Protein AF-0000000068174369 (afdb_homodimer)

Nearest PDB structures (foldseek):
  1xqr-assembly1_A  TM=7.244E-01  e=2.868E-06  Homo sapiens
  1g3j-assembly1_A  TM=4.444E-01  e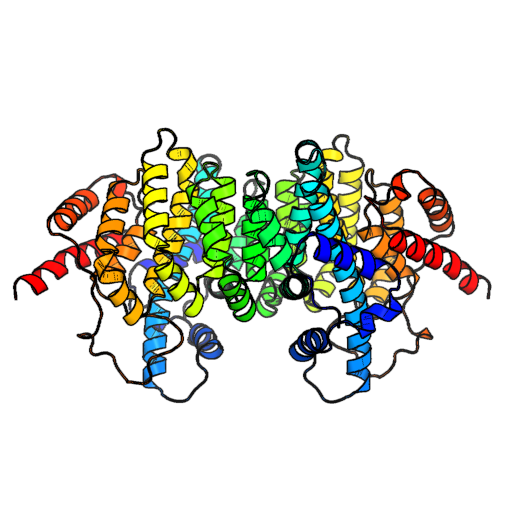=9.345E-03  Homo sapiens
  3tt9-assembly1_A  TM=6.469E-01  e=5.446E-01  Homo sapiens
  1g3j-assembly2_C  TM=2.711E-01  e=1.972E-02  Homo sapiens
  4r11-assembly3_E  TM=3.551E-01  e=1.080E-01  Caenorhabditis elegans

Radius of gyration: 26.67 Å; Cα contacts (8 Å, |Δi|>4): 825; chains: 2; bounding box: 59×89×64 Å

InterPro domains:
  IPR011989 Armadillo-like helical [G3DSA:1.25.10.10] (54-287)
  IPR016024 Armadillo-type fold [SSF48371] (67-274)
  IPR050693 SIL1/FES1/HPBP1 [PTHR19316] (6-258)

Secondary structure (DSSP, 8-state):
-----SSHHHHHHHHHHTTT-TTTSSTTS-HHHHHHHHHHH--SS-HHHHHHHHHHHHHHHHHHHHHHHHHHHHHHHHHTSS-GGGGHHHHHHHHHHHHHHHTSHHHHHHHHHTTHHHHHHHHHTSSSSTTHHHHHHHHHHHHTT-HHHHHHHHHTTHHHHHHHHHHH---HHHHHHHHHHHHHHHTT-HHHHHHHHHTTHHHHHHHHHHHHHHSTTGGGGHHHHHHHHHHHHHHHHH--HHHHHHTGGGTHHHHHHHHHHH-SS--HHHHHHHHHHHH-B----SS--SS----GGG-B-----HHHHHHHHHHTTSHHHH-TTTS-HHHHHHHHHHHHHHHHHHH-/-----SSHHHHHHHHHHTTT-TTTTTTTS-HHHHHHHHHHH--SS-HHHHHHHHHHHHHHHHHHHHHHHHHHHHHHHHHTSS-GGGGHHHHHHHHHHHHHHHTSHHHHHHHHHTTHHHHHHHHHTSSSSTTHHHHHHHHHHHHTT-HHHHHHHHHTTHHHHHHHHHHH---HHHHHHHHHHHHHHHTT-HHHHHHHHHTTHHHHHHHHHHHHHHSTTGGGGHHHHHHHHHHHHHHHHH--HHHHHHTGGGTHHHHHHHHHHH-SS--HHHHHHHHHHHH-B----SS--SS----GGG-B-----HHHHHHHHHHTTSHHHH-TTTS-HHHHHHHHHHHHHHHHHHH-

pLDDT: mean 80.28, std 20.66, range [31.34, 97.94]

Organism: Echinococcus granulosus (NCBI:txid6210)

Foldseek 3Di:
DPPQDLALVSLLCLLVVCVPDVVPCLVVPPVVLLCVVCVVVPDDDDPPVSVVCSVVCSVVVSVVLNLLSVLLNVLSPLLPDPCNVVCLVVNQVSLVVLLVQLLDQSSLQSCVVSCVLSSLVVVLPRPDLSCLLSSLSSLLSNQAVPQVSLVVNVVVVVLLSLLVCLLVDDQLSSNQSSVSNNLRSQALYPVSVVSCVVSVVVVSLLVSLLVCLPDPPVVNCVVVNQVSLQSLLRCLQADAPVRVVVCLVVLNLASLLVSQVRHPQHALSSLQSNLDQLQFYHNPHPPDPPDDDQPSVNGHHRDYDPVSLVVVVVVCPDPNVVPCVHHNPVSSVSSVVSSVVSVVVVVD/DPPQDLALVSLLCLLVVCVPDVVPCLVVPPVVLLCVVCVVVPDDDDPPVSVVCSVVCSVVVSVVLNLLSVLLNQLSPLLPDPCNVVCLVVNQVSLVVLLVQLLDVSSLQSCVVSCVLSSLVVVLPRPDLSCLLSSLSSLLSNQAVPQVSLVVNVVVVVLLSLLVVLLVDDQLSSNQSSVSNNLRSQALYPVSVVSCVVSVVVVSLLVSLLVCLPDPPVVNCVVVNQVSLQSLLRCLQADAPVRVVVCLVVLNLASLLVSQLRHPQHALSSLQSNLDQLQFYHRPHPPDPPDDDCPSVNGHHRDYDPVSLVVVVVVCPDPRVVPCVHHNPVSSVSSVVSSVVSVVVVVD

Sequence (696 aa):
MSRVPHDLKGLLQFCLDAGSDPTSDIESMDPEVWSMFSSSYTSQSDSQRTLWLQQALESMTVDLVAEMRKRIATVIQNISSADPKSLVEETTSALDDLIDFTEDVNLADIFLKIGGITLLKGLLGFPSADYRAQSGMLLSNIVQNHEEAQRVAINENLLNLVLQLLIEDTDPGNMSGLLSGISSLIRGSELSQKRFIQCKGFDRLFELLQKTSRSNEQEKYERFNEKASFFIYCLCQELSEEQLVNLKDFQLSERIAQLILLFHLPSEFLVKALALLLKGRVSTLINPPPDPVPDPSSLVKVPISEDSRKRLLDWLKSPKAQDETLISLEARKDLTNALLQTVDSLCNMSRVPHDLKGLLQFCLDAGSDPTSDIESMDPEVWSMFSSSYTSQSDSQRTLWLQQALESMTVDLVAEMRKRIATVIQNISSADPKSLVEETTSALDDLIDFTEDVNLADIFLKIGGITLLKGLLGFPSADYRAQSGMLLSNIVQNHEEAQRVAINENLLNLVLQLLIEDTDPGNMSGLLSGISSLIRGSELSQKRFIQCKGFDRLFELLQKTSRSNEQEKYERFNEKASFFIYCLCQELSEEQLVNLKDFQLSERIAQLILLFHLPSEFLVKALALLLKGRVSTLINPPPDPVPDPSSLVKVPISEDSRKRLLDWLKSPKAQDETLISLEARKDLTNALLQTVDSLCN

Solvent-accessible surface area (backbone atoms only — not comparable to full-atom values): 37174 Å² total; per-residue (Å²): 106,82,69,68,38,84,41,67,70,48,36,36,50,52,34,59,52,61,70,70,57,69,76,63,52,63,75,46,46,51,64,62,62,49,42,52,56,36,51,78,69,44,77,83,86,61,68,65,60,52,46,49,53,45,45,40,47,40,47,55,46,40,52,54,48,49,52,51,28,48,33,51,32,50,38,52,52,39,69,69,40,95,58,37,79,84,38,47,66,62,37,50,49,36,48,51,48,51,41,62,51,19,70,37,62,69,48,15,53,50,41,51,68,74,30,42,62,43,52,45,52,53,55,75,64,38,97,58,74,87,50,40,27,58,50,13,44,42,44,18,43,45,16,46,96,26,68,69,48,28,50,51,40,51,75,68,44,45,57,60,52,47,52,52,50,44,62,71,51,84,50,49,63,36,38,44,19,28,46,44,16,50,48,30,40,30,57,96,30,68,68,38,41,53,48,37,56,74,68,42,42,64,60,51,50,50,52,42,51,50,51,47,47,67,37,94,58,30,76,72,32,47,67,44,51,50,52,51,30,44,49,51,28,52,45,67,45,40,44,37,65,68,55,48,61,69,38,55,87,69,36,58,39,41,54,44,52,50,47,56,73,55,36,84,67,63,52,43,38,43,46,47,34,39,25,40,34,44,65,29,48,70,46,54,44,84,73,63,70,88,67,78,77,71,50,79,87,60,41,60,55,41,70,64,53,70,66,58,48,53,52,48,58,54,44,57,69,32,70,70,50,57,33,59,89,50,26,44,68,63,52,51,48,48,32,52,50,30,60,57,52,58,50,58,64,69,72,100,105,83,69,68,38,85,41,67,70,48,36,36,49,52,35,58,53,59,70,70,56,68,76,65,54,62,74,43,47,52,64,60,61,49,41,53,55,36,52,77,68,43,78,84,86,61,66,64,60,52,47,47,53,46,45,41,48,41,49,56,47,41,51,54,47,49,52,52,29,48,35,51,31,50,38,51,51,38,69,68,42,96,59,36,77,83,38,45,67,61,39,50,52,36,49,51,49,51,42,60,50,19,70,37,63,68,48,15,53,50,39,52,68,72,30,41,62,42,52,44,53,52,56,72,65,39,95,58,75,86,51,40,26,58,48,12,44,41,45,19,44,45,16,47,95,27,68,67,47,28,50,51,40,52,75,68,46,45,57,61,54,48,53,52,52,43,63,70,50,86,48,51,64,35,39,42,19,29,47,44,16,50,48,30,39,29,57,96,30,70,68,38,42,53,50,36,56,72,68,41,41,64,60,51,51,51,52,41,52,51,52,45,47,68,38,94,58,29,77,71,31,47,66,43,52,50,54,50,29,43,48,52,27,53,45,66,45,39,44,38,63,69,54,50,59,71,37,53,87,68,36,59,40,43,55,43,52,52,47,56,73,55,36,85,67,63,52,44,39,43,47,47,34,39,24,40,34,43,64,30,48,70,44,54,43,84,73,65,68,89,68,77,78,70,52,79,86,60,41,61,57,42,70,63,53,70,66,56,49,53,52,49,59,54,44,57,69,34,68,70,49,60,32,58,89,51,25,45,69,63,53,50,48,48,30,51,52,29,61,58,53,59,50,57,65,71,73,99

Structure (mmCIF, N/CA/C/O backbone):
data_AF-0000000068174369-model_v1
#
loop_
_entity.id
_entity.type
_entity.pdbx_description
1 polymer 'Hsp70-interacting protein'
#
loop_
_atom_site.group_PDB
_atom_site.id
_atom_site.type_symbol
_atom_site.label_atom_id
_atom_site.label_alt_id
_atom_site.label_comp_id
_atom_site.label_asym_id
_atom_site.label_entity_id
_atom_site.label_seq_id
_atom_site.pdbx_PDB_ins_code
_atom_site.Cartn_x
_atom_site.Cartn_y
_atom_site.Cartn_z
_atom_site.occupancy
_atom_site.B_iso_or_equiv
_atom_site.auth_seq_id
_atom_site.auth_comp_id
_atom_site.auth_asym_id
_atom_site.auth_atom_id
_atom_site.pdbx_PDB_model_num
ATOM 1 N N . MET A 1 1 ? 30.078 -14.641 4.824 1 31.34 1 MET A N 1
ATOM 2 C CA . MET 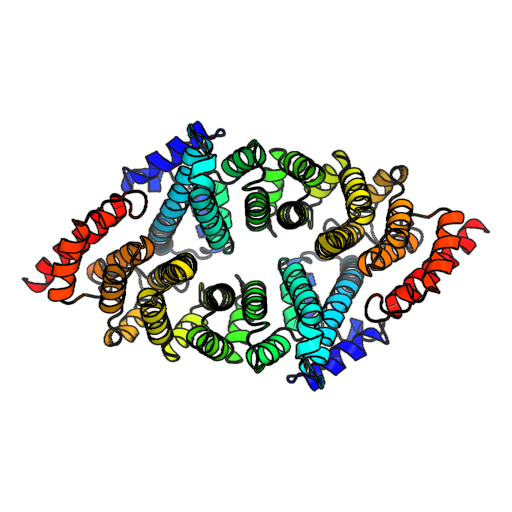A 1 1 ? 28.75 -14.047 4.809 1 31.34 1 MET A CA 1
ATOM 3 C C . MET A 1 1 ? 28.672 -12.898 3.809 1 31.34 1 MET A C 1
ATOM 5 O O . MET A 1 1 ? 29.391 -11.906 3.943 1 31.34 1 MET A O 1
ATOM 9 N N . SER A 1 2 ? 28.516 -13.195 2.727 1 42.59 2 SER A N 1
ATOM 10 C CA . SER A 1 2 ? 28.953 -12.117 1.832 1 42.59 2 SER A CA 1
ATOM 11 C C . SER A 1 2 ? 28.125 -10.852 2.057 1 42.59 2 SER A C 1
ATOM 13 O O . SER A 1 2 ? 26.906 -10.914 2.191 1 42.59 2 SER A O 1
ATOM 15 N N . ARG A 1 3 ? 28.578 -9.922 2.627 1 58.53 3 ARG A N 1
ATOM 16 C CA . ARG A 1 3 ? 28.141 -8.578 2.967 1 58.53 3 ARG A CA 1
ATOM 17 C C . ARG A 1 3 ? 27.406 -7.93 1.796 1 58.53 3 ARG A C 1
ATOM 19 O O . ARG A 1 3 ? 27.859 -7.988 0.656 1 58.53 3 ARG A O 1
ATOM 26 N N . VAL A 1 4 ? 25.969 -7.785 1.98 1 68.75 4 VAL A N 1
ATOM 27 C CA . VAL A 1 4 ? 25.234 -7.051 0.951 1 68.75 4 VAL A CA 1
ATOM 28 C C . VAL A 1 4 ? 26.047 -5.828 0.522 1 68.75 4 VAL A C 1
ATOM 30 O O . VAL A 1 4 ? 26.469 -5.031 1.362 1 68.75 4 VAL A O 1
ATOM 33 N N . PRO A 1 5 ? 26.359 -5.883 -0.781 1 72.06 5 PRO A N 1
ATOM 34 C CA . PRO A 1 5 ? 27.172 -4.77 -1.283 1 72.06 5 PRO A CA 1
ATOM 35 C C . PRO A 1 5 ? 26.469 -3.42 -1.139 1 72.06 5 PRO A C 1
ATOM 37 O O . PRO A 1 5 ? 25.25 -3.361 -1.085 1 72.06 5 PRO A O 1
ATOM 40 N N . HIS A 1 6 ? 27.375 -2.389 -1.16 1 79.44 6 HIS A N 1
ATOM 41 C CA . HIS A 1 6 ? 26.859 -1.049 -0.909 1 79.44 6 HIS A CA 1
ATOM 42 C C . HIS A 1 6 ? 26.766 -0.243 -2.201 1 79.44 6 HIS A C 1
ATOM 44 O O . HIS A 1 6 ? 26.391 0.93 -2.18 1 79.44 6 HIS A O 1
ATOM 50 N N . ASP A 1 7 ? 27.047 -0.947 -3.273 1 82.44 7 ASP A N 1
ATOM 51 C CA . ASP A 1 7 ? 26.906 -0.273 -4.559 1 82.44 7 ASP A CA 1
ATOM 52 C C . ASP A 1 7 ? 26.125 -1.141 -5.543 1 82.44 7 ASP A C 1
ATOM 54 O O . ASP A 1 7 ? 26 -2.354 -5.352 1 82.44 7 ASP A O 1
ATOM 58 N N . LEU A 1 8 ? 25.656 -0.493 -6.609 1 85.38 8 LEU A N 1
ATOM 59 C CA . LEU A 1 8 ? 24.75 -1.169 -7.535 1 85.38 8 LEU A CA 1
ATOM 60 C C . LEU A 1 8 ? 25.469 -2.307 -8.258 1 85.38 8 LEU A C 1
ATOM 62 O O . LEU A 1 8 ? 24.891 -3.365 -8.492 1 85.38 8 LEU A O 1
ATOM 66 N N . LYS A 1 9 ? 26.656 -2.037 -8.648 1 83.56 9 LYS A N 1
ATOM 67 C CA . LYS A 1 9 ? 27.406 -3.068 -9.344 1 83.56 9 LYS A CA 1
ATOM 68 C C . LYS A 1 9 ? 27.594 -4.305 -8.469 1 83.56 9 LYS A C 1
ATOM 70 O O . LYS A 1 9 ? 27.391 -5.43 -8.93 1 83.56 9 LYS A O 1
ATOM 75 N N . GLY A 1 10 ? 28 -4.027 -7.227 1 82 10 GLY A N 1
ATOM 76 C CA . GLY A 1 10 ? 28.125 -5.121 -6.277 1 82 10 GLY A CA 1
ATOM 77 C C . GLY A 1 10 ? 26.812 -5.824 -5.992 1 82 10 GLY A C 1
ATOM 78 O O . GLY A 1 10 ? 26.766 -7.051 -5.887 1 82 10 GLY A O 1
ATOM 79 N N . LEU A 1 11 ? 25.797 -5.062 -5.883 1 84.12 11 LEU A N 1
ATOM 80 C CA . LEU A 1 11 ? 24.484 -5.629 -5.629 1 84.12 11 LEU A CA 1
ATOM 81 C C . LEU A 1 11 ? 24.016 -6.484 -6.805 1 84.12 11 LEU A C 1
ATOM 83 O O . LEU A 1 11 ? 23.406 -7.535 -6.609 1 84.12 11 LEU A O 1
ATOM 87 N N . LEU A 1 12 ? 24.281 -6.004 -8.031 1 83.12 12 LEU A N 1
ATOM 88 C CA . LEU A 1 12 ? 23.938 -6.777 -9.219 1 83.12 12 LEU A CA 1
ATOM 89 C C . LEU A 1 12 ? 24.625 -8.141 -9.195 1 83.12 12 LEU A C 1
ATOM 91 O O . LEU A 1 12 ? 23.969 -9.172 -9.414 1 83.12 12 LEU A O 1
ATOM 95 N N . GLN A 1 13 ? 25.859 -8.125 -8.867 1 79.81 13 GLN A N 1
ATOM 96 C CA . GLN A 1 13 ? 26.625 -9.367 -8.805 1 79.81 13 GLN A CA 1
ATOM 97 C C . GLN A 1 13 ? 26.078 -10.281 -7.711 1 79.81 13 GLN A C 1
ATOM 99 O O . GLN A 1 13 ? 25.953 -11.492 -7.914 1 79.81 13 GLN A O 1
ATOM 104 N N . PHE A 1 14 ? 25.766 -9.625 -6.664 1 79.44 14 PHE A N 1
ATOM 105 C CA . PHE A 1 14 ? 25.188 -10.359 -5.539 1 79.44 14 PHE A CA 1
ATOM 106 C C . PHE A 1 14 ? 23.891 -11.055 -5.949 1 79.44 14 PHE A C 1
ATOM 108 O O . PHE A 1 14 ? 23.672 -12.219 -5.602 1 79.44 14 PHE A O 1
ATOM 115 N N . CYS A 1 15 ? 23.109 -10.414 -6.652 1 75.44 15 CYS A N 1
ATOM 116 C CA . CYS A 1 15 ? 21.797 -10.93 -7.051 1 75.44 15 CYS A CA 1
ATOM 117 C C . CYS A 1 15 ? 21.953 -12 -8.125 1 75.44 15 CYS A C 1
ATOM 119 O O . CYS A 1 15 ? 21.188 -12.961 -8.164 1 75.44 15 CYS A O 1
ATOM 121 N N . LEU A 1 16 ? 22.938 -11.836 -9.008 1 74.31 16 LEU A N 1
ATOM 122 C CA . LEU A 1 16 ? 23.156 -12.789 -10.094 1 74.31 16 LEU A CA 1
ATOM 123 C C . LEU A 1 16 ? 23.812 -14.062 -9.578 1 74.31 16 LEU A C 1
ATOM 125 O O . LEU A 1 16 ? 23.562 -15.156 -10.094 1 74.31 16 LEU A O 1
ATOM 129 N N . ASP A 1 17 ? 24.75 -13.914 -8.602 1 62.88 17 ASP A N 1
ATOM 130 C CA . ASP A 1 17 ? 25.469 -15.055 -8.039 1 62.88 17 ASP A CA 1
ATOM 131 C C . ASP A 1 17 ? 24.516 -15.961 -7.25 1 62.88 17 ASP A C 1
ATOM 133 O O . ASP A 1 17 ? 24.688 -17.172 -7.238 1 62.88 17 ASP A O 1
ATOM 137 N N . ALA A 1 18 ? 23.719 -15.5 -6.512 1 53.28 18 ALA A N 1
ATOM 138 C CA . ALA A 1 18 ? 22.812 -16.281 -5.664 1 53.28 18 ALA A CA 1
ATOM 139 C C . ALA A 1 18 ? 21.953 -17.219 -6.496 1 53.28 18 ALA A C 1
ATOM 141 O O . ALA A 1 18 ? 21.453 -18.234 -5.996 1 53.28 18 ALA A O 1
ATOM 142 N N . GLY A 1 19 ? 21.625 -16.953 -7.703 1 47.75 19 GLY A N 1
ATOM 143 C CA . GLY A 1 19 ? 20.875 -17.812 -8.609 1 47.75 19 GLY A CA 1
ATOM 144 C C . GLY A 1 19 ? 21.656 -19.062 -9.016 1 47.75 19 GLY A C 1
ATOM 145 O O . GLY A 1 19 ? 21.078 -20 -9.562 1 47.75 19 GLY A O 1
ATOM 146 N N . SER A 1 20 ? 23.016 -19.125 -9.062 1 42.22 20 SER A N 1
ATOM 147 C CA . SER A 1 20 ? 23.781 -20.219 -9.648 1 42.22 20 SER A CA 1
ATOM 148 C C . SER A 1 20 ? 23.734 -21.469 -8.758 1 42.22 20 SER A C 1
ATOM 150 O O . SER A 1 20 ? 23.641 -22.594 -9.25 1 42.22 20 SER A O 1
ATOM 152 N N . ASP A 1 21 ? 24.516 -21.609 -7.496 1 36.41 21 ASP A N 1
ATOM 153 C CA . ASP A 1 21 ? 24.531 -22.859 -6.73 1 36.41 21 ASP A CA 1
ATOM 154 C C . ASP A 1 21 ? 23.531 -22.797 -5.582 1 36.41 21 ASP A C 1
ATOM 156 O O . ASP A 1 21 ? 23.734 -22.078 -4.605 1 36.41 21 ASP A O 1
ATOM 160 N N . PRO A 1 22 ? 22.281 -23.156 -5.738 1 37.5 22 PRO A N 1
ATOM 161 C CA . PRO A 1 22 ? 21.219 -23.094 -4.738 1 37.5 22 PRO A CA 1
ATOM 162 C C . PRO A 1 22 ? 21.656 -23.625 -3.375 1 37.5 22 PRO A C 1
ATOM 164 O O . PRO A 1 22 ? 21.078 -23.25 -2.348 1 37.5 22 PRO A O 1
ATOM 167 N N . THR A 1 23 ? 22.391 -24.719 -3.258 1 35.44 23 THR A N 1
ATOM 168 C CA . THR A 1 23 ? 22.844 -25.453 -2.084 1 35.44 23 THR A CA 1
ATOM 169 C C . THR A 1 23 ? 23.812 -24.609 -1.258 1 35.44 23 THR A C 1
ATOM 171 O O . THR A 1 23 ? 23.922 -24.797 -0.045 1 35.44 23 THR A O 1
ATOM 174 N N . SER A 1 24 ? 24.766 -24.031 -1.804 1 34.62 24 SER A N 1
ATOM 175 C CA . SER A 1 24 ? 25.812 -23.312 -1.082 1 34.62 24 SER A CA 1
ATOM 176 C C . SER A 1 24 ? 25.25 -22.047 -0.421 1 34.62 24 SER A C 1
ATOM 178 O O . SER A 1 24 ? 25.766 -21.594 0.6 1 34.62 24 SER A O 1
ATOM 180 N N . ASP A 1 25 ? 24.375 -21.297 -0.964 1 34.66 25 ASP A N 1
ATOM 181 C CA . ASP A 1 25 ? 23.969 -19.953 -0.529 1 34.66 25 ASP A CA 1
ATOM 182 C C . ASP A 1 25 ? 22.891 -20.047 0.551 1 34.66 25 ASP A C 1
ATOM 184 O O . ASP A 1 25 ? 22.438 -19.016 1.065 1 34.66 25 ASP A O 1
ATOM 188 N N . ILE A 1 26 ? 22.141 -21.016 0.735 1 37.34 26 ILE A N 1
ATOM 189 C CA . ILE A 1 26 ? 21.359 -21.25 1.944 1 37.34 26 ILE A CA 1
ATOM 190 C C . ILE A 1 26 ? 22.266 -21.203 3.166 1 37.34 26 ILE A C 1
ATOM 192 O O . ILE A 1 26 ? 21.859 -20.734 4.238 1 37.34 26 ILE A O 1
ATOM 196 N N . GLU A 1 27 ? 23.406 -21.859 3.16 1 35.62 27 GLU A N 1
ATOM 197 C CA . GLU A 1 27 ? 24.406 -21.812 4.227 1 35.62 27 GLU A CA 1
ATOM 198 C C . GLU A 1 27 ? 24.812 -20.375 4.531 1 35.62 27 GLU A C 1
ATOM 200 O O . GLU A 1 27 ? 25.297 -20.078 5.625 1 35.62 27 GLU A O 1
ATOM 205 N N . SER A 1 28 ? 24.891 -19.578 3.551 1 34.56 28 SER A N 1
ATOM 206 C CA . SER A 1 28 ? 25.406 -18.234 3.793 1 34.56 28 SER A CA 1
ATOM 207 C C . SER A 1 28 ? 24.281 -17.266 4.148 1 34.56 28 SER A C 1
ATOM 209 O O . SER A 1 28 ? 24.469 -16.062 4.168 1 34.56 28 SER A O 1
ATOM 211 N N . MET A 1 29 ? 23.047 -17.656 3.945 1 38.34 29 MET A N 1
ATOM 212 C CA . MET A 1 29 ? 22.094 -16.719 4.527 1 38.34 29 MET A CA 1
ATOM 213 C C . MET A 1 29 ? 22.406 -16.453 5.992 1 38.34 29 MET A C 1
ATOM 215 O O . MET A 1 29 ? 22.75 -17.375 6.734 1 38.34 29 MET A O 1
ATOM 219 N N . ASP A 1 30 ? 22.734 -15.352 6.355 1 38.47 30 ASP A N 1
ATOM 220 C CA . ASP A 1 30 ? 23.062 -14.922 7.715 1 38.47 30 ASP A CA 1
ATOM 221 C C . ASP A 1 30 ? 22.109 -15.562 8.734 1 38.47 30 ASP A C 1
ATOM 223 O O . ASP A 1 30 ? 20.891 -15.477 8.586 1 38.47 30 ASP A O 1
ATOM 227 N N . PRO A 1 31 ? 22.625 -16.516 9.461 1 40.38 31 PRO A N 1
ATOM 228 C CA . PRO A 1 31 ? 21.859 -17.047 10.594 1 40.38 31 PRO A CA 1
ATOM 229 C C . PRO A 1 31 ? 20.891 -16.016 11.172 1 40.38 31 PRO A C 1
ATOM 231 O O . PRO A 1 31 ? 19.828 -16.375 11.695 1 40.38 31 PRO A O 1
ATOM 234 N N . GLU A 1 32 ? 21.312 -14.844 11.094 1 39.22 32 GLU A N 1
ATOM 235 C CA . GLU A 1 32 ? 20.469 -13.812 11.703 1 39.22 32 GLU A CA 1
ATOM 236 C C . GLU A 1 32 ? 19.172 -13.617 10.93 1 39.22 32 GLU A C 1
ATOM 238 O O . GLU A 1 32 ? 18.125 -13.352 11.516 1 39.22 32 GLU A O 1
ATOM 243 N N . VAL A 1 33 ? 19.328 -13.68 9.703 1 40.97 33 VAL A N 1
ATOM 244 C CA . VAL A 1 33 ? 18.109 -13.539 8.898 1 40.97 33 VAL A CA 1
ATOM 245 C C . VAL A 1 33 ? 17.172 -14.711 9.18 1 40.97 33 VAL A C 1
ATOM 247 O O . VAL A 1 33 ? 15.969 -14.523 9.312 1 40.97 33 VAL A O 1
ATOM 250 N N . TRP A 1 34 ? 17.844 -15.859 9.359 1 42.03 34 TRP A N 1
ATOM 251 C CA . TRP A 1 34 ? 17.078 -17.047 9.719 1 42.03 34 TRP A CA 1
ATOM 252 C C . TRP A 1 34 ? 16.438 -16.875 11.094 1 42.03 34 TRP A C 1
ATOM 254 O O . TRP A 1 34 ? 15.273 -17.25 11.281 1 42.03 34 TRP A O 1
ATOM 264 N N . SER A 1 35 ? 17.25 -16.469 11.977 1 41.28 35 SER A N 1
ATOM 265 C CA . SER A 1 35 ? 16.797 -16.297 13.344 1 41.28 35 SER A CA 1
ATOM 266 C C . SER A 1 35 ? 15.594 -15.359 13.406 1 41.28 35 SER A C 1
ATOM 268 O O . SER A 1 35 ? 14.664 -15.578 14.188 1 41.28 35 SER A O 1
ATOM 270 N N . MET A 1 36 ? 15.75 -14.469 12.742 1 39.62 36 MET A N 1
ATOM 271 C CA . MET A 1 36 ? 14.695 -13.469 12.781 1 39.62 36 MET A CA 1
ATOM 272 C C . MET A 1 36 ? 13.391 -14.023 12.211 1 39.62 36 MET A C 1
ATOM 274 O O . MET A 1 36 ? 12.312 -13.75 12.742 1 39.62 36 MET A O 1
ATOM 278 N N . PHE A 1 37 ? 13.562 -14.734 11.156 1 40.84 37 PHE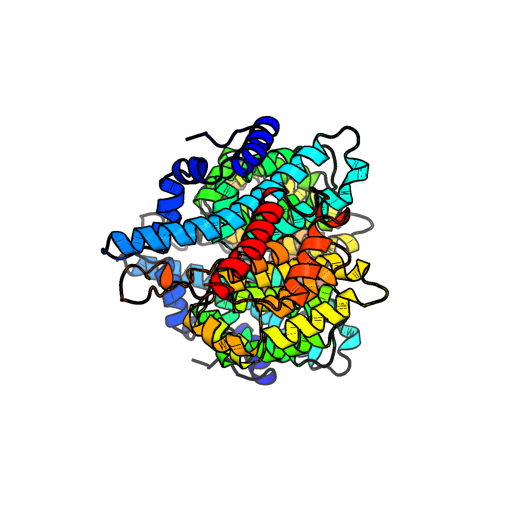 A N 1
ATOM 279 C CA . PHE A 1 37 ? 12.383 -15.398 10.617 1 40.84 37 PHE A CA 1
ATOM 280 C C . PHE A 1 37 ? 11.875 -16.469 11.586 1 40.84 37 PHE A C 1
ATOM 282 O O . PHE A 1 37 ? 10.664 -16.641 11.742 1 40.84 37 PHE A O 1
ATOM 289 N N . SER A 1 38 ? 12.938 -17.203 12.102 1 39.81 38 SER A N 1
ATOM 290 C CA . SER A 1 38 ? 12.617 -18.266 13.047 1 39.81 38 SER A CA 1
ATOM 291 C C . SER A 1 38 ? 12.008 -17.688 14.328 1 39.81 38 SER A C 1
ATOM 293 O O . SER A 1 38 ? 11.141 -18.312 14.938 1 39.81 38 SER A O 1
ATOM 295 N N . SER A 1 39 ? 12.719 -16.641 14.781 1 39.41 39 SER A N 1
ATOM 296 C CA . SER A 1 39 ? 12.281 -16.125 16.078 1 39.41 39 SER A CA 1
ATOM 297 C C . SER A 1 39 ? 10.828 -15.664 16.016 1 39.41 39 SER A C 1
ATOM 299 O O . SER A 1 39 ? 10.109 -15.75 17.016 1 39.41 39 SER A O 1
ATOM 301 N N . SER A 1 40 ? 10.531 -14.891 14.984 1 36.97 40 SER A N 1
ATOM 302 C CA . SER A 1 40 ? 9.156 -14.406 14.984 1 36.97 40 SER A CA 1
ATOM 303 C C . SER A 1 40 ? 8.164 -15.555 14.836 1 36.97 40 SER A C 1
ATOM 305 O O . SER A 1 40 ? 6.988 -15.414 15.188 1 36.97 40 SER A O 1
ATOM 307 N N . TYR A 1 41 ? 8.617 -16.562 14.109 1 35.62 41 TYR A N 1
ATOM 308 C CA . TYR A 1 41 ? 7.738 -17.719 13.922 1 35.62 41 TYR A CA 1
ATOM 309 C C . TYR A 1 41 ? 8.062 -18.812 14.922 1 35.62 41 TYR A C 1
ATOM 311 O O . TYR A 1 41 ? 7.293 -19.766 15.078 1 35.62 41 TYR A O 1
ATOM 319 N N . THR A 1 42 ? 9.375 -18.906 15.367 1 37.78 42 THR A N 1
ATOM 320 C CA . THR A 1 42 ? 9.773 -20.062 16.156 1 37.78 42 THR A CA 1
ATOM 321 C C . THR A 1 42 ? 9.672 -19.781 17.641 1 37.78 42 THR A C 1
ATOM 323 O O . THR A 1 42 ? 10.547 -19.109 18.203 1 37.78 42 THR A O 1
ATOM 326 N N . SER A 1 43 ? 8.656 -19.578 18.219 1 33.22 43 SER A N 1
ATOM 327 C CA . SER A 1 43 ? 8.812 -19.703 19.672 1 33.22 43 SER A CA 1
ATOM 328 C C . SER A 1 43 ? 9.547 -20.984 20.031 1 33.22 43 SER A C 1
ATOM 330 O O . SER A 1 43 ? 10.359 -21 20.969 1 33.22 43 SER A O 1
ATOM 332 N N . GLN A 1 44 ? 8.781 -22.234 20.219 1 33.5 44 GLN A N 1
ATOM 333 C CA . GLN A 1 44 ? 9.047 -23.312 21.156 1 33.5 44 GLN A CA 1
ATOM 334 C C . GLN A 1 44 ? 10.219 -24.172 20.703 1 33.5 44 GLN A C 1
ATOM 336 O O . GLN A 1 44 ? 10.555 -24.188 19.516 1 33.5 44 GLN A O 1
ATOM 341 N N . SER A 1 45 ? 10.781 -25.188 21.703 1 37.19 45 SER A N 1
ATOM 342 C CA . SER A 1 45 ? 11.875 -26.047 22.172 1 37.19 45 SER A CA 1
ATOM 343 C C . SER A 1 45 ? 12.25 -27.078 21.109 1 37.19 45 SER A C 1
ATOM 345 O O . SER A 1 45 ? 13.219 -27.828 21.281 1 37.19 45 SER A O 1
ATOM 347 N N . ASP A 1 46 ? 11.32 -27.719 20.312 1 37.72 46 ASP A N 1
ATOM 348 C CA . ASP A 1 46 ? 11.852 -28.969 19.797 1 37.72 46 ASP A CA 1
ATOM 349 C C . ASP A 1 46 ? 12.695 -28.75 18.547 1 37.72 46 ASP A C 1
ATOM 351 O O . ASP A 1 46 ? 12.219 -28.156 17.562 1 37.72 46 ASP A O 1
ATOM 355 N N . SER A 1 47 ? 13.969 -28.953 18.453 1 43.88 47 SER A N 1
ATOM 356 C CA . SER A 1 47 ? 15.164 -28.75 17.641 1 43.88 47 SER A CA 1
ATOM 357 C C . SER A 1 47 ? 14.93 -29.172 16.188 1 43.88 47 SER A C 1
ATOM 359 O O . SER A 1 47 ? 15.297 -28.438 15.258 1 43.88 47 SER A O 1
ATOM 361 N N . GLN A 1 48 ? 14.422 -30.281 16.078 1 39.38 48 GLN A N 1
ATOM 362 C CA . GLN A 1 48 ? 14.383 -30.844 14.734 1 39.38 48 GLN A CA 1
ATOM 363 C C . GLN A 1 48 ? 13.328 -30.156 13.875 1 39.38 48 GLN A C 1
ATOM 365 O O . GLN A 1 48 ? 13.547 -29.906 12.688 1 39.38 48 GLN A O 1
ATOM 370 N N . ARG A 1 49 ? 12.156 -29.922 14.438 1 41.69 49 ARG A N 1
ATOM 371 C CA . ARG A 1 49 ? 11.039 -29.219 13.812 1 41.69 49 ARG A CA 1
ATOM 372 C C . ARG A 1 49 ? 11.445 -27.812 13.367 1 41.69 49 ARG A C 1
ATOM 374 O O . ARG A 1 49 ? 11.062 -27.359 12.289 1 41.69 49 ARG A O 1
ATOM 381 N N . THR A 1 50 ? 12.109 -27.281 14.156 1 46.78 50 THR A N 1
ATOM 382 C CA . THR A 1 50 ? 12.633 -25.953 13.883 1 46.78 50 THR A CA 1
ATOM 383 C C . THR A 1 50 ? 13.523 -25.969 12.648 1 46.78 50 THR A C 1
ATOM 385 O O . THR A 1 50 ? 13.477 -25.047 11.828 1 46.78 50 THR A O 1
ATOM 388 N N . LEU A 1 51 ? 14.172 -27.156 12.609 1 44.12 51 LEU A N 1
ATOM 389 C CA . LEU A 1 51 ? 15.102 -27.203 11.492 1 44.12 51 LEU A CA 1
ATOM 390 C C . LEU A 1 51 ? 14.359 -27.359 10.172 1 44.12 51 LEU A C 1
ATOM 392 O O . LEU A 1 51 ? 14.727 -26.734 9.172 1 44.12 51 LEU A O 1
ATOM 396 N N . TRP A 1 52 ? 13.359 -28.234 10.195 1 41.56 52 TRP A N 1
ATOM 397 C CA . TRP A 1 52 ? 12.602 -28.453 8.969 1 41.56 52 TRP A CA 1
ATOM 398 C C . TRP A 1 52 ? 11.828 -27.203 8.578 1 41.56 52 TRP A C 1
ATOM 400 O O . TRP A 1 52 ? 11.781 -26.844 7.402 1 41.56 52 TRP A O 1
ATOM 410 N N . LEU A 1 53 ? 11.062 -26.75 9.461 1 45.5 53 LEU A N 1
ATOM 411 C CA . LEU A 1 53 ? 10.406 -25.469 9.211 1 45.5 53 LEU A CA 1
ATOM 412 C C . LEU A 1 53 ? 11.406 -24.438 8.695 1 45.5 53 LEU A C 1
ATOM 414 O O . LEU A 1 53 ? 11.102 -23.688 7.777 1 45.5 53 LEU A O 1
ATOM 418 N N . GLN A 1 54 ? 12.469 -24.609 9.273 1 47.44 54 GLN A N 1
ATOM 419 C CA . GLN A 1 54 ? 13.531 -23.719 8.836 1 47.44 54 GLN A CA 1
ATOM 420 C C . GLN A 1 54 ? 13.906 -23.969 7.383 1 47.44 54 GLN A C 1
ATOM 422 O O . GLN A 1 54 ? 14.086 -23.031 6.602 1 47.44 54 GLN A O 1
ATOM 427 N N . GLN A 1 55 ? 13.844 -25.25 7.121 1 45.38 55 GLN A N 1
ATOM 428 C CA . GLN A 1 55 ? 14.266 -25.594 5.766 1 45.38 55 GLN A CA 1
ATOM 429 C C . GLN A 1 55 ? 13.211 -25.188 4.742 1 45.38 55 GLN A C 1
ATOM 431 O O . GLN A 1 55 ? 13.539 -24.688 3.666 1 45.38 55 GLN A O 1
ATOM 436 N N . ALA A 1 56 ? 12.023 -25.562 5.094 1 44.78 56 ALA A N 1
ATOM 437 C CA . ALA A 1 56 ? 10.922 -25.219 4.195 1 44.78 56 ALA A CA 1
ATOM 438 C C . ALA A 1 56 ? 10.781 -23.719 4.035 1 44.78 56 ALA A C 1
ATOM 440 O O . ALA A 1 56 ? 10.633 -23.219 2.916 1 44.78 56 ALA A O 1
ATOM 441 N N . LEU A 1 57 ? 10.609 -23.172 5.141 1 48.88 57 LEU A N 1
ATOM 442 C CA . LEU A 1 57 ? 10.609 -21.703 5.109 1 48.88 57 LEU A CA 1
ATOM 443 C C . LEU A 1 57 ? 11.828 -21.188 4.352 1 48.88 57 LEU A C 1
ATOM 445 O O . LEU A 1 57 ? 11.727 -20.188 3.625 1 48.88 57 LEU A O 1
ATOM 449 N N . GLU A 1 58 ? 12.766 -22 4.48 1 49.25 58 GLU A N 1
ATOM 450 C CA . GLU A 1 58 ? 14.008 -21.641 3.812 1 49.25 58 GLU A CA 1
ATOM 451 C C . GLU A 1 58 ? 13.875 -21.75 2.297 1 49.25 58 GLU A C 1
ATOM 453 O O . GLU A 1 58 ? 14.336 -20.859 1.566 1 49.25 58 GLU A O 1
ATOM 458 N N . SER A 1 59 ? 13.203 -22.859 1.964 1 49.38 59 SER A N 1
ATOM 459 C CA . SER A 1 59 ? 13.117 -23.047 0.518 1 49.38 59 SER A CA 1
ATOM 460 C C . SER A 1 59 ? 12.18 -22.016 -0.11 1 49.38 59 SER A C 1
ATOM 462 O O . SER A 1 59 ? 12.484 -21.453 -1.163 1 49.38 59 SER A O 1
ATOM 464 N N . MET A 1 60 ? 10.914 -21.922 0.528 1 50.94 60 MET A N 1
ATOM 465 C CA . MET A 1 60 ? 9.961 -20.906 0.069 1 50.94 60 MET A CA 1
ATOM 466 C C . MET A 1 60 ? 10.602 -19.531 0.028 1 50.94 60 MET A C 1
ATOM 468 O O . MET A 1 60 ? 10.438 -18.781 -0.945 1 50.94 60 MET A O 1
ATOM 472 N N . THR A 1 61 ? 11.109 -19.344 1.073 1 55.66 61 THR A N 1
ATOM 473 C CA . THR A 1 61 ? 11.781 -18.047 1.213 1 55.66 61 THR A CA 1
ATOM 474 C C . THR A 1 61 ? 12.891 -17.906 0.177 1 55.66 61 THR A C 1
ATOM 476 O O . THR A 1 61 ? 13.07 -16.844 -0.408 1 55.66 61 THR A O 1
ATOM 479 N N . VAL A 1 62 ? 13.297 -19.141 -0.084 1 54.44 62 VAL A N 1
ATOM 480 C CA . VAL A 1 62 ? 14.422 -19.094 -1.014 1 54.44 62 VAL A CA 1
ATOM 481 C C . VAL A 1 62 ? 13.922 -18.703 -2.406 1 54.44 62 VAL A C 1
ATOM 483 O O . VAL A 1 62 ? 14.523 -17.859 -3.074 1 54.44 62 VAL A O 1
ATOM 486 N N . ASP A 1 63 ? 12.758 -19.234 -2.689 1 70.56 63 ASP A N 1
ATOM 487 C CA . ASP A 1 63 ? 12.273 -18.969 -4.039 1 70.56 63 ASP A CA 1
ATOM 488 C C . ASP A 1 63 ? 11.797 -17.531 -4.176 1 70.56 63 ASP A C 1
ATOM 490 O O . ASP A 1 63 ? 12.109 -16.859 -5.16 1 70.56 63 ASP A O 1
ATOM 494 N N . LEU A 1 64 ? 11.156 -17.125 -3.152 1 76.88 64 LEU A N 1
ATOM 495 C CA . LEU A 1 64 ? 10.68 -15.75 -3.225 1 76.88 64 LEU A CA 1
ATOM 496 C C . LEU A 1 64 ? 11.844 -14.766 -3.166 1 76.88 64 LEU A C 1
ATOM 498 O O . LEU A 1 64 ? 11.82 -13.727 -3.826 1 76.88 64 LEU A O 1
ATOM 502 N N . VAL A 1 65 ? 12.828 -15.172 -2.443 1 80.19 65 VAL A N 1
ATOM 503 C CA . VAL A 1 65 ? 14.047 -14.367 -2.369 1 80.19 65 VAL A CA 1
ATOM 504 C C . VAL A 1 65 ? 14.711 -14.312 -3.742 1 80.19 65 VAL A C 1
ATOM 506 O O . VAL A 1 65 ? 15.141 -13.25 -4.188 1 80.19 65 VAL A O 1
ATOM 509 N N . ALA A 1 66 ? 14.711 -15.453 -4.355 1 81.12 66 ALA A N 1
ATOM 510 C CA . ALA A 1 66 ? 15.305 -15.516 -5.688 1 81.12 66 ALA A CA 1
ATOM 511 C C . ALA A 1 66 ? 14.539 -14.633 -6.672 1 81.12 66 ALA A C 1
ATOM 513 O O . ALA A 1 66 ? 15.141 -13.977 -7.52 1 81.12 66 ALA A O 1
ATOM 514 N N . GLU A 1 67 ? 13.289 -14.641 -6.551 1 84.75 67 GLU A N 1
ATOM 515 C CA . GLU A 1 67 ? 12.461 -13.82 -7.426 1 84.75 67 GLU A CA 1
ATOM 516 C C . GLU A 1 67 ? 12.711 -12.336 -7.18 1 84.75 67 GLU A C 1
ATOM 518 O O . GLU A 1 67 ? 12.758 -11.547 -8.125 1 84.75 67 GLU A O 1
ATOM 523 N N . MET A 1 68 ? 12.805 -11.969 -5.988 1 89.69 68 MET A N 1
ATOM 524 C CA . MET A 1 68 ? 13.086 -10.57 -5.664 1 89.69 68 MET A CA 1
ATOM 525 C C . MET A 1 68 ? 14.461 -10.164 -6.184 1 89.69 68 MET A C 1
ATOM 527 O O . MET A 1 68 ? 14.617 -9.078 -6.758 1 89.69 68 MET A O 1
ATOM 531 N N . ARG A 1 69 ? 15.422 -11.023 -6.027 1 87.25 69 ARG A N 1
ATOM 532 C CA . ARG A 1 69 ? 16.766 -10.758 -6.52 1 87.25 69 ARG A CA 1
ATOM 533 C C . ARG A 1 69 ? 16.766 -10.57 -8.031 1 87.25 69 ARG A C 1
ATOM 535 O O . ARG A 1 69 ? 17.484 -9.711 -8.555 1 87.25 69 ARG A O 1
ATOM 542 N N . LYS A 1 70 ? 16.016 -11.359 -8.656 1 87.5 70 LYS A N 1
ATOM 543 C CA . LYS A 1 70 ? 15.906 -11.25 -10.109 1 87.5 70 LYS A CA 1
ATOM 544 C C . LYS A 1 70 ? 15.367 -9.883 -10.516 1 87.5 70 LYS A C 1
ATOM 546 O O . LYS A 1 70 ? 15.875 -9.273 -11.461 1 87.5 70 LYS A O 1
ATOM 551 N N . ARG A 1 71 ? 14.273 -9.453 -9.875 1 92.75 71 ARG A N 1
ATOM 552 C CA . ARG A 1 71 ? 13.727 -8.141 -10.188 1 92.75 71 ARG A CA 1
ATOM 553 C C . ARG A 1 71 ? 14.727 -7.039 -9.883 1 92.75 71 ARG A C 1
ATOM 555 O O . ARG A 1 71 ? 14.852 -6.074 -10.641 1 92.75 71 ARG A O 1
ATOM 562 N N . ILE A 1 72 ? 15.453 -7.168 -8.781 1 93.5 72 ILE A N 1
ATOM 563 C CA . ILE A 1 72 ? 16.469 -6.191 -8.43 1 93.5 72 ILE A CA 1
ATOM 564 C C . ILE A 1 72 ? 17.531 -6.137 -9.523 1 93.5 72 ILE A C 1
ATOM 566 O O . ILE A 1 72 ? 17.906 -5.055 -9.984 1 93.5 72 ILE A O 1
ATOM 570 N N . ALA A 1 73 ? 17.984 -7.285 -9.945 1 89.94 73 ALA A N 1
ATOM 571 C CA . ALA A 1 73 ? 19 -7.367 -11 1 89.94 73 ALA A CA 1
ATOM 572 C C . ALA A 1 73 ? 18.5 -6.719 -12.289 1 89.94 73 ALA A C 1
ATOM 574 O O . ALA A 1 73 ? 19.25 -5.992 -12.945 1 89.94 73 ALA A O 1
ATOM 575 N N . THR A 1 74 ? 17.281 -7.027 -12.648 1 91.75 74 THR A N 1
ATOM 576 C CA . THR A 1 74 ? 16.688 -6.457 -13.852 1 91.75 74 THR A CA 1
ATOM 577 C C . THR A 1 74 ? 16.688 -4.93 -13.781 1 91.75 74 THR A C 1
ATOM 579 O O . THR A 1 74 ? 17.062 -4.262 -14.75 1 91.75 74 THR A O 1
ATOM 582 N N . VAL A 1 75 ? 16.281 -4.391 -12.664 1 95.19 75 VAL A N 1
ATOM 583 C CA . VAL A 1 75 ? 16.219 -2.943 -12.492 1 95.19 75 VAL A CA 1
ATOM 584 C C . VAL A 1 75 ? 17.609 -2.344 -12.641 1 95.19 75 VAL A C 1
ATOM 586 O O . VAL A 1 75 ? 17.797 -1.378 -13.383 1 95.19 75 VAL A O 1
ATOM 589 N N . ILE A 1 76 ? 18.609 -2.957 -12 1 93.62 76 ILE A N 1
ATOM 590 C CA . ILE A 1 76 ? 19.969 -2.424 -12.016 1 93.62 76 ILE A CA 1
ATOM 591 C C . ILE A 1 76 ? 20.531 -2.49 -13.43 1 93.62 76 ILE A C 1
ATOM 593 O O . ILE A 1 76 ? 21.125 -1.523 -13.914 1 93.62 76 ILE A O 1
ATOM 597 N N . GLN A 1 77 ? 20.328 -3.584 -14.039 1 90.81 77 GLN A N 1
ATOM 598 C CA . GLN A 1 77 ? 20.828 -3.748 -15.406 1 90.81 77 GLN A CA 1
ATOM 599 C C . GLN A 1 77 ? 20.203 -2.715 -16.344 1 90.81 77 GLN A C 1
ATOM 601 O O . GLN A 1 77 ? 20.906 -2.135 -17.172 1 90.81 77 GLN A O 1
ATOM 606 N N . ASN A 1 78 ? 18.953 -2.504 -16.219 1 93.19 78 ASN A N 1
ATOM 607 C CA . ASN A 1 78 ? 18.25 -1.584 -17.094 1 93.19 78 ASN A CA 1
ATOM 608 C C . ASN A 1 78 ? 18.703 -0.141 -16.891 1 93.19 78 ASN A C 1
ATOM 610 O O . ASN A 1 78 ? 18.938 0.59 -17.844 1 93.19 78 ASN A O 1
ATOM 614 N N . ILE A 1 79 ? 18.797 0.272 -15.648 1 92.94 79 ILE A N 1
ATOM 615 C CA . ILE A 1 79 ? 19.109 1.672 -15.383 1 92.94 79 ILE A CA 1
ATOM 616 C C . ILE A 1 79 ? 20.594 1.931 -15.688 1 92.94 79 ILE A C 1
ATOM 618 O O . ILE A 1 79 ? 21 3.078 -15.883 1 92.94 79 ILE A O 1
ATOM 622 N N . SER A 1 80 ? 21.422 0.845 -15.719 1 91.06 80 SER A N 1
ATOM 623 C CA . SER A 1 80 ? 22.844 0.967 -16.016 1 91.06 80 SER A CA 1
ATOM 624 C C . SER A 1 80 ? 23.125 0.753 -17.5 1 91.06 80 SER A C 1
ATOM 626 O O . SER A 1 80 ? 24.281 0.821 -17.938 1 91.06 80 SER A O 1
ATOM 628 N N . SER A 1 81 ? 22.125 0.529 -18.266 1 90.69 81 SER A N 1
ATOM 629 C CA . SER A 1 81 ? 22.297 0.25 -19.688 1 90.69 81 SER A CA 1
ATOM 630 C C . SER A 1 81 ? 22.625 1.519 -20.453 1 90.69 81 SER A C 1
ATOM 632 O O . SER A 1 81 ? 22.531 2.625 -19.922 1 90.69 81 SER A O 1
ATOM 634 N N . ALA A 1 82 ? 22.859 1.323 -21.734 1 91.38 82 ALA A N 1
ATOM 635 C CA . ALA A 1 82 ? 23.234 2.434 -22.609 1 91.38 82 ALA A CA 1
ATOM 636 C C . ALA A 1 82 ? 22.016 3.281 -22.953 1 91.38 82 ALA A C 1
ATOM 638 O O . ALA A 1 82 ? 22.141 4.484 -23.203 1 91.38 82 ALA A O 1
ATOM 639 N N . ASP A 1 83 ? 20.875 2.676 -22.953 1 92.94 83 ASP A N 1
ATOM 640 C CA . ASP A 1 83 ? 19.641 3.398 -23.266 1 92.94 83 ASP A CA 1
ATOM 641 C C . ASP A 1 83 ? 18.531 3.064 -22.281 1 92.94 83 ASP A C 1
ATOM 643 O O . ASP A 1 83 ? 17.531 2.451 -22.656 1 92.94 83 ASP A O 1
ATOM 647 N N . PRO A 1 84 ? 18.641 3.555 -21.094 1 92.06 84 PRO A N 1
ATOM 648 C CA . PRO A 1 84 ? 17.656 3.232 -20.062 1 92.06 84 PRO A CA 1
ATOM 649 C C . PRO A 1 84 ? 16.25 3.697 -20.422 1 92.06 84 PRO A C 1
ATOM 651 O O . PRO A 1 84 ? 15.258 3.102 -19.984 1 92.06 84 PRO A O 1
ATOM 654 N N . LYS A 1 85 ? 16.109 4.68 -21.328 1 93.06 85 LYS A N 1
ATOM 655 C CA . LYS A 1 85 ? 14.805 5.227 -21.672 1 93.06 85 LYS A CA 1
ATOM 656 C C . LYS A 1 85 ? 13.969 4.199 -22.438 1 93.06 85 LYS A C 1
ATOM 658 O O . LYS A 1 85 ? 12.742 4.176 -22.312 1 93.06 85 LYS A O 1
ATOM 663 N N . SER A 1 86 ? 14.617 3.391 -23.172 1 93.5 86 SER A N 1
ATOM 664 C CA . SER A 1 86 ? 13.914 2.385 -23.969 1 93.5 86 SER A CA 1
ATOM 665 C C . SER A 1 86 ? 13.43 1.233 -23.094 1 93.5 86 SER A C 1
ATOM 667 O O . SER A 1 86 ? 12.578 0.448 -23.5 1 93.5 86 SER A O 1
ATOM 669 N N . LEU A 1 87 ? 13.891 1.188 -21.797 1 93.5 87 LEU A N 1
ATOM 670 C CA . LEU A 1 87 ? 13.594 0.055 -20.938 1 93.5 87 LEU A CA 1
ATOM 671 C C . LEU A 1 87 ? 12.703 0.482 -19.766 1 93.5 87 LEU A C 1
ATOM 673 O O . LEU A 1 87 ? 12.555 -0.256 -18.797 1 93.5 87 LEU A O 1
ATOM 677 N N . VAL A 1 88 ? 12.07 1.647 -19.891 1 94.75 88 VAL A N 1
ATOM 678 C CA . VAL A 1 88 ? 11.312 2.236 -18.797 1 94.75 88 VAL A CA 1
ATOM 679 C C . VAL A 1 88 ? 10.148 1.319 -18.422 1 94.75 88 VAL A C 1
ATOM 681 O O . VAL A 1 88 ? 9.883 1.1 -17.234 1 94.75 88 VAL A O 1
ATOM 684 N N . GLU A 1 89 ? 9.523 0.763 -19.375 1 90.5 89 GLU A N 1
ATOM 685 C CA . GLU A 1 89 ? 8.367 -0.085 -19.125 1 90.5 89 GLU A CA 1
ATOM 686 C C . GLU A 1 89 ? 8.766 -1.352 -18.375 1 90.5 89 GLU A C 1
ATOM 688 O O . GLU A 1 89 ? 8.109 -1.736 -17.406 1 90.5 89 GLU A O 1
ATOM 693 N N . GLU A 1 90 ? 9.82 -1.97 -18.812 1 89.12 90 GLU A N 1
ATOM 694 C CA . GLU A 1 90 ? 10.305 -3.186 -18.172 1 89.12 90 GLU A CA 1
ATOM 695 C C . GLU A 1 90 ? 10.781 -2.902 -16.75 1 89.12 90 GLU A C 1
ATOM 697 O O . GLU A 1 90 ? 10.508 -3.682 -15.836 1 89.12 90 GLU A O 1
ATOM 702 N N . THR A 1 91 ? 11.461 -1.791 -16.609 1 94.69 91 THR A N 1
ATOM 703 C CA . THR A 1 91 ? 11.961 -1.403 -15.305 1 94.69 91 THR A CA 1
ATOM 704 C C . THR A 1 91 ? 10.805 -1.114 -14.344 1 94.69 91 THR A C 1
ATOM 706 O O . THR A 1 91 ? 10.82 -1.555 -13.195 1 94.69 91 THR A O 1
ATOM 709 N N . THR A 1 92 ? 9.773 -0.431 -14.859 1 94.31 92 THR A N 1
ATOM 710 C CA . THR A 1 92 ? 8.602 -0.102 -14.047 1 94.31 92 THR A CA 1
ATOM 711 C C . THR A 1 92 ? 7.855 -1.367 -13.633 1 94.31 92 THR A C 1
ATOM 713 O O . THR A 1 92 ? 7.398 -1.481 -12.5 1 94.31 92 THR A O 1
ATOM 716 N N . SER A 1 93 ? 7.832 -2.287 -14.516 1 89.69 93 SER A N 1
ATOM 717 C CA . SER A 1 93 ? 7.164 -3.549 -14.211 1 89.69 93 SER A CA 1
ATOM 718 C C . SER A 1 93 ? 7.883 -4.305 -13.102 1 89.69 93 SER A C 1
ATOM 720 O O . SER A 1 93 ? 7.246 -4.852 -12.195 1 89.69 93 SER A O 1
ATOM 722 N N . ALA A 1 94 ? 9.164 -4.363 -13.18 1 92.5 94 ALA A N 1
ATOM 723 C CA . ALA A 1 94 ? 9.961 -5.027 -12.156 1 92.5 94 ALA A CA 1
ATOM 724 C C . ALA A 1 94 ? 9.797 -4.344 -10.797 1 92.5 94 ALA A C 1
ATOM 726 O O . ALA A 1 94 ? 9.695 -5.012 -9.766 1 92.5 94 ALA A O 1
ATOM 727 N N . LEU A 1 95 ? 9.719 -3.061 -10.836 1 96.25 95 LEU A N 1
ATOM 728 C CA . LEU A 1 95 ? 9.531 -2.297 -9.609 1 96.25 95 LEU A CA 1
ATOM 729 C C . LEU A 1 95 ? 8.141 -2.533 -9.031 1 96.25 95 LEU A C 1
ATOM 731 O O . LEU A 1 95 ? 7.984 -2.68 -7.812 1 96.25 95 LEU A O 1
ATOM 735 N N . ASP A 1 96 ? 7.211 -2.561 -9.883 1 92.44 96 ASP A N 1
ATOM 736 C CA . ASP A 1 96 ? 5.844 -2.824 -9.438 1 92.44 96 ASP A CA 1
ATOM 737 C C . ASP A 1 96 ? 5.738 -4.199 -8.781 1 92.44 96 ASP A C 1
ATOM 739 O O . ASP A 1 96 ? 5.016 -4.371 -7.797 1 92.44 96 ASP A O 1
ATOM 743 N N . ASP A 1 97 ? 6.457 -5.152 -9.289 1 90.19 97 ASP A N 1
ATOM 744 C CA . ASP A 1 97 ? 6.496 -6.473 -8.664 1 90.19 97 ASP A CA 1
ATOM 745 C C . ASP A 1 97 ? 7.07 -6.398 -7.254 1 90.19 97 ASP A C 1
ATOM 747 O O . ASP A 1 97 ? 6.52 -6.992 -6.324 1 90.19 97 ASP A O 1
ATOM 751 N N . LEU A 1 98 ? 8.109 -5.715 -7.145 1 94.44 98 LEU A N 1
ATOM 752 C CA . LEU A 1 98 ? 8.758 -5.586 -5.844 1 94.44 98 LEU A CA 1
ATOM 753 C C . LEU A 1 98 ? 7.828 -4.902 -4.844 1 94.44 98 LEU A C 1
ATOM 755 O O . LEU A 1 98 ? 7.797 -5.273 -3.666 1 94.44 98 LEU A O 1
ATOM 759 N N . ILE A 1 99 ? 7.086 -3.936 -5.316 1 93.44 99 ILE A N 1
ATOM 760 C CA . ILE A 1 99 ? 6.113 -3.25 -4.469 1 93.44 99 ILE A CA 1
ATOM 761 C C . ILE A 1 99 ? 5.031 -4.23 -4.031 1 93.44 99 ILE A C 1
ATOM 763 O O . ILE A 1 99 ? 4.703 -4.312 -2.844 1 93.44 99 ILE A O 1
ATOM 767 N N . ASP A 1 100 ? 4.629 -4.98 -4.949 1 86.25 100 ASP A N 1
ATOM 768 C CA . ASP A 1 100 ? 3.6 -5.965 -4.633 1 86.25 100 ASP A CA 1
ATOM 769 C C . ASP A 1 100 ? 4.109 -6.988 -3.623 1 86.25 100 ASP A C 1
ATOM 771 O O . ASP A 1 100 ? 3.391 -7.363 -2.693 1 86.25 100 ASP A O 1
ATOM 775 N N . PHE A 1 101 ? 5.363 -7.422 -3.791 1 88 101 PHE A N 1
ATOM 776 C CA . PHE A 1 101 ? 5.961 -8.398 -2.885 1 88 101 PHE A CA 1
ATOM 777 C C . PHE A 1 101 ? 6.07 -7.828 -1.475 1 88 101 PHE A C 1
ATOM 779 O O . PHE A 1 101 ? 5.691 -8.484 -0.503 1 88 101 PHE A O 1
ATOM 786 N N . THR A 1 102 ? 6.441 -6.652 -1.358 1 90.88 102 THR A N 1
ATOM 787 C CA . THR A 1 102 ? 6.84 -6.074 -0.078 1 90.88 102 THR A CA 1
ATOM 788 C C . THR A 1 102 ? 5.621 -5.555 0.681 1 90.88 102 THR A C 1
ATOM 790 O O . THR A 1 102 ? 5.75 -5.027 1.786 1 90.88 102 THR A O 1
ATOM 793 N N . GLU A 1 103 ? 4.484 -5.66 0.087 1 83.06 103 GLU A N 1
ATOM 794 C CA . GLU A 1 103 ? 3.279 -5.426 0.876 1 83.06 103 GLU A CA 1
ATOM 795 C C . GLU A 1 103 ? 3.217 -6.363 2.078 1 83.06 103 GLU A C 1
ATOM 797 O O . GLU A 1 103 ? 2.621 -6.027 3.104 1 83.06 103 GLU A O 1
ATOM 802 N N . ASP A 1 104 ? 3.844 -7.504 1.826 1 79.94 104 ASP A N 1
ATOM 803 C CA . ASP A 1 104 ? 4 -8.453 2.924 1 79.94 104 ASP A CA 1
ATOM 804 C C . ASP A 1 104 ? 5.191 -8.086 3.803 1 79.94 104 ASP A C 1
ATOM 806 O O . ASP A 1 104 ? 6.324 -7.988 3.32 1 79.94 104 ASP A O 1
ATOM 810 N N . VAL A 1 105 ? 4.934 -7.945 5.043 1 77.5 105 VAL A N 1
ATOM 811 C CA . VAL A 1 105 ? 5.941 -7.445 5.973 1 77.5 105 VAL A CA 1
ATOM 812 C C . VAL A 1 105 ? 7.137 -8.391 5.996 1 77.5 105 VAL A C 1
ATOM 814 O O . VAL A 1 105 ? 8.281 -7.953 6.133 1 77.5 105 VAL A O 1
ATOM 817 N N . ASN A 1 106 ? 6.883 -9.664 5.93 1 77.12 106 ASN A N 1
ATOM 818 C CA . ASN A 1 106 ? 7.98 -10.625 5.926 1 77.12 106 ASN A CA 1
ATOM 819 C C . ASN A 1 106 ? 8.859 -10.469 4.688 1 77.12 106 ASN A C 1
ATOM 821 O O . ASN A 1 106 ? 10.086 -10.5 4.781 1 77.12 106 ASN A O 1
ATOM 825 N N . LEU A 1 107 ? 8.195 -10.312 3.555 1 85.06 107 LEU A N 1
ATOM 826 C CA . LEU A 1 107 ? 8.938 -10.125 2.316 1 85.06 107 LEU A CA 1
ATOM 827 C C . LEU A 1 107 ? 9.641 -8.766 2.301 1 85.06 107 LEU A C 1
ATOM 829 O O . LEU A 1 107 ? 10.727 -8.633 1.737 1 85.06 107 LEU A O 1
ATOM 833 N N . ALA A 1 108 ? 8.984 -7.766 2.943 1 88.62 108 ALA A N 1
ATOM 834 C CA . ALA A 1 108 ? 9.641 -6.469 3.1 1 88.62 108 ALA A CA 1
ATOM 835 C C . ALA A 1 108 ? 10.938 -6.602 3.896 1 88.62 108 ALA A C 1
ATOM 837 O O . ALA A 1 108 ? 11.953 -6 3.547 1 88.62 108 ALA A O 1
ATOM 838 N N . ASP A 1 109 ? 10.906 -7.418 4.895 1 84.38 109 ASP A N 1
ATOM 839 C CA . ASP A 1 109 ? 12.094 -7.656 5.711 1 84.38 109 ASP A CA 1
ATOM 840 C C . ASP A 1 109 ? 13.195 -8.336 4.898 1 84.38 109 ASP A C 1
ATOM 842 O O . ASP A 1 109 ? 14.367 -7.98 5.016 1 84.38 109 ASP A O 1
ATOM 846 N N . ILE A 1 110 ? 12.805 -9.258 4.156 1 84.31 110 ILE A N 1
ATOM 847 C CA . ILE A 1 110 ? 13.75 -9.969 3.307 1 84.31 110 ILE A CA 1
ATOM 848 C C . ILE A 1 110 ? 14.359 -9.008 2.285 1 84.31 110 ILE A C 1
ATOM 850 O O . ILE A 1 110 ? 15.57 -9.023 2.053 1 84.31 110 ILE A O 1
ATOM 854 N N . PHE A 1 111 ? 13.531 -8.258 1.69 1 91.5 111 PHE A N 1
ATOM 855 C CA . PHE A 1 111 ? 13.977 -7.285 0.702 1 91.5 111 PHE A CA 1
ATOM 856 C C . PHE A 1 111 ? 15.062 -6.387 1.282 1 91.5 111 PHE A C 1
ATOM 858 O O . PHE A 1 111 ? 16.062 -6.102 0.616 1 91.5 111 PHE A O 1
ATOM 865 N N . LEU A 1 112 ? 14.898 -5.941 2.492 1 88 112 LEU A N 1
ATOM 866 C CA . LEU A 1 112 ? 15.883 -5.105 3.166 1 88 112 LEU A CA 1
ATOM 867 C C . LEU A 1 112 ? 17.203 -5.848 3.33 1 88 112 LEU A C 1
ATOM 869 O O . LEU A 1 112 ? 18.281 -5.27 3.123 1 88 112 LEU A O 1
ATOM 873 N N . LYS A 1 113 ? 17.109 -7.039 3.59 1 83.94 113 LYS A N 1
ATOM 874 C CA . LYS A 1 113 ? 18.281 -7.855 3.895 1 83.94 113 LYS A CA 1
ATOM 875 C C . LYS A 1 113 ? 19.047 -8.203 2.625 1 83.94 113 LYS A C 1
ATOM 877 O O . LYS A 1 113 ? 20.25 -8.484 2.68 1 83.94 113 LYS A O 1
ATOM 882 N N . ILE A 1 114 ? 18.391 -8.133 1.512 1 85.94 114 ILE A N 1
ATOM 883 C CA . ILE A 1 114 ? 19.078 -8.539 0.292 1 85.94 114 ILE A CA 1
ATOM 884 C C . ILE A 1 114 ? 19.469 -7.309 -0.521 1 85.94 114 ILE A C 1
ATOM 886 O O . ILE A 1 114 ? 19.688 -7.398 -1.731 1 85.94 114 ILE A O 1
ATOM 890 N N . GLY A 1 115 ? 19.453 -6.141 0.105 1 89.06 115 GLY A N 1
ATOM 891 C CA . GLY A 1 115 ? 20.016 -4.969 -0.541 1 89.06 115 GLY A CA 1
ATOM 892 C C . GLY A 1 115 ? 18.969 -3.957 -0.97 1 89.06 115 GLY A C 1
ATOM 893 O O . GLY A 1 115 ? 19.219 -3.131 -1.851 1 89.06 115 GLY A O 1
ATOM 894 N N . GLY A 1 116 ? 17.859 -4.07 -0.432 1 92.81 116 GLY A N 1
ATOM 895 C CA . GLY A 1 116 ? 16.781 -3.156 -0.785 1 92.81 116 GLY A CA 1
ATOM 896 C C . GLY A 1 116 ? 17.172 -1.695 -0.651 1 92.81 116 GLY A C 1
ATOM 897 O O . GLY A 1 116 ? 16.844 -0.879 -1.516 1 92.81 116 GLY A O 1
ATOM 898 N N . ILE A 1 117 ? 17.906 -1.339 0.331 1 92.88 117 ILE A N 1
ATOM 899 C CA . ILE A 1 117 ? 18.312 0.038 0.587 1 92.88 117 ILE A CA 1
ATOM 900 C C . ILE A 1 117 ? 19.281 0.495 -0.494 1 92.88 117 ILE A C 1
ATOM 902 O O . ILE A 1 117 ? 19.188 1.616 -0.996 1 92.88 117 ILE A O 1
ATOM 906 N N . THR A 1 118 ? 20.188 -0.351 -0.833 1 92.44 118 THR A N 1
ATOM 907 C CA . THR A 1 118 ? 21.156 -0.041 -1.885 1 92.44 118 THR A CA 1
ATOM 908 C C . THR A 1 118 ? 20.438 0.219 -3.209 1 92.44 118 THR A C 1
ATOM 910 O O . THR A 1 118 ? 20.781 1.165 -3.926 1 92.44 118 THR A O 1
ATOM 913 N N . LEU A 1 119 ? 19.516 -0.569 -3.521 1 95.75 119 LEU A N 1
ATOM 914 C CA . LEU A 1 119 ? 18.75 -0.371 -4.742 1 95.75 119 LEU A CA 1
ATOM 915 C C . LEU A 1 119 ? 18.031 0.976 -4.719 1 95.75 119 LEU A C 1
ATOM 917 O O . LEU A 1 119 ? 18.047 1.712 -5.707 1 95.75 119 LEU A O 1
ATOM 921 N N . LEU A 1 120 ? 17.391 1.258 -3.586 1 97 120 LEU A N 1
ATOM 922 C CA . LEU A 1 120 ? 16.625 2.494 -3.451 1 97 120 LEU A CA 1
ATOM 923 C C . LEU A 1 120 ? 17.531 3.711 -3.619 1 97 120 LEU A C 1
ATOM 925 O O . LEU A 1 120 ? 17.156 4.684 -4.281 1 97 120 LEU A O 1
ATOM 929 N N . LYS A 1 121 ? 18.688 3.668 -3.07 1 94.56 121 LYS A N 1
ATOM 930 C CA . LYS A 1 121 ? 19.641 4.766 -3.23 1 94.56 121 LYS A CA 1
ATOM 931 C C . LYS A 1 121 ? 19.984 4.98 -4.703 1 94.56 121 LYS A C 1
ATOM 933 O O . LYS A 1 121 ? 20.062 6.121 -5.164 1 94.56 121 LYS A O 1
ATOM 938 N N . GLY A 1 122 ? 20.203 3.881 -5.363 1 94.12 122 GLY A N 1
ATOM 939 C CA . GLY A 1 122 ? 20.484 3.961 -6.789 1 94.12 122 GLY A CA 1
ATOM 940 C C . GLY A 1 122 ? 19.344 4.551 -7.594 1 94.12 122 GLY A C 1
ATOM 941 O O . GLY A 1 122 ? 19.562 5.359 -8.5 1 94.12 122 GLY A O 1
ATOM 942 N N . LEU A 1 123 ? 18.156 4.16 -7.27 1 96.44 123 LEU A N 1
ATOM 943 C CA . LEU A 1 123 ? 16.969 4.621 -7.988 1 96.44 123 LEU A CA 1
ATOM 944 C C . LEU A 1 123 ? 16.719 6.098 -7.719 1 96.44 123 LEU A C 1
ATOM 946 O O . LEU A 1 123 ? 16.391 6.855 -8.641 1 96.44 123 LEU A O 1
ATOM 950 N N . LEU A 1 124 ? 16.828 6.488 -6.492 1 95.88 124 LEU A N 1
ATOM 951 C CA . LEU A 1 124 ? 16.578 7.871 -6.105 1 95.88 124 LEU A CA 1
ATOM 952 C C . LEU A 1 124 ? 17.656 8.797 -6.652 1 95.88 124 LEU A C 1
ATOM 954 O O . LEU A 1 124 ? 17.422 9.984 -6.852 1 95.88 124 LEU A O 1
ATOM 958 N N . GLY A 1 125 ? 18.797 8.219 -6.879 1 92.44 125 GLY A N 1
ATOM 959 C CA . GLY A 1 125 ? 19.891 8.984 -7.473 1 92.44 125 GLY A CA 1
ATOM 960 C C . GLY A 1 125 ? 19.875 8.953 -8.992 1 92.44 125 GLY A C 1
ATOM 961 O O . GLY A 1 125 ? 20.688 9.625 -9.633 1 92.44 125 GLY A O 1
ATOM 962 N N . PHE A 1 126 ? 18.969 8.227 -9.57 1 91.19 126 PHE A N 1
ATOM 963 C CA . PHE A 1 126 ? 18.891 8.078 -11.016 1 91.19 126 PHE A CA 1
ATOM 964 C C . PHE A 1 126 ? 18.422 9.367 -11.672 1 91.19 126 PHE A C 1
ATOM 966 O O . PHE A 1 126 ? 17.5 10.016 -11.172 1 91.19 126 PHE A O 1
ATOM 973 N N . PRO A 1 127 ? 19.109 9.766 -12.75 1 89.56 127 PRO A N 1
ATOM 974 C CA . PRO A 1 127 ? 18.812 11.062 -13.367 1 89.56 127 PRO A CA 1
ATOM 975 C C . PRO A 1 127 ? 17.531 11.039 -14.195 1 89.56 127 PRO A C 1
ATOM 977 O O . PRO A 1 127 ? 17.547 11.375 -15.383 1 89.56 127 PRO A O 1
ATOM 980 N N . SER A 1 128 ? 16.469 10.547 -13.805 1 92.75 128 SER A N 1
ATOM 981 C CA . SER A 1 128 ? 15.148 10.531 -14.422 1 92.75 128 SER A CA 1
ATOM 982 C C . SER A 1 128 ? 14.047 10.453 -13.367 1 92.75 128 SER A C 1
ATOM 984 O O . SER A 1 128 ? 14.258 9.906 -12.281 1 92.75 128 SER A O 1
ATOM 986 N N . ALA A 1 129 ? 12.914 10.977 -13.688 1 95.19 129 ALA A N 1
ATOM 987 C CA . ALA A 1 129 ? 11.781 10.984 -12.766 1 95.19 129 ALA A CA 1
ATOM 988 C C . ALA A 1 129 ? 10.906 9.75 -12.969 1 95.19 129 ALA A C 1
ATOM 990 O O . ALA A 1 129 ? 9.906 9.57 -12.273 1 95.19 129 ALA A O 1
ATOM 991 N N . ASP A 1 130 ? 11.375 8.852 -13.758 1 95.12 130 ASP A N 1
ATOM 992 C CA . ASP A 1 130 ? 10.531 7.762 -14.234 1 95.12 130 ASP A CA 1
ATOM 993 C C . ASP A 1 130 ? 10.18 6.801 -13.109 1 95.12 130 ASP A C 1
ATOM 995 O O . ASP A 1 130 ? 9.172 6.094 -13.18 1 95.12 130 ASP A O 1
ATOM 999 N N . TYR A 1 131 ? 10.961 6.816 -12.055 1 97.38 131 TYR A N 1
ATOM 1000 C CA . TYR A 1 131 ? 10.789 5.758 -11.062 1 97.38 131 TYR A CA 1
ATOM 1001 C C . TYR A 1 131 ? 10.578 6.344 -9.672 1 97.38 131 TYR A C 1
ATOM 1003 O O . TYR A 1 131 ? 10.648 5.625 -8.672 1 97.38 131 TYR A O 1
ATOM 1011 N N . ARG A 1 132 ? 10.328 7.629 -9.578 1 97.62 132 ARG A N 1
ATOM 1012 C CA . ARG A 1 132 ? 10.266 8.312 -8.289 1 97.62 132 ARG A CA 1
ATOM 1013 C C . ARG A 1 132 ? 9.07 7.836 -7.473 1 97.62 132 ARG A C 1
ATOM 1015 O O . ARG A 1 132 ? 9.203 7.551 -6.277 1 97.62 132 ARG A O 1
ATOM 1022 N N . ALA A 1 133 ? 7.918 7.699 -8.148 1 96.88 133 ALA A N 1
ATOM 1023 C CA . ALA A 1 133 ? 6.727 7.215 -7.449 1 96.88 133 ALA A CA 1
ATOM 1024 C C . ALA A 1 133 ? 6.953 5.816 -6.879 1 96.88 133 ALA A C 1
ATOM 1026 O O . ALA A 1 133 ? 6.684 5.566 -5.703 1 96.88 133 ALA A O 1
ATOM 1027 N N . GLN A 1 134 ? 7.555 4.934 -7.672 1 97 134 GLN A N 1
ATOM 1028 C CA . GLN A 1 134 ? 7.797 3.553 -7.266 1 97 134 GLN A CA 1
ATOM 1029 C C . GLN A 1 134 ? 8.828 3.48 -6.145 1 97 134 GLN A C 1
ATOM 1031 O O . GLN A 1 134 ? 8.688 2.682 -5.219 1 97 134 GLN A O 1
ATOM 1036 N N . SER A 1 135 ? 9.828 4.305 -6.27 1 97.88 135 SER A N 1
ATOM 1037 C CA . SER A 1 135 ? 10.875 4.32 -5.246 1 97.88 135 SER A CA 1
ATOM 1038 C C . SER A 1 135 ? 10.312 4.742 -3.893 1 97.88 135 SER A C 1
ATOM 1040 O O . SER A 1 135 ? 10.641 4.145 -2.865 1 97.88 135 SER A O 1
ATOM 1042 N N . GLY A 1 136 ? 9.438 5.766 -3.922 1 97.38 136 GLY A N 1
ATOM 1043 C CA . GLY A 1 136 ? 8.805 6.199 -2.689 1 97.38 136 GLY A CA 1
ATOM 1044 C C . GLY A 1 136 ? 7.891 5.148 -2.084 1 97.38 136 GLY A C 1
ATOM 1045 O O . GLY A 1 136 ? 7.922 4.918 -0.873 1 97.38 136 GLY A O 1
ATOM 1046 N N . MET A 1 137 ? 7.152 4.496 -2.922 1 95 137 MET A N 1
ATOM 1047 C CA . MET A 1 137 ? 6.23 3.465 -2.461 1 95 137 MET A CA 1
ATOM 1048 C C . MET A 1 137 ? 6.988 2.273 -1.884 1 95 137 MET A C 1
ATOM 1050 O O . MET A 1 137 ? 6.582 1.71 -0.864 1 95 137 MET A O 1
ATOM 1054 N N . LEU A 1 138 ? 8.031 1.88 -2.541 1 96.56 138 LEU A N 1
ATOM 1055 C CA . LEU A 1 138 ? 8.867 0.79 -2.049 1 96.56 138 LEU A CA 1
ATOM 1056 C C . LEU A 1 138 ? 9.477 1.141 -0.696 1 96.56 138 LEU A C 1
ATOM 1058 O O . LEU A 1 138 ? 9.516 0.304 0.209 1 96.56 138 LEU A O 1
ATOM 1062 N N . LEU A 1 139 ? 9.938 2.352 -0.548 1 97.06 139 LEU A N 1
ATOM 1063 C CA . LEU A 1 139 ? 10.461 2.826 0.729 1 97.06 139 LEU A CA 1
ATOM 1064 C C . LEU A 1 139 ? 9.391 2.744 1.815 1 97.06 139 LEU A C 1
ATOM 1066 O O . LEU A 1 139 ? 9.664 2.281 2.926 1 97.06 139 LEU A O 1
ATOM 1070 N N . SER A 1 140 ? 8.234 3.184 1.49 1 94.88 140 SER A N 1
ATOM 1071 C CA . SER A 1 140 ? 7.129 3.139 2.445 1 94.88 140 SER A CA 1
ATOM 1072 C C . SER A 1 140 ? 6.895 1.718 2.947 1 94.88 140 SER A C 1
ATOM 1074 O O . SER A 1 140 ? 6.816 1.487 4.156 1 94.88 140 SER A O 1
ATOM 1076 N N . ASN A 1 141 ? 6.848 0.79 2.016 1 91.94 141 ASN A N 1
ATOM 1077 C CA . ASN A 1 141 ? 6.574 -0.598 2.373 1 91.94 141 ASN A CA 1
ATOM 1078 C C . ASN A 1 141 ? 7.637 -1.156 3.314 1 91.94 141 ASN A C 1
ATOM 1080 O O . ASN A 1 141 ? 7.324 -1.923 4.227 1 91.94 141 ASN A O 1
ATOM 1084 N N . ILE A 1 142 ? 8.844 -0.813 3.148 1 93.5 142 ILE A N 1
ATOM 1085 C CA . ILE A 1 142 ? 9.922 -1.479 3.867 1 93.5 142 ILE A CA 1
ATOM 1086 C C . ILE A 1 142 ? 10.094 -0.851 5.25 1 93.5 142 ILE A C 1
ATOM 1088 O O . ILE A 1 142 ? 10.5 -1.523 6.199 1 93.5 142 ILE A O 1
ATOM 1092 N N . VAL A 1 143 ? 9.695 0.402 5.395 1 93.5 143 VAL A N 1
ATOM 1093 C CA . VAL A 1 143 ? 10 1.071 6.656 1 93.5 143 VAL A CA 1
ATOM 1094 C C . VAL A 1 143 ? 8.742 1.148 7.52 1 93.5 143 VAL A C 1
ATOM 1096 O O . VAL A 1 143 ? 8.82 1.44 8.719 1 93.5 143 VAL A O 1
ATOM 1099 N N . GLN A 1 144 ? 7.645 0.925 6.906 1 84.5 144 GLN A N 1
ATOM 1100 C CA . GLN A 1 144 ? 6.402 1.078 7.652 1 84.5 144 GLN A CA 1
ATOM 1101 C C . GLN A 1 144 ? 6.371 0.151 8.867 1 84.5 144 GLN A C 1
ATOM 1103 O O . GLN A 1 144 ? 6.551 -1.062 8.727 1 84.5 144 GLN A O 1
ATOM 1108 N N . ASN A 1 145 ? 6.23 0.755 10.031 1 74.88 145 ASN A N 1
ATOM 1109 C CA . ASN A 1 145 ? 6.16 0.08 11.328 1 74.88 145 ASN A CA 1
ATOM 1110 C C . ASN A 1 145 ? 7.383 -0.802 11.562 1 74.88 145 ASN A C 1
ATOM 1112 O O . ASN A 1 145 ? 7.262 -1.896 12.117 1 74.88 145 ASN A O 1
ATOM 1116 N N . HIS A 1 146 ? 8.484 -0.446 11.023 1 85.56 146 HIS A N 1
ATOM 1117 C CA . HIS A 1 146 ? 9.734 -1.186 11.141 1 85.56 146 HIS A CA 1
ATOM 1118 C C . HIS A 1 146 ? 10.875 -0.279 11.602 1 85.56 146 HIS A C 1
ATOM 1120 O O . HIS A 1 146 ? 11.688 0.162 10.797 1 85.56 146 HIS A O 1
ATOM 1126 N N . GLU A 1 147 ? 10.984 -0.2 12.844 1 87.06 147 GLU A N 1
ATOM 1127 C CA . GLU A 1 147 ? 11.898 0.754 13.461 1 87.06 147 GLU A CA 1
ATOM 1128 C C . GLU A 1 147 ? 13.328 0.534 12.977 1 87.06 147 GLU A C 1
ATOM 1130 O O . GLU A 1 147 ? 14.055 1.495 12.711 1 87.06 147 GLU A O 1
ATOM 1135 N N . GLU A 1 148 ? 13.711 -0.701 12.891 1 88.56 148 GLU A N 1
ATOM 1136 C CA . GLU A 1 148 ? 15.07 -0.999 12.453 1 88.56 148 GLU A CA 1
ATOM 1137 C C . GLU A 1 148 ? 15.305 -0.522 11.016 1 88.56 148 GLU A C 1
ATOM 1139 O O . GLU A 1 148 ? 16.359 0.039 10.711 1 88.56 148 GLU A O 1
ATOM 1144 N N . ALA A 1 149 ? 14.344 -0.796 10.18 1 91.88 149 ALA A N 1
ATOM 1145 C CA . ALA A 1 149 ? 14.453 -0.346 8.797 1 91.88 149 ALA A CA 1
ATOM 1146 C C . ALA A 1 149 ? 14.477 1.178 8.711 1 91.88 149 ALA A C 1
ATOM 1148 O O . ALA A 1 149 ? 15.195 1.75 7.887 1 91.88 149 ALA A O 1
ATOM 1149 N N . GLN A 1 150 ? 13.688 1.872 9.531 1 94.38 150 GLN A N 1
ATOM 1150 C CA . GLN A 1 150 ? 13.703 3.33 9.594 1 94.38 150 GLN A CA 1
ATOM 1151 C C . GLN A 1 150 ? 15.086 3.848 9.969 1 94.38 150 GLN A C 1
ATOM 1153 O O . GLN A 1 150 ? 15.602 4.77 9.336 1 94.38 150 GLN A O 1
ATOM 1158 N N . ARG A 1 151 ? 15.688 3.217 10.938 1 94.5 151 ARG A N 1
ATOM 1159 C CA . ARG A 1 151 ? 17.016 3.625 11.398 1 94.5 151 ARG A CA 1
ATOM 1160 C C . ARG A 1 151 ? 18.047 3.465 10.289 1 94.5 151 ARG A C 1
ATOM 1162 O O . ARG A 1 151 ? 18.859 4.359 10.062 1 94.5 151 ARG A O 1
ATOM 1169 N N . VAL A 1 152 ? 17.969 2.369 9.625 1 93.31 152 VAL A N 1
ATOM 1170 C CA . VAL A 1 152 ? 18.922 2.1 8.555 1 93.31 152 VAL A CA 1
ATOM 1171 C C . VAL A 1 152 ? 18.75 3.121 7.43 1 93.31 152 VAL A C 1
ATOM 1173 O O . VAL A 1 152 ? 19.734 3.672 6.926 1 93.31 152 VAL A O 1
ATOM 1176 N N . ALA A 1 153 ? 17.531 3.342 7.043 1 95.88 153 ALA A N 1
ATOM 1177 C CA . ALA A 1 153 ? 17.234 4.281 5.965 1 95.88 153 ALA A CA 1
ATOM 1178 C C . ALA A 1 153 ? 17.719 5.684 6.309 1 95.88 153 ALA A C 1
ATOM 1180 O O . ALA A 1 153 ? 18.266 6.383 5.449 1 95.88 153 ALA A O 1
ATOM 1181 N N . ILE A 1 154 ? 17.547 6.117 7.539 1 96.69 154 ILE A N 1
ATOM 1182 C CA . ILE A 1 154 ? 17.969 7.438 8 1 96.69 154 ILE A CA 1
ATOM 1183 C C . ILE A 1 154 ? 19.5 7.523 7.988 1 96.69 154 ILE A C 1
ATOM 1185 O O . ILE A 1 154 ? 20.062 8.516 7.527 1 96.69 154 ILE A O 1
ATOM 1189 N N . ASN A 1 155 ? 20.094 6.488 8.516 1 94.62 155 ASN A N 1
ATOM 1190 C CA . ASN A 1 155 ? 21.562 6.461 8.586 1 94.62 155 ASN A CA 1
ATOM 1191 C C . ASN A 1 155 ? 22.188 6.461 7.199 1 94.62 155 ASN A C 1
ATOM 1193 O O . ASN A 1 155 ? 23.297 6.977 7.012 1 94.62 155 ASN A O 1
ATOM 1197 N N . GLU A 1 156 ? 21.453 5.953 6.25 1 93.75 156 GLU A N 1
ATOM 1198 C CA . GLU A 1 156 ? 21.938 5.926 4.875 1 93.75 156 GLU A CA 1
ATOM 1199 C C . GLU A 1 156 ? 21.547 7.188 4.121 1 93.75 156 GLU A C 1
ATOM 1201 O O . GLU A 1 156 ? 21.688 7.258 2.898 1 93.75 156 GLU A O 1
ATOM 1206 N N . ASN A 1 157 ? 20.953 8.125 4.734 1 94.06 157 ASN A N 1
ATOM 1207 C CA . ASN A 1 157 ? 20.641 9.461 4.242 1 94.06 157 ASN A CA 1
ATOM 1208 C C . ASN A 1 157 ? 19.547 9.43 3.186 1 94.06 157 ASN A C 1
ATOM 1210 O O . ASN A 1 157 ? 19.5 10.289 2.305 1 94.06 157 ASN A O 1
ATOM 1214 N N . LEU A 1 158 ? 18.734 8.438 3.24 1 96.31 158 LEU A N 1
ATOM 1215 C CA . LEU A 1 158 ? 17.656 8.336 2.271 1 96.31 158 LEU A CA 1
ATOM 1216 C C . LEU A 1 158 ? 16.656 9.469 2.449 1 96.31 158 LEU A C 1
ATOM 1218 O O . LEU A 1 158 ? 16.047 9.93 1.478 1 96.31 158 LEU A O 1
ATOM 1222 N N . LEU A 1 159 ? 16.469 9.93 3.66 1 97.56 159 LEU A N 1
ATOM 1223 C CA . LEU A 1 159 ? 15.5 10.992 3.924 1 97.56 159 LEU A CA 1
ATOM 1224 C C . LEU A 1 159 ? 15.844 12.25 3.127 1 97.56 159 LEU A C 1
ATOM 1226 O O . LEU A 1 159 ? 14.984 12.805 2.445 1 97.56 159 LEU A O 1
ATOM 1230 N N . ASN A 1 160 ? 17.062 12.625 3.207 1 96.25 160 ASN A N 1
ATOM 1231 C CA . ASN A 1 160 ? 17.484 13.836 2.5 1 96.25 160 ASN A CA 1
ATOM 1232 C C . ASN A 1 160 ? 17.328 13.68 0.99 1 96.25 160 ASN A C 1
ATOM 1234 O O . ASN A 1 160 ? 16.906 14.617 0.306 1 96.25 160 ASN A O 1
ATOM 1238 N N . LEU A 1 161 ? 17.641 12.547 0.494 1 95.94 161 LEU A N 1
ATOM 1239 C CA . LEU A 1 161 ? 17.531 12.281 -0.936 1 95.94 161 LEU A CA 1
ATOM 1240 C C . LEU A 1 161 ? 16.078 12.383 -1.397 1 95.94 161 LEU A C 1
ATOM 1242 O O . LEU A 1 161 ? 15.797 13.023 -2.41 1 95.94 161 LEU A O 1
ATOM 1246 N N . VAL A 1 162 ? 15.211 11.734 -0.689 1 97.94 162 VAL A N 1
ATOM 1247 C CA . VAL A 1 162 ? 13.797 11.711 -1.064 1 97.94 162 VAL A CA 1
ATOM 1248 C C . VAL A 1 162 ? 13.203 13.102 -0.934 1 97.94 162 VAL A C 1
ATOM 1250 O O . VAL A 1 162 ? 12.398 13.523 -1.772 1 97.94 162 VAL A O 1
ATOM 1253 N N . LEU A 1 163 ? 13.586 13.82 0.095 1 97.69 163 LEU A N 1
ATOM 1254 C CA . LEU A 1 163 ? 13.102 15.188 0.287 1 97.69 163 LEU A CA 1
ATOM 1255 C C . LEU A 1 163 ? 13.539 16.078 -0.866 1 97.69 163 LEU A C 1
ATOM 1257 O O . LEU A 1 163 ? 12.75 16.891 -1.364 1 97.69 163 LEU A O 1
ATOM 1261 N N . GLN A 1 164 ? 14.719 15.938 -1.235 1 96.75 164 GLN A N 1
ATOM 1262 C CA . GLN A 1 164 ? 15.242 16.734 -2.34 1 96.75 164 GLN A CA 1
ATOM 1263 C C . GLN A 1 164 ? 14.477 16.453 -3.629 1 96.75 164 GLN A C 1
ATOM 1265 O O . GLN A 1 164 ? 14.094 17.391 -4.34 1 96.75 164 GLN A O 1
ATOM 1270 N N . LEU A 1 165 ? 14.273 15.219 -3.91 1 97.62 165 LEU A N 1
ATOM 1271 C CA . LEU A 1 165 ? 13.539 14.844 -5.117 1 97.62 165 LEU A CA 1
ATOM 1272 C C . LEU A 1 165 ? 12.102 15.336 -5.059 1 97.62 165 LEU A C 1
ATOM 1274 O O . LEU A 1 165 ? 11.539 15.75 -6.078 1 97.62 165 LEU A O 1
ATOM 1278 N N . LEU A 1 166 ? 11.5 15.281 -3.881 1 97.94 166 LEU A N 1
ATOM 1279 C CA . LEU A 1 166 ? 10.125 15.734 -3.705 1 97.94 166 LEU A CA 1
ATOM 1280 C C . LEU A 1 166 ? 9.984 17.203 -4.074 1 97.94 166 LEU A C 1
ATOM 1282 O O . LEU A 1 166 ? 9.055 17.594 -4.785 1 97.94 166 LEU A O 1
ATOM 1286 N N . ILE A 1 167 ? 10.891 18.031 -3.691 1 96.06 167 ILE A N 1
ATOM 1287 C CA . ILE A 1 167 ? 10.805 19.469 -3.896 1 96.06 167 ILE A CA 1
ATOM 1288 C C . ILE A 1 167 ? 11.062 19.797 -5.363 1 96.06 167 ILE A C 1
ATOM 1290 O O . ILE A 1 167 ? 10.562 20.812 -5.879 1 96.06 167 ILE A O 1
ATOM 1294 N N . GLU A 1 168 ? 11.812 18.938 -5.988 1 95.06 168 GLU A N 1
ATOM 1295 C CA . GLU A 1 168 ? 12.203 19.203 -7.367 1 95.06 168 GLU A CA 1
ATOM 1296 C C . GLU A 1 168 ? 11.156 18.688 -8.344 1 95.06 168 GLU A C 1
ATOM 1298 O O . GLU A 1 168 ? 11.109 19.109 -9.5 1 95.06 168 GLU A O 1
ATOM 1303 N N . ASP A 1 169 ? 10.32 17.844 -7.895 1 95.88 169 ASP A N 1
ATOM 1304 C CA . ASP A 1 169 ? 9.383 17.172 -8.797 1 95.88 169 ASP A CA 1
ATOM 1305 C C . ASP A 1 169 ? 8.141 18.031 -9.031 1 95.88 169 ASP A C 1
ATOM 1307 O O . ASP A 1 169 ? 7.875 18.969 -8.266 1 95.88 169 ASP A O 1
ATOM 1311 N N . THR A 1 170 ? 7.449 17.75 -10.148 1 94.25 170 THR A N 1
ATOM 1312 C CA . THR A 1 170 ? 6.246 18.516 -10.469 1 94.25 170 THR A CA 1
ATOM 1313 C C . THR A 1 170 ? 5.086 17.594 -10.805 1 94.25 170 THR A C 1
ATOM 1315 O O . THR A 1 170 ? 3.961 18.047 -11.023 1 94.25 170 THR A O 1
ATOM 1318 N N . ASP A 1 171 ? 5.344 16.312 -10.906 1 95.69 171 ASP A N 1
ATOM 1319 C CA . ASP A 1 171 ? 4.285 15.352 -11.188 1 95.69 171 ASP A CA 1
ATOM 1320 C C . ASP A 1 171 ? 3.602 14.898 -9.898 1 95.69 171 ASP A C 1
ATOM 1322 O O . ASP A 1 171 ? 4.25 14.344 -9.008 1 95.69 171 ASP A O 1
ATOM 1326 N N . PRO A 1 172 ? 2.318 15.125 -9.75 1 94.81 172 PRO A N 1
ATOM 1327 C CA . PRO A 1 172 ? 1.631 14.797 -8.492 1 94.81 172 PRO A CA 1
ATOM 1328 C C . PRO A 1 172 ? 1.753 13.32 -8.117 1 94.81 172 PRO A C 1
ATOM 1330 O O . PRO A 1 172 ? 1.781 12.984 -6.934 1 94.81 172 PRO A O 1
ATOM 1333 N N . GLY A 1 173 ? 1.786 12.461 -9.148 1 94.44 173 GLY A N 1
ATOM 1334 C CA . GLY A 1 173 ? 1.975 11.047 -8.867 1 94.44 173 GLY A CA 1
ATOM 1335 C C . GLY A 1 173 ? 3.314 10.742 -8.227 1 94.44 173 GLY A C 1
ATOM 1336 O O . GLY A 1 173 ? 3.377 10.031 -7.223 1 94.44 173 GLY A O 1
ATOM 1337 N N . ASN A 1 174 ? 4.387 11.266 -8.828 1 97.12 174 ASN A N 1
ATOM 1338 C CA . ASN A 1 174 ? 5.723 11.133 -8.266 1 97.12 174 ASN A CA 1
ATOM 1339 C C . ASN A 1 174 ? 5.793 11.711 -6.852 1 97.12 174 ASN A C 1
ATOM 1341 O O . ASN A 1 174 ? 6.32 11.078 -5.941 1 97.12 174 ASN A O 1
ATOM 1345 N N . MET A 1 175 ? 5.195 12.859 -6.715 1 97.44 175 MET A N 1
ATOM 1346 C CA . MET A 1 175 ? 5.227 13.555 -5.434 1 97.44 175 MET A CA 1
ATOM 1347 C C . MET A 1 175 ? 4.504 12.75 -4.359 1 97.44 175 MET A C 1
ATOM 1349 O O . MET A 1 175 ? 4.996 12.617 -3.236 1 97.44 175 MET A O 1
ATOM 1353 N N . SER A 1 176 ? 3.385 12.211 -4.742 1 95.38 176 SER A N 1
ATOM 1354 C CA . SER A 1 176 ? 2.613 11.414 -3.793 1 95.38 176 SER A CA 1
ATOM 1355 C C . SER A 1 176 ? 3.391 10.188 -3.344 1 95.38 176 SER A C 1
ATOM 1357 O O . SER A 1 176 ? 3.385 9.836 -2.162 1 95.38 176 SER A O 1
ATOM 1359 N N . GLY A 1 177 ? 4.02 9.492 -4.293 1 96 177 GLY A N 1
ATOM 1360 C CA . GLY A 1 177 ? 4.844 8.344 -3.951 1 96 177 GLY A CA 1
ATOM 1361 C C . GLY A 1 177 ? 5.984 8.68 -3.012 1 96 177 GLY A C 1
ATOM 1362 O O . GLY A 1 177 ? 6.176 8.016 -1.991 1 96 177 GLY A O 1
ATOM 1363 N N . LEU A 1 178 ? 6.68 9.688 -3.34 1 97.94 178 LEU A N 1
ATOM 1364 C CA . LEU A 1 178 ? 7.805 10.133 -2.529 1 97.94 178 LEU A CA 1
ATOM 1365 C C . LEU A 1 178 ? 7.348 10.531 -1.131 1 97.94 178 LEU A C 1
ATOM 1367 O O . LEU A 1 178 ? 7.984 10.18 -0.137 1 97.94 178 LEU A O 1
ATOM 1371 N N . LEU A 1 179 ? 6.199 11.227 -1.056 1 97.38 179 LEU A N 1
ATOM 1372 C CA . LEU A 1 179 ? 5.668 11.656 0.234 1 97.38 179 LEU A CA 1
ATOM 1373 C C . LEU A 1 179 ? 5.273 10.453 1.084 1 97.38 179 LEU A C 1
ATOM 1375 O O . LEU A 1 179 ? 5.445 10.469 2.305 1 97.38 179 LEU A O 1
ATOM 1379 N N . SER A 1 180 ? 4.754 9.453 0.43 1 94.75 180 SER A N 1
ATOM 1380 C CA . SER A 1 180 ? 4.41 8.234 1.163 1 94.75 180 SER A CA 1
ATOM 1381 C C . SER A 1 180 ? 5.637 7.637 1.84 1 94.75 180 SER A C 1
ATOM 1383 O O . SER A 1 180 ? 5.57 7.219 2.998 1 94.75 180 SER A O 1
ATOM 1385 N N . GLY A 1 181 ? 6.707 7.594 1.098 1 96.56 181 GLY A N 1
ATOM 1386 C CA . GLY A 1 181 ? 7.957 7.109 1.662 1 96.56 181 GLY A CA 1
ATOM 1387 C C . GLY A 1 181 ? 8.445 7.938 2.836 1 96.56 181 GLY A C 1
ATOM 1388 O O . GLY A 1 181 ? 8.805 7.391 3.879 1 96.56 181 GLY A O 1
ATOM 1389 N N . ILE A 1 182 ? 8.359 9.227 2.723 1 97.5 182 ILE A N 1
ATOM 1390 C CA . ILE A 1 182 ? 8.797 10.141 3.766 1 97.5 182 ILE A CA 1
ATOM 1391 C C . ILE A 1 182 ? 7.914 9.984 5 1 97.5 182 ILE A C 1
ATOM 1393 O O . ILE A 1 182 ? 8.414 9.883 6.121 1 97.5 182 ILE A O 1
ATOM 1397 N N . SER A 1 183 ? 6.656 9.984 4.738 1 94.31 183 SER A N 1
ATOM 1398 C CA . SER A 1 183 ? 5.691 9.867 5.828 1 94.31 183 SER A CA 1
ATOM 1399 C C . SER A 1 183 ? 5.934 8.609 6.652 1 94.31 183 SER A C 1
ATOM 1401 O O . SER A 1 183 ? 6.008 8.664 7.879 1 94.31 183 SER A O 1
ATOM 1403 N N . SER A 1 184 ? 6.145 7.473 6.004 1 92.81 184 SER A N 1
ATOM 1404 C CA . SER A 1 184 ? 6.367 6.211 6.699 1 92.81 184 SER A CA 1
ATOM 1405 C C . SER A 1 184 ? 7.727 6.191 7.391 1 92.81 184 SER A C 1
ATOM 1407 O O . SER A 1 184 ? 7.887 5.566 8.438 1 92.81 184 SER A O 1
ATOM 1409 N N . LEU A 1 185 ? 8.656 6.879 6.852 1 95.81 185 LEU A N 1
ATOM 1410 C CA . LEU A 1 185 ? 10.008 6.926 7.383 1 95.81 185 LEU A CA 1
ATOM 1411 C C . LEU A 1 185 ? 10.062 7.73 8.68 1 95.81 185 LEU A C 1
ATOM 1413 O O . LEU A 1 185 ? 10.812 7.387 9.594 1 95.81 185 LEU A O 1
ATOM 1417 N N . ILE A 1 186 ? 9.227 8.719 8.766 1 95 186 ILE A N 1
ATOM 1418 C CA . ILE A 1 186 ? 9.344 9.703 9.844 1 95 186 ILE A CA 1
ATOM 1419 C C . ILE A 1 186 ? 8.359 9.359 10.961 1 95 186 ILE A C 1
ATOM 1421 O O . ILE A 1 186 ? 8.68 9.523 12.141 1 95 186 ILE A O 1
ATOM 1425 N N . ARG A 1 187 ? 7.262 8.953 10.648 1 87.38 187 ARG A N 1
ATOM 1426 C CA . ARG A 1 187 ? 6.207 8.758 11.633 1 87.38 187 ARG A CA 1
ATOM 1427 C C . ARG A 1 187 ? 6.551 7.602 12.578 1 87.38 187 ARG A C 1
ATOM 1429 O O . ARG A 1 187 ? 7.102 6.59 12.148 1 87.38 187 ARG A O 1
ATOM 1436 N N . GLY A 1 188 ? 6.32 7.828 13.828 1 81.62 188 GLY A N 1
ATOM 1437 C CA . GLY A 1 188 ? 6.52 6.805 14.844 1 81.62 188 GLY A CA 1
ATOM 1438 C C . GLY A 1 188 ? 7.977 6.617 15.219 1 81.62 188 GLY A C 1
ATOM 1439 O O . GLY A 1 188 ? 8.312 5.695 15.961 1 81.62 188 GLY A O 1
ATOM 1440 N N . SER A 1 189 ? 8.844 7.402 14.703 1 89.06 189 SER A N 1
ATOM 1441 C CA . SER A 1 189 ? 10.273 7.266 14.977 1 89.06 189 SER A CA 1
ATOM 1442 C C . SER A 1 189 ? 10.875 8.594 15.438 1 89.06 189 SER A C 1
ATOM 1444 O O . SER A 1 189 ? 11.047 9.516 14.641 1 89.06 189 SER A O 1
ATOM 1446 N N . GLU A 1 190 ? 11.258 8.633 16.641 1 87.06 190 GLU A N 1
ATOM 1447 C CA . GLU A 1 190 ? 11.852 9.844 17.188 1 87.06 190 GLU A CA 1
ATOM 1448 C C . GLU A 1 190 ? 13.141 10.203 16.469 1 87.06 190 GLU A C 1
ATOM 1450 O O . GLU A 1 190 ? 13.391 11.375 16.172 1 87.06 190 GLU A O 1
ATOM 1455 N N . LEU A 1 191 ? 13.906 9.195 16.234 1 92.25 191 LEU A N 1
ATOM 1456 C CA . LEU A 1 191 ? 15.164 9.406 15.531 1 92.25 191 LEU A CA 1
ATOM 1457 C C . LEU A 1 191 ? 14.93 10.031 14.156 1 92.25 191 LEU A C 1
ATOM 1459 O O . LEU A 1 191 ? 15.617 10.984 13.781 1 92.25 191 LEU A O 1
ATOM 1463 N N . SER A 1 192 ? 13.984 9.477 13.445 1 95.12 192 SER A N 1
ATOM 1464 C CA . SER A 1 192 ? 13.688 9.961 12.102 1 95.12 192 SER A CA 1
ATOM 1465 C C . SER A 1 192 ? 13.125 11.375 12.141 1 95.12 192 SER A C 1
ATOM 1467 O O . SER A 1 192 ? 13.422 12.195 11.266 1 95.12 192 SER A O 1
ATOM 1469 N N . GLN A 1 193 ? 12.352 11.672 13.133 1 94 193 GLN A N 1
ATOM 1470 C CA . GLN A 1 193 ? 11.789 13.008 13.289 1 94 193 GLN A CA 1
ATOM 1471 C C . GLN A 1 193 ? 12.883 14.039 13.562 1 94 193 GLN A C 1
ATOM 1473 O O . GLN A 1 193 ? 12.867 15.141 13.008 1 94 193 GLN A O 1
ATOM 1478 N N . LYS A 1 194 ? 13.766 13.625 14.43 1 93.62 194 LYS A N 1
ATOM 1479 C CA . LYS A 1 194 ? 14.898 14.508 14.711 1 93.62 194 LYS A CA 1
ATOM 1480 C C . LYS A 1 194 ? 15.68 14.82 13.438 1 93.62 194 LYS A C 1
ATOM 1482 O O . LYS A 1 194 ? 16.047 15.969 13.203 1 93.62 194 LYS A O 1
ATOM 1487 N N . ARG A 1 195 ? 15.906 13.805 12.68 1 95.38 195 ARG A N 1
ATOM 1488 C CA . ARG A 1 195 ? 16.641 13.992 11.43 1 95.38 195 ARG A CA 1
ATOM 1489 C C . ARG A 1 195 ? 15.859 14.852 10.453 1 95.38 195 ARG A C 1
ATOM 1491 O O . ARG A 1 195 ? 16.438 15.648 9.711 1 95.38 195 ARG A O 1
ATOM 1498 N N . PHE A 1 196 ? 14.594 14.68 10.391 1 96.69 196 PHE A N 1
ATOM 1499 C CA . PHE A 1 196 ? 13.719 15.461 9.531 1 96.69 196 PHE A CA 1
ATOM 1500 C C . PHE A 1 196 ? 13.82 16.953 9.859 1 96.69 196 PHE A C 1
ATOM 1502 O O . PHE A 1 196 ? 13.906 17.781 8.961 1 96.69 196 PHE A O 1
ATOM 1509 N N . ILE A 1 197 ? 13.859 17.234 11.094 1 94.25 197 ILE A N 1
ATOM 1510 C CA . ILE A 1 197 ? 13.984 18.609 11.562 1 94.25 197 ILE A CA 1
ATOM 1511 C C . ILE A 1 197 ? 15.367 19.156 11.211 1 94.25 197 ILE A C 1
ATOM 1513 O O . ILE A 1 197 ? 15.5 20.281 10.742 1 94.25 197 ILE A O 1
ATOM 1517 N N . GLN A 1 198 ? 16.328 18.344 11.391 1 92.56 198 GLN A N 1
ATOM 1518 C CA . GLN A 1 198 ? 17.703 18.734 11.102 1 92.56 198 GLN A CA 1
ATOM 1519 C C . GLN A 1 198 ? 17.891 19.047 9.617 1 92.56 198 GLN A C 1
ATOM 1521 O O . GLN A 1 198 ? 18.672 19.938 9.258 1 92.56 198 GLN A O 1
ATOM 1526 N N . CYS A 1 199 ? 17.172 18.391 8.773 1 93.19 199 CYS A N 1
ATOM 1527 C CA . CYS A 1 199 ? 17.281 18.578 7.328 1 93.19 199 CYS A CA 1
ATOM 1528 C C . CYS A 1 199 ? 16.328 19.656 6.84 1 93.19 199 CYS A C 1
ATOM 1530 O O . CYS A 1 199 ? 16.094 19.781 5.637 1 93.19 199 CYS A O 1
ATOM 1532 N N . LYS A 1 200 ? 15.797 20.359 7.773 1 93.12 200 LYS A N 1
ATOM 1533 C CA . LYS A 1 200 ? 14.852 21.438 7.465 1 93.12 200 LYS A CA 1
ATOM 1534 C C . LYS A 1 200 ? 13.656 20.906 6.684 1 93.12 200 LYS A C 1
ATOM 1536 O O . LYS A 1 200 ? 13.234 21.5 5.695 1 93.12 200 LYS A O 1
ATOM 1541 N N . GLY A 1 201 ? 13.219 19.75 7.113 1 95.44 201 GLY A N 1
ATOM 1542 C CA . GLY A 1 201 ? 12.117 19.078 6.441 1 95.44 201 GLY A CA 1
ATOM 1543 C C . GLY A 1 201 ? 10.852 19.922 6.379 1 95.44 201 GLY A C 1
ATOM 1544 O O . GLY A 1 201 ? 10.195 19.984 5.34 1 95.44 201 GLY A O 1
ATOM 1545 N N . PHE A 1 202 ? 10.531 20.625 7.406 1 95.12 202 PHE A N 1
ATOM 1546 C CA . PHE A 1 202 ? 9.344 21.469 7.422 1 95.12 202 PHE A CA 1
ATOM 1547 C C . PHE A 1 202 ? 9.477 22.609 6.426 1 95.12 202 PHE A C 1
ATOM 1549 O O . PHE A 1 202 ? 8.555 22.891 5.668 1 95.12 202 PHE A O 1
ATOM 1556 N N . ASP A 1 203 ? 10.625 23.219 6.457 1 94.56 203 ASP A N 1
ATOM 1557 C CA . ASP A 1 203 ? 10.867 24.328 5.547 1 94.56 203 ASP A CA 1
ATOM 1558 C C . ASP A 1 203 ? 10.672 23.906 4.094 1 94.56 203 ASP A C 1
ATOM 1560 O O . ASP A 1 203 ? 9.984 24.594 3.328 1 94.56 203 ASP A O 1
ATOM 1564 N N . ARG A 1 204 ? 11.219 22.828 3.799 1 95.5 204 ARG A N 1
ATOM 1565 C CA . ARG A 1 204 ? 11.148 22.312 2.436 1 95.5 204 ARG A CA 1
ATOM 1566 C C . ARG A 1 204 ? 9.719 21.938 2.061 1 95.5 204 ARG A C 1
ATOM 1568 O O . ARG A 1 204 ? 9.258 22.25 0.96 1 95.5 204 ARG A O 1
ATOM 1575 N N . LEU A 1 205 ? 9.047 21.328 2.934 1 96.44 205 LEU A N 1
ATOM 1576 C CA . LEU A 1 205 ? 7.672 20.906 2.693 1 96.44 205 LEU A CA 1
ATOM 1577 C C . LEU A 1 205 ? 6.758 22.109 2.516 1 96.44 205 LEU A C 1
ATOM 1579 O O . LEU A 1 205 ? 5.914 22.141 1.619 1 96.44 205 LEU A O 1
ATOM 1583 N N . PHE A 1 206 ? 6.945 23.141 3.291 1 95.94 206 PHE A N 1
ATOM 1584 C CA . PHE A 1 206 ? 6.098 24.312 3.219 1 95.94 206 PHE A CA 1
ATOM 1585 C C . PHE A 1 206 ? 6.359 25.094 1.932 1 95.94 206 PHE A C 1
ATOM 1587 O O . PHE A 1 206 ? 5.43 25.625 1.317 1 95.94 206 PHE A O 1
ATOM 1594 N N . GLU A 1 207 ? 7.59 25.156 1.641 1 94.62 207 GLU A N 1
ATOM 1595 C CA . GLU A 1 207 ? 7.914 25.797 0.368 1 94.62 207 GLU A CA 1
ATOM 1596 C C . GLU A 1 207 ? 7.23 25.078 -0.796 1 94.62 207 GLU A C 1
ATOM 1598 O O . GLU A 1 207 ? 6.699 25.719 -1.702 1 94.62 207 GLU A O 1
ATOM 1603 N N . LEU A 1 208 ? 7.266 23.812 -0.774 1 96.69 208 LEU A N 1
ATOM 1604 C CA . LEU A 1 208 ? 6.637 23 -1.812 1 96.69 208 LEU A CA 1
ATOM 1605 C C . LEU A 1 208 ? 5.129 23.25 -1.847 1 96.69 208 LEU A C 1
ATOM 1607 O O . LEU A 1 208 ? 4.551 23.406 -2.922 1 96.69 208 LEU A O 1
ATOM 1611 N N . LEU A 1 209 ? 4.516 23.281 -0.724 1 96.38 209 LEU A N 1
ATOM 1612 C CA . LEU A 1 209 ? 3.068 23.453 -0.647 1 96.38 209 LEU A CA 1
ATOM 1613 C C . LEU A 1 209 ? 2.662 24.844 -1.105 1 96.38 209 LEU A C 1
ATOM 1615 O O . LEU A 1 209 ? 1.599 25.031 -1.705 1 96.38 209 LEU A O 1
ATOM 1619 N N . GLN A 1 210 ? 3.52 25.766 -0.86 1 94.5 210 GLN A N 1
ATOM 1620 C CA . GLN A 1 210 ? 3.27 27.109 -1.386 1 94.5 210 GLN A CA 1
ATOM 1621 C C . GLN A 1 210 ? 3.344 27.125 -2.91 1 94.5 210 GLN A C 1
ATOM 1623 O O . GLN A 1 210 ? 2.502 27.734 -3.57 1 94.5 210 GLN A O 1
ATOM 1628 N N . LYS A 1 211 ? 4.277 26.453 -3.342 1 94.19 211 LYS A N 1
ATOM 1629 C CA . LYS A 1 211 ? 4.465 26.375 -4.789 1 94.19 211 LYS A CA 1
ATOM 1630 C C . LYS A 1 211 ? 3.289 25.672 -5.461 1 94.19 211 LYS A C 1
ATOM 1632 O O . LYS A 1 211 ? 2.783 26.141 -6.484 1 94.19 211 LYS A O 1
ATOM 1637 N N . THR A 1 212 ? 2.82 24.547 -4.938 1 94.62 212 THR A N 1
ATOM 1638 C CA . THR A 1 212 ? 1.738 23.766 -5.527 1 94.62 212 THR A CA 1
ATOM 1639 C C . THR A 1 212 ? 0.408 24.516 -5.395 1 94.62 212 THR A C 1
ATOM 1641 O O . THR A 1 212 ? -0.506 24.297 -6.195 1 94.62 212 THR A O 1
ATOM 1644 N N . SER A 1 213 ? 0.255 25.422 -4.445 1 92.5 213 SER A N 1
ATOM 1645 C CA . SER A 1 213 ? -0.975 26.172 -4.223 1 92.5 213 SER A CA 1
ATOM 1646 C C . SER A 1 213 ? -1.047 27.406 -5.129 1 92.5 213 SER A C 1
ATOM 1648 O O . SER A 1 213 ? -2.133 27.922 -5.387 1 92.5 213 SER A O 1
ATOM 1650 N N . ARG A 1 214 ? 0.056 27.922 -5.559 1 88.38 214 ARG A N 1
ATOM 1651 C CA . ARG A 1 214 ? 0.1 29.125 -6.383 1 88.38 214 ARG A CA 1
ATOM 1652 C C . ARG A 1 214 ? 0.148 28.766 -7.867 1 88.38 214 ARG A C 1
ATOM 1654 O O . ARG A 1 214 ? 0.037 29.656 -8.727 1 88.38 214 ARG A O 1
ATOM 1661 N N . SER A 1 215 ? 0.259 27.547 -8.109 1 82.81 215 SER A N 1
ATOM 1662 C CA . SER A 1 215 ? 0.354 27.094 -9.5 1 82.81 215 SER A CA 1
ATOM 1663 C C . SER A 1 215 ? -0.938 27.375 -10.258 1 82.81 215 SER A C 1
ATOM 1665 O O . SER A 1 215 ? -2.02 27.406 -9.664 1 82.81 215 SER A O 1
ATOM 1667 N N . ASN A 1 216 ? -0.843 27.688 -11.453 1 83.56 216 ASN A N 1
ATOM 1668 C CA . ASN A 1 216 ? -2.004 27.859 -12.32 1 83.56 216 ASN A CA 1
ATOM 1669 C C . ASN A 1 216 ? -2.809 26.562 -12.438 1 83.56 216 ASN A C 1
ATOM 1671 O O . ASN A 1 216 ? -3.973 26.594 -12.844 1 83.56 216 ASN A O 1
ATOM 1675 N N . GLU A 1 217 ? -2.156 25.484 -12.102 1 86.06 217 GLU A N 1
ATOM 1676 C CA . GLU A 1 217 ? -2.787 24.172 -12.148 1 86.06 217 GLU A CA 1
ATOM 1677 C C . GLU A 1 217 ? -3.008 23.625 -10.75 1 86.06 217 GLU A C 1
ATOM 1679 O O . GLU A 1 217 ? -2.719 22.453 -10.484 1 86.06 217 GLU A O 1
ATOM 1684 N N . GLN A 1 218 ? -3.523 24.422 -9.859 1 84.75 218 GLN A N 1
ATOM 1685 C CA . GLN A 1 218 ? -3.639 24.047 -8.453 1 84.75 218 GLN A CA 1
ATOM 1686 C C . GLN A 1 218 ? -4.527 22.812 -8.289 1 84.75 218 GLN A C 1
ATOM 1688 O O . GLN A 1 218 ? -4.312 22 -7.379 1 84.75 218 GLN A O 1
ATOM 1693 N N . GLU A 1 219 ? -5.41 22.672 -9.172 1 85.75 219 GLU A N 1
ATOM 1694 C CA . GLU A 1 219 ? -6.336 21.547 -9.086 1 85.75 219 GLU A CA 1
ATOM 1695 C C . GLU A 1 219 ? -5.605 20.219 -9.227 1 85.75 219 GLU A C 1
ATOM 1697 O O . GLU A 1 219 ? -5.988 19.219 -8.609 1 85.75 219 GLU A O 1
ATOM 1702 N N . LYS A 1 220 ? -4.539 20.344 -9.969 1 90.12 220 LYS A N 1
ATOM 1703 C CA . LYS A 1 220 ? -3.74 19.141 -10.227 1 90.12 220 LYS A CA 1
ATOM 1704 C C . LYS A 1 220 ? -3.068 18.641 -8.953 1 90.12 220 LYS A C 1
ATOM 1706 O O . LYS A 1 220 ? -2.77 17.453 -8.828 1 90.12 220 LYS A O 1
ATOM 1711 N N . TYR A 1 221 ? -2.912 19.5 -7.93 1 93.31 221 TYR A N 1
ATOM 1712 C CA . TYR A 1 221 ? -2.131 19.188 -6.742 1 93.31 221 TYR A CA 1
ATOM 1713 C C . TYR A 1 221 ? -3.031 19.016 -5.523 1 93.31 221 TYR A C 1
ATOM 1715 O O . TYR A 1 221 ? -2.545 18.812 -4.41 1 93.31 221 TYR A O 1
ATOM 1723 N N . GLU A 1 222 ? -4.258 19.078 -5.695 1 89.94 222 GLU A N 1
ATOM 1724 C CA . GLU A 1 222 ? -5.18 19.078 -4.566 1 89.94 222 GLU A CA 1
ATOM 1725 C C . GLU A 1 222 ? -5.039 17.828 -3.723 1 89.94 222 GLU A C 1
ATOM 1727 O O . GLU A 1 222 ? -4.98 17.891 -2.494 1 89.94 222 GLU A O 1
ATOM 1732 N N . ARG A 1 223 ? -4.973 16.688 -4.422 1 89 223 ARG A N 1
ATOM 1733 C CA . ARG A 1 223 ? -4.848 15.422 -3.701 1 89 223 ARG A CA 1
ATOM 1734 C C . ARG A 1 223 ? -3.516 15.336 -2.967 1 89 223 ARG A C 1
ATOM 1736 O O . ARG A 1 223 ? -3.451 14.844 -1.839 1 89 223 ARG A O 1
ATOM 1743 N N . PHE A 1 224 ? -2.537 15.766 -3.625 1 93.88 224 PHE A N 1
ATOM 1744 C CA . PHE A 1 224 ? -1.221 15.773 -2.996 1 93.88 224 PHE A CA 1
ATOM 1745 C C . PHE A 1 224 ? -1.205 16.688 -1.78 1 93.88 224 PHE A C 1
ATOM 1747 O O . PHE A 1 224 ? -0.687 16.312 -0.724 1 93.88 224 PHE A O 1
ATOM 1754 N N . ASN A 1 225 ? -1.738 17.875 -1.939 1 94.56 225 ASN A N 1
ATOM 1755 C CA . ASN A 1 225 ? -1.766 18.844 -0.854 1 94.56 225 ASN A CA 1
ATOM 1756 C C . ASN A 1 225 ? -2.514 18.312 0.363 1 94.56 225 ASN A C 1
ATOM 1758 O O . ASN A 1 225 ? -2.127 18.578 1.502 1 94.56 225 ASN A O 1
ATOM 1762 N N . GLU A 1 226 ? -3.525 17.562 0.108 1 91.38 226 GLU A N 1
ATOM 1763 C CA . GLU A 1 226 ? -4.273 16.969 1.206 1 91.38 226 GLU A CA 1
ATOM 1764 C C . GLU A 1 226 ? -3.451 15.891 1.917 1 91.38 226 GLU A C 1
ATOM 1766 O O . GLU A 1 226 ? -3.455 15.812 3.146 1 91.38 226 GLU A O 1
ATOM 1771 N N . LYS A 1 227 ? -2.783 15.086 1.166 1 92.5 227 LYS A N 1
ATOM 1772 C CA . LYS A 1 227 ? -1.916 14.07 1.752 1 92.5 227 LYS A CA 1
ATOM 1773 C C . LYS A 1 227 ? -0.811 14.703 2.59 1 92.5 227 LYS A C 1
ATOM 1775 O O . LYS A 1 227 ? -0.494 14.219 3.68 1 92.5 227 LYS A O 1
ATOM 1780 N N . ALA A 1 228 ? -0.26 15.703 2.039 1 95.94 228 ALA A N 1
ATOM 1781 C CA . ALA A 1 228 ? 0.793 16.422 2.752 1 95.94 228 ALA A CA 1
ATOM 1782 C C . ALA A 1 228 ? 0.255 17.062 4.027 1 95.94 228 ALA A C 1
ATOM 1784 O O . ALA A 1 228 ? 0.929 17.062 5.059 1 95.94 228 ALA A O 1
ATOM 1785 N N . SER A 1 229 ? -0.924 17.641 3.934 1 94.62 229 SER A N 1
ATOM 1786 C CA . SER A 1 229 ? -1.562 18.234 5.102 1 94.62 229 SER A CA 1
ATOM 1787 C C . SER A 1 229 ? -1.803 17.188 6.191 1 94.62 229 SER A C 1
ATOM 1789 O O . SER A 1 229 ? -1.602 17.469 7.375 1 94.62 229 SER A O 1
ATOM 1791 N N . PHE A 1 230 ? -2.184 16.047 5.812 1 92.19 230 PHE A N 1
ATOM 1792 C CA . PHE A 1 230 ? -2.367 14.961 6.754 1 92.19 230 PHE A CA 1
ATOM 1793 C C . PHE A 1 230 ? -1.048 14.602 7.43 1 92.19 230 PHE A C 1
ATOM 1795 O O . PHE A 1 230 ? -1.006 14.383 8.641 1 92.19 230 PHE A O 1
ATOM 1802 N N . PHE A 1 231 ? -0.057 14.516 6.617 1 94.06 231 PHE A N 1
ATOM 1803 C CA . PHE A 1 231 ? 1.271 14.219 7.141 1 94.06 231 PHE A CA 1
ATOM 1804 C C . PHE A 1 231 ? 1.696 15.258 8.164 1 94.06 231 PHE A C 1
ATOM 1806 O O . PHE A 1 231 ? 2.191 14.906 9.242 1 94.06 231 PHE A O 1
ATOM 1813 N N . ILE A 1 232 ? 1.485 16.531 7.895 1 93.88 232 ILE A N 1
ATOM 1814 C CA . ILE A 1 232 ? 1.822 17.625 8.797 1 93.88 232 ILE A CA 1
ATOM 1815 C C . ILE A 1 232 ? 1.044 17.469 10.102 1 93.88 232 ILE A C 1
ATOM 1817 O O . ILE A 1 232 ? 1.61 17.609 11.188 1 93.88 232 ILE A O 1
ATOM 1821 N N . TYR A 1 233 ? -0.167 17.219 9.945 1 91 233 TYR A N 1
ATOM 1822 C CA . TYR A 1 233 ? -1.019 17.031 11.117 1 91 233 TYR A CA 1
ATOM 1823 C C . TYR A 1 233 ? -0.509 15.891 11.992 1 91 233 TYR A C 1
ATOM 1825 O O . TYR A 1 233 ? -0.415 16.031 13.211 1 91 233 TYR A O 1
ATOM 1833 N N . CYS A 1 234 ? -0.156 14.781 11.375 1 86.75 234 CYS A N 1
ATOM 1834 C CA . CYS A 1 234 ? 0.365 13.641 12.109 1 86.75 234 CYS A CA 1
ATOM 1835 C C . CYS A 1 234 ? 1.647 14 12.852 1 86.75 234 CYS A C 1
ATOM 1837 O O . CYS A 1 234 ? 1.814 13.656 14.023 1 86.75 234 CYS A O 1
ATOM 1839 N N . LEU A 1 235 ? 2.488 14.727 12.234 1 89.25 235 LEU A N 1
ATOM 1840 C CA . LEU A 1 235 ? 3.756 15.109 12.844 1 89.25 235 LEU A CA 1
ATOM 1841 C C . LEU A 1 235 ? 3.527 16.047 14.031 1 89.25 235 LEU A C 1
ATOM 1843 O O . LEU A 1 235 ? 4.188 15.914 15.062 1 89.25 235 LEU A O 1
ATOM 1847 N N . CYS A 1 236 ? 2.643 16.984 13.844 1 87.56 236 CYS A N 1
ATOM 1848 C CA . CYS A 1 236 ? 2.357 17.938 14.922 1 87.56 236 CYS A CA 1
ATOM 1849 C C . CYS A 1 236 ? 1.856 17.203 16.156 1 87.56 236 CYS A C 1
ATOM 1851 O O . CYS A 1 236 ? 2.086 17.656 17.281 1 87.56 236 CYS A O 1
ATOM 1853 N N . GLN A 1 237 ? 1.344 16.125 15.945 1 81.12 237 GLN A N 1
ATOM 1854 C CA . GLN A 1 237 ? 0.856 15.328 17.062 1 81.12 237 GLN A CA 1
ATOM 1855 C C . GLN A 1 237 ? 1.988 14.523 17.703 1 81.12 237 GLN A C 1
ATOM 1857 O O . GLN A 1 237 ? 1.974 14.273 18.906 1 81.12 237 GLN A O 1
ATOM 1862 N N . GLU A 1 238 ? 2.904 14.18 16.906 1 81.88 238 GLU A N 1
ATOM 1863 C CA . GLU A 1 238 ? 3.916 13.227 17.344 1 81.88 238 GLU A CA 1
ATOM 1864 C C . GLU A 1 238 ? 5.141 13.938 17.906 1 81.88 238 GLU A C 1
ATOM 1866 O O . GLU A 1 238 ? 5.895 13.359 18.703 1 81.88 238 GLU A O 1
ATOM 1871 N N . LEU A 1 239 ? 5.371 15.141 17.547 1 84.25 239 LEU A N 1
ATOM 1872 C CA . LEU A 1 239 ? 6.574 15.852 17.969 1 84.25 239 LEU A CA 1
ATOM 1873 C C . LEU A 1 239 ? 6.613 16.016 19.484 1 84.25 239 LEU A C 1
ATOM 1875 O O . LEU A 1 239 ? 5.594 16.312 20.109 1 84.25 239 LEU A O 1
ATOM 1879 N N . SER A 1 240 ? 7.77 15.75 20.062 1 80.19 240 SER A N 1
ATOM 1880 C CA . SER A 1 240 ? 7.969 15.953 21.484 1 80.19 240 SER A CA 1
ATOM 1881 C C . SER A 1 240 ? 8.055 17.438 21.828 1 80.19 240 SER A C 1
ATOM 1883 O O . SER A 1 240 ? 8.203 18.281 20.938 1 80.19 240 SER A O 1
ATOM 1885 N N . GLU A 1 241 ? 7.969 17.672 23.109 1 78.69 241 GLU A N 1
ATOM 1886 C CA . GLU A 1 241 ? 8.109 19.047 23.562 1 78.69 241 GLU A CA 1
ATOM 1887 C C . GLU A 1 241 ? 9.477 19.625 23.188 1 78.69 241 GLU A C 1
ATOM 1889 O O . GLU A 1 241 ? 9.578 20.781 22.797 1 78.69 241 GLU A O 1
ATOM 1894 N N . GLU A 1 242 ? 10.398 18.797 23.359 1 81.94 242 GLU A N 1
ATOM 1895 C CA . GLU A 1 242 ? 11.758 19.203 23.031 1 81.94 242 GLU A CA 1
ATOM 1896 C C . GLU A 1 242 ? 11.891 19.547 21.547 1 81.94 242 GLU A C 1
ATOM 1898 O O . GLU A 1 242 ? 12.539 20.531 21.188 1 81.94 242 GLU A O 1
ATOM 1903 N N . GLN A 1 243 ? 11.266 18.797 20.766 1 85.88 243 GLN A N 1
ATOM 1904 C CA . GLN A 1 243 ? 11.328 19.016 19.328 1 85.88 243 GLN A CA 1
ATOM 1905 C C . GLN A 1 243 ? 10.57 20.281 18.938 1 85.88 243 GLN A C 1
ATOM 1907 O O . GLN A 1 243 ? 11 21.031 18.047 1 85.88 243 GLN A O 1
ATOM 1912 N N . LEU A 1 244 ? 9.531 20.547 19.609 1 83.62 244 LEU A N 1
ATOM 1913 C CA . LEU A 1 244 ? 8.75 21.75 19.328 1 83.62 244 LEU A CA 1
ATOM 1914 C C . LEU A 1 244 ? 9.539 23 19.703 1 83.62 244 LEU A C 1
ATOM 1916 O O . LEU A 1 244 ? 9.469 24.016 19.016 1 83.62 244 LEU A O 1
ATOM 1920 N N . VAL A 1 245 ? 10.195 22.844 20.812 1 80 245 VAL A N 1
ATOM 1921 C CA . VAL A 1 245 ? 11.023 23.969 21.266 1 80 245 VAL A CA 1
ATOM 1922 C C . VAL A 1 245 ? 12.117 24.234 20.234 1 80 245 VAL A C 1
ATOM 1924 O O . VAL A 1 245 ? 12.43 25.391 19.938 1 80 245 VAL A O 1
ATOM 1927 N N . ASN A 1 246 ? 12.617 23.203 19.656 1 82.5 246 ASN A N 1
ATOM 1928 C CA . ASN A 1 246 ? 13.656 23.328 18.656 1 82.5 246 ASN A CA 1
ATOM 1929 C C . ASN A 1 246 ? 13.125 23.953 17.359 1 82.5 246 ASN A C 1
ATOM 1931 O O . ASN A 1 246 ? 13.898 24.5 16.578 1 82.5 246 ASN A O 1
ATOM 1935 N N . LEU A 1 247 ? 11.836 23.828 17.219 1 84.12 247 LEU A N 1
ATOM 1936 C CA . LEU A 1 247 ? 11.203 24.375 16.016 1 84.12 247 LEU A CA 1
ATOM 1937 C C . LEU A 1 247 ? 10.68 25.781 16.266 1 84.12 247 LEU A C 1
ATOM 1939 O O . LEU A 1 247 ? 9.961 26.344 15.438 1 84.12 247 LEU A O 1
ATOM 1943 N N . LYS A 1 248 ? 10.938 26.359 17.359 1 77.5 248 LYS A N 1
ATOM 1944 C CA . LYS A 1 248 ? 10.406 27.672 17.719 1 77.5 248 LYS A CA 1
ATOM 1945 C C . LYS A 1 248 ? 10.758 28.719 16.672 1 77.5 248 LYS A C 1
ATOM 1947 O O . LYS A 1 248 ? 9.922 29.531 16.297 1 77.5 248 LYS A O 1
ATOM 1952 N N . ASP A 1 249 ? 12.016 28.609 16.188 1 78.81 249 ASP A N 1
ATOM 1953 C CA . ASP A 1 249 ? 12.484 29.594 15.219 1 78.81 249 ASP A CA 1
ATOM 1954 C C . ASP A 1 249 ? 11.805 29.406 13.867 1 78.81 249 ASP A C 1
ATOM 1956 O O . ASP A 1 249 ? 11.758 30.312 13.047 1 78.81 249 ASP A O 1
ATOM 1960 N N . PHE A 1 250 ? 11.305 28.266 13.625 1 83.81 250 PHE A N 1
ATOM 1961 C CA . PHE A 1 250 ? 10.648 27.969 12.359 1 83.81 250 PHE A CA 1
ATOM 1962 C C . PHE A 1 250 ? 9.25 28.547 12.312 1 83.81 250 PHE A C 1
ATOM 1964 O O . PHE A 1 250 ? 8.672 28.719 11.242 1 83.81 250 PHE A O 1
ATOM 1971 N N . GLN A 1 251 ? 8.695 28.938 13.406 1 87.94 251 GLN A N 1
ATOM 1972 C CA . GLN A 1 251 ? 7.348 29.5 13.5 1 87.94 251 GLN A CA 1
ATOM 1973 C C . GLN A 1 251 ? 6.328 28.578 12.836 1 87.94 251 GLN A C 1
ATOM 1975 O O . GLN A 1 251 ? 5.562 29.016 11.977 1 87.94 251 GLN A O 1
ATOM 1980 N N . LEU A 1 252 ? 6.293 27.375 13.227 1 91.25 252 LEU A N 1
ATOM 1981 C CA . LEU A 1 252 ? 5.477 26.312 12.648 1 91.25 252 LEU A CA 1
ATOM 1982 C C . LEU A 1 252 ? 4.016 26.75 12.555 1 91.25 252 LEU A C 1
ATOM 1984 O O . LEU A 1 252 ? 3.391 26.625 11.5 1 91.25 252 LEU A O 1
ATOM 1988 N N . SER A 1 253 ? 3.465 27.297 13.609 1 93.44 253 SER A N 1
ATOM 1989 C CA . SER A 1 253 ? 2.066 27.703 13.633 1 93.44 253 SER A CA 1
ATOM 1990 C C . SER A 1 253 ? 1.799 28.812 12.617 1 93.44 253 SER A C 1
ATOM 1992 O O . SER A 1 253 ? 0.778 28.781 11.922 1 93.44 253 SER A O 1
ATOM 1994 N N . GLU A 1 254 ? 2.723 29.719 12.516 1 94.69 254 GLU A N 1
ATOM 1995 C CA . GLU A 1 254 ? 2.578 30.828 11.57 1 94.69 254 GLU A CA 1
ATOM 1996 C C . GLU A 1 254 ? 2.545 30.312 10.133 1 94.69 254 GLU A C 1
ATOM 1998 O O . GLU A 1 254 ? 1.745 30.781 9.32 1 94.69 254 GLU A O 1
ATOM 2003 N N . ARG A 1 255 ? 3.412 29.453 9.867 1 95.25 255 ARG A N 1
ATOM 2004 C CA . ARG A 1 255 ? 3.498 28.906 8.523 1 95.25 255 ARG A CA 1
ATOM 2005 C C . ARG A 1 255 ? 2.252 28.094 8.18 1 95.25 255 ARG A C 1
ATOM 2007 O O . ARG A 1 255 ? 1.775 28.125 7.043 1 95.25 255 ARG A O 1
ATOM 2014 N N . ILE A 1 256 ? 1.741 27.297 9.102 1 96.62 256 ILE A N 1
ATOM 2015 C CA . ILE A 1 256 ? 0.507 26.547 8.898 1 96.62 256 ILE A CA 1
ATOM 2016 C C . ILE A 1 256 ? -0.647 27.516 8.648 1 96.62 256 ILE A C 1
ATOM 2018 O O . ILE A 1 256 ? -1.47 27.297 7.754 1 96.62 256 ILE A O 1
ATOM 2022 N N . ALA A 1 257 ? -0.674 28.594 9.414 1 96.75 257 ALA A N 1
ATOM 2023 C CA . ALA A 1 257 ? -1.7 29.625 9.227 1 96.75 257 ALA A CA 1
ATOM 2024 C C . ALA A 1 257 ? -1.657 30.188 7.809 1 96.75 257 ALA A C 1
ATOM 2026 O O . ALA A 1 257 ? -2.697 30.359 7.172 1 96.75 257 ALA A O 1
ATOM 2027 N N . GLN A 1 258 ? -0.5 30.453 7.375 1 95.81 258 GLN A N 1
ATOM 2028 C CA . GLN A 1 258 ? -0.325 31 6.035 1 95.81 258 GLN A CA 1
ATOM 2029 C C . GLN A 1 258 ? -0.835 30.031 4.977 1 95.81 258 GLN A C 1
ATOM 2031 O O . GLN A 1 258 ? -1.444 30.438 3.986 1 95.81 258 GLN A O 1
ATOM 2036 N N . LEU A 1 259 ? -0.574 28.75 5.141 1 96.19 259 LEU A N 1
ATOM 2037 C CA . LEU A 1 259 ? -1.022 27.734 4.191 1 96.19 259 LEU A CA 1
ATOM 2038 C C . LEU A 1 259 ? -2.545 27.656 4.172 1 96.19 259 LEU A C 1
ATOM 2040 O O . LEU A 1 259 ? -3.148 27.484 3.109 1 96.19 259 LEU A O 1
ATOM 2044 N N . ILE A 1 260 ? -3.133 27.703 5.352 1 97.12 260 ILE A N 1
ATOM 2045 C CA . ILE A 1 260 ? -4.586 27.656 5.453 1 97.12 260 ILE A CA 1
ATOM 2046 C C . ILE A 1 260 ? -5.195 28.766 4.605 1 97.12 260 ILE A C 1
ATOM 2048 O O . ILE A 1 260 ? -6.148 28.531 3.855 1 97.12 260 ILE A O 1
ATOM 2052 N N . LEU A 1 261 ? -4.598 29.922 4.645 1 95.44 261 LEU A N 1
ATOM 2053 C CA . LEU A 1 261 ? -5.117 31.094 3.949 1 95.44 261 LEU A CA 1
ATOM 2054 C C . LEU A 1 261 ? -4.816 31.016 2.455 1 95.44 261 LEU A C 1
ATOM 2056 O O . LEU A 1 261 ? -5.527 31.609 1.643 1 95.44 261 LEU A O 1
ATOM 2060 N N . LEU A 1 262 ? -3.814 30.297 2.109 1 93.38 262 LEU A N 1
ATOM 2061 C CA . LEU A 1 262 ? -3.332 30.25 0.733 1 93.38 262 LEU A CA 1
ATOM 2062 C C . LEU A 1 262 ? -4.074 29.172 -0.065 1 93.38 262 LEU A C 1
ATOM 2064 O O . LEU A 1 262 ? -4.285 29.328 -1.271 1 93.38 262 LEU A O 1
ATOM 2068 N N . PHE A 1 263 ? -4.441 28.016 0.558 1 93.31 263 PHE A N 1
ATOM 2069 C CA . PHE A 1 263 ? -5.023 26.875 -0.14 1 93.31 263 PHE A CA 1
ATOM 2070 C C . PHE A 1 263 ? -6.359 27.25 -0.769 1 93.31 263 PHE A C 1
ATOM 2072 O O . PHE A 1 263 ? -7.203 27.875 -0.121 1 93.31 263 PHE A O 1
ATOM 2079 N N . HIS A 1 264 ? -6.457 26.891 -1.969 1 86.75 264 HIS A N 1
ATOM 2080 C CA . HIS A 1 264 ? -7.73 27.078 -2.652 1 86.75 264 HIS A CA 1
ATOM 2081 C C . HIS A 1 264 ? -8.836 26.266 -1.988 1 86.75 264 HIS A C 1
ATOM 2083 O O . HIS A 1 264 ? -9.93 26.797 -1.737 1 86.75 264 HIS A O 1
ATOM 2089 N N . LEU A 1 265 ? -8.609 25.078 -1.778 1 87.56 265 LEU A N 1
ATOM 2090 C CA . LEU A 1 265 ? -9.516 24.219 -1.024 1 87.56 265 LEU A CA 1
ATOM 2091 C C . LEU A 1 265 ? -9.023 24.047 0.409 1 87.56 265 LEU A C 1
ATOM 2093 O O . LEU A 1 265 ? -7.902 23.578 0.633 1 87.56 265 LEU A O 1
ATOM 2097 N N . PRO A 1 266 ? -9.859 24.469 1.316 1 90.19 266 PRO A N 1
ATOM 2098 C CA . PRO A 1 266 ? -9.445 24.375 2.719 1 90.19 266 PRO A CA 1
ATOM 2099 C C . PRO A 1 266 ? -9.141 22.953 3.146 1 90.19 266 PRO A C 1
ATOM 2101 O O . PRO A 1 266 ? -9.852 22.016 2.752 1 90.19 266 PRO A O 1
ATOM 2104 N N . SER A 1 267 ? -8.164 22.828 3.936 1 92.62 267 SER A N 1
ATOM 2105 C CA . SER A 1 267 ? -7.785 21.531 4.484 1 92.62 267 SER A CA 1
ATOM 2106 C C . SER A 1 267 ? -8.102 21.438 5.973 1 92.62 267 SER A C 1
ATOM 2108 O O . SER A 1 267 ? -7.531 22.188 6.773 1 92.62 267 SER A O 1
ATOM 2110 N N . GLU A 1 268 ? -8.836 20.562 6.344 1 91.62 268 GLU A N 1
ATOM 2111 C CA . GLU A 1 268 ? -9.188 20.391 7.754 1 91.62 268 GLU A CA 1
ATOM 2112 C C . GLU A 1 268 ? -7.977 19.953 8.57 1 91.62 268 GLU A C 1
ATOM 2114 O O . GLU A 1 268 ? -7.852 20.312 9.742 1 91.62 268 GLU A O 1
ATOM 2119 N N . PHE A 1 269 ? -7.109 19.234 7.934 1 92.06 269 PHE A N 1
ATOM 2120 C CA . PHE A 1 269 ? -5.93 18.75 8.648 1 92.06 269 PHE A CA 1
ATOM 2121 C C . PHE A 1 269 ? -5.047 19.922 9.07 1 92.06 269 PHE A C 1
ATOM 2123 O O . PHE A 1 269 ? -4.492 19.922 10.172 1 92.06 269 PHE A O 1
ATOM 2130 N N . LEU A 1 270 ? -4.895 20.891 8.211 1 95.44 270 LEU A N 1
ATOM 2131 C CA . LEU A 1 270 ? -4.113 22.062 8.578 1 95.44 270 LEU A CA 1
ATOM 2132 C C . LEU A 1 270 ? -4.797 22.844 9.703 1 95.44 270 LEU A C 1
ATOM 2134 O O . LEU A 1 270 ? -4.129 23.344 10.609 1 95.44 270 LEU A O 1
ATOM 2138 N N . VAL A 1 271 ? -6.074 22.922 9.633 1 95.06 271 VAL A N 1
ATOM 2139 C CA . VAL A 1 271 ? -6.859 23.594 10.656 1 95.06 271 VAL A CA 1
ATOM 2140 C C . VAL A 1 271 ? -6.668 22.906 12.008 1 95.06 271 VAL A C 1
ATOM 2142 O O . VAL A 1 271 ? -6.41 23.562 13.016 1 95.06 271 VAL A O 1
ATOM 2145 N N . LYS A 1 272 ? -6.707 21.656 11.977 1 90.44 272 LYS A N 1
ATOM 2146 C CA . LYS A 1 272 ? -6.543 20.875 13.203 1 90.44 272 LYS A CA 1
ATOM 2147 C C . LYS A 1 272 ? -5.117 20.969 13.734 1 90.44 272 LYS A C 1
ATOM 2149 O O . LYS A 1 272 ? -4.902 21.047 14.945 1 90.44 272 LYS A O 1
ATOM 2154 N N . ALA A 1 273 ? -4.207 20.906 12.812 1 91.81 273 ALA A N 1
ATOM 2155 C CA . ALA A 1 273 ? -2.809 21.031 13.219 1 91.81 273 ALA A CA 1
ATOM 2156 C C . ALA A 1 273 ? -2.559 22.375 13.906 1 91.81 273 ALA A C 1
ATOM 2158 O O . ALA A 1 273 ? -1.902 22.422 14.953 1 91.81 273 ALA A O 1
ATOM 2159 N N . LEU A 1 274 ? -3.098 23.406 13.367 1 94.12 274 LEU A N 1
ATOM 2160 C CA . LEU A 1 274 ? -2.916 24.75 13.938 1 94.12 274 LEU A CA 1
ATOM 2161 C C . LEU A 1 274 ? -3.582 24.844 15.312 1 94.12 274 LEU A C 1
ATOM 2163 O O . LEU A 1 274 ? -2.99 25.359 16.25 1 94.12 274 LEU A O 1
ATOM 2167 N N . ALA A 1 275 ? -4.785 24.391 15.367 1 91.19 275 ALA A N 1
ATOM 2168 C CA . ALA A 1 275 ? -5.496 24.406 16.641 1 91.19 275 ALA A CA 1
ATOM 2169 C C . ALA A 1 275 ? -4.715 23.672 17.719 1 91.19 275 ALA A C 1
ATOM 2171 O O . ALA A 1 275 ? -4.633 24.125 18.859 1 91.19 275 ALA A O 1
ATOM 2172 N N . LEU A 1 276 ? -4.184 22.578 17.328 1 86.44 276 LEU A N 1
ATOM 2173 C CA . LEU A 1 276 ? -3.398 21.75 18.25 1 86.44 276 LEU A CA 1
ATOM 2174 C C . LEU A 1 276 ? -2.188 22.516 18.766 1 86.44 276 LEU A C 1
ATOM 2176 O O . LEU A 1 276 ? -1.897 22.5 19.969 1 86.44 276 LEU A O 1
ATOM 2180 N N . LEU A 1 277 ? -1.502 23.156 17.906 1 88 277 LEU A N 1
ATOM 2181 C CA . LEU A 1 277 ? -0.29 23.875 18.281 1 88 277 LEU A CA 1
ATOM 2182 C C . LEU A 1 277 ? -0.621 25.094 19.141 1 88 277 LEU A C 1
ATOM 2184 O O . LEU A 1 277 ? 0.136 25.438 20.047 1 88 277 LEU A O 1
ATOM 2188 N N . LEU A 1 278 ? -1.72 25.719 18.891 1 89 278 LEU A N 1
ATOM 2189 C CA . LEU A 1 278 ? -2.109 26.906 19.641 1 89 278 LEU A CA 1
ATOM 2190 C C . LEU A 1 278 ? -2.59 26.547 21.047 1 89 278 LEU A C 1
ATOM 2192 O O . LEU A 1 278 ? -2.359 27.297 22 1 89 278 LEU A O 1
ATOM 2196 N N . LYS A 1 279 ? -3.252 25.469 21.172 1 82.5 279 LYS A N 1
ATOM 2197 C CA . LYS A 1 279 ? -3.787 25.031 22.453 1 82.5 279 LYS A CA 1
ATOM 2198 C C . LYS A 1 279 ? -2.701 24.391 23.312 1 82.5 279 LYS A C 1
ATOM 2200 O O . LYS A 1 279 ? -2.799 24.375 24.547 1 82.5 279 LYS A O 1
ATOM 2205 N N . GLY A 1 280 ? -1.636 23.969 22.688 1 75.75 280 GLY A N 1
ATOM 2206 C CA . GLY A 1 280 ? -0.613 23.203 23.391 1 75.75 280 GLY A CA 1
ATOM 2207 C C . GLY A 1 280 ? -0.857 21.703 23.359 1 75.75 280 GLY A C 1
ATOM 2208 O O . GLY A 1 280 ? -2.006 21.266 23.359 1 75.75 280 GLY A O 1
ATOM 2209 N N . ARG A 1 281 ? 0.308 21.094 22.953 1 62.69 281 ARG A N 1
ATOM 2210 C CA . ARG A 1 281 ? 0.163 19.656 22.703 1 62.69 281 ARG A CA 1
ATOM 2211 C C . ARG A 1 281 ? 0.867 18.844 23.781 1 62.69 281 ARG A C 1
ATOM 2213 O O . ARG A 1 281 ? 1.797 19.328 24.438 1 62.69 281 ARG A O 1
ATOM 2220 N N . VAL A 1 282 ? 0.337 17.844 24.203 1 50.34 282 VAL A N 1
ATOM 2221 C CA . VAL A 1 282 ? 1.099 16.812 24.906 1 50.34 282 VAL A CA 1
ATOM 2222 C C . VAL A 1 282 ? 1.685 15.82 23.922 1 50.34 282 VAL A C 1
ATOM 2224 O O . VAL A 1 282 ? 0.976 15.32 23.047 1 50.34 282 VAL A O 1
ATOM 2227 N N . SER A 1 283 ? 3.104 15.961 23.688 1 48.69 283 SER A N 1
ATOM 2228 C CA . SER A 1 283 ? 3.768 15.062 22.75 1 48.69 283 SER A CA 1
ATOM 2229 C C . SER A 1 283 ? 3.312 13.617 22.938 1 48.69 283 SER A C 1
ATOM 2231 O O . SER A 1 283 ? 3.166 13.156 24.062 1 48.69 283 SER A O 1
ATOM 2233 N N . THR A 1 284 ? 2.781 13.023 21.984 1 47.84 284 THR A N 1
ATOM 2234 C CA . THR A 1 284 ? 2.299 11.648 22.016 1 47.84 284 THR A CA 1
ATOM 2235 C C . THR A 1 284 ? 3.447 10.664 21.812 1 47.84 284 THR A C 1
ATOM 2237 O O . THR A 1 284 ? 3.23 9.453 21.75 1 47.84 284 THR A O 1
ATOM 2240 N N . LEU A 1 285 ? 4.816 11.164 21.625 1 45.5 285 LEU A N 1
ATOM 2241 C CA . LEU A 1 285 ? 5.867 10.211 21.312 1 45.5 285 LEU A CA 1
ATOM 2242 C C . LEU A 1 285 ? 6.086 9.234 22.453 1 45.5 285 LEU A C 1
ATOM 2244 O O . LEU A 1 285 ? 5.848 9.578 23.625 1 45.5 285 LEU A O 1
ATOM 2248 N N . ILE A 1 286 ? 6.383 7.992 22.188 1 40.31 286 ILE A N 1
ATOM 2249 C CA . ILE A 1 286 ? 6.457 6.773 22.984 1 40.31 286 ILE A CA 1
ATOM 2250 C C . ILE A 1 286 ? 7.363 7 24.203 1 40.31 286 ILE A C 1
ATOM 2252 O O . ILE A 1 286 ? 7.246 6.309 25.219 1 40.31 286 ILE A O 1
ATOM 2256 N N . ASN A 1 287 ? 8.461 7.805 24.094 1 38.12 287 ASN A N 1
ATOM 2257 C CA . ASN A 1 287 ? 9.281 7.777 25.297 1 38.12 287 ASN A CA 1
ATOM 2258 C C . ASN A 1 287 ? 8.773 8.766 26.344 1 38.12 287 ASN A C 1
ATOM 2260 O O . ASN A 1 287 ? 8.93 9.977 26.188 1 38.12 287 ASN A O 1
ATOM 2264 N N . PRO A 1 288 ? 7.852 8.281 27 1 38.22 288 PRO A N 1
ATOM 2265 C CA . PRO A 1 288 ? 7.371 9.234 28 1 38.22 288 PRO A CA 1
ATOM 2266 C C . PRO A 1 288 ? 8.492 9.766 28.891 1 38.22 288 PRO A C 1
ATOM 2268 O O . PRO A 1 288 ? 9.398 9.016 29.281 1 38.22 288 PRO A O 1
ATOM 2271 N N . PRO A 1 289 ? 8.867 11.031 28.812 1 37.53 289 PRO A N 1
ATOM 2272 C CA . PRO A 1 289 ? 9.859 11.453 29.812 1 37.53 289 PRO A CA 1
ATOM 2273 C C . PRO A 1 289 ? 9.578 10.867 31.203 1 37.53 289 PRO A C 1
ATOM 2275 O O . PRO A 1 289 ? 8.43 10.547 31.516 1 37.53 289 PRO A O 1
ATOM 2278 N N . PRO A 1 290 ? 10.656 10.344 31.812 1 33.78 290 PRO A N 1
ATOM 2279 C CA . PRO A 1 290 ? 10.539 9.797 33.188 1 33.78 290 PRO A CA 1
ATOM 2280 C C . PRO A 1 290 ? 9.594 10.617 34.062 1 33.78 290 PRO A C 1
ATOM 2282 O O . PRO A 1 290 ? 9.188 10.148 35.125 1 33.78 290 PRO A O 1
ATOM 2285 N N . ASP A 1 291 ? 9.82 11.961 34.188 1 34.44 291 ASP A N 1
ATOM 2286 C CA . ASP A 1 291 ? 9.18 12.773 35.219 1 34.44 291 ASP A CA 1
ATOM 2287 C C . ASP A 1 291 ? 7.695 12.984 34.906 1 34.44 291 ASP A C 1
ATOM 2289 O O . ASP A 1 291 ? 7.309 13.086 33.75 1 34.44 291 ASP A O 1
ATOM 2293 N N . PRO A 1 292 ? 6.832 12.891 36 1 36.12 292 PRO A N 1
ATOM 2294 C CA . PRO A 1 292 ? 5.371 12.836 36.094 1 36.12 292 PRO A CA 1
ATOM 2295 C C . PRO A 1 292 ? 4.68 13.719 35.062 1 36.12 292 PRO A C 1
ATOM 2297 O O . PRO A 1 292 ? 5.344 14.469 34.344 1 36.12 292 PRO A O 1
ATOM 2300 N N . VAL A 1 293 ? 3.445 14.289 35.594 1 40.69 293 VAL A N 1
ATOM 2301 C CA . VAL A 1 293 ? 2.301 15.094 35.156 1 40.69 293 VAL A CA 1
ATOM 2302 C C . VAL A 1 293 ? 2.789 16.391 34.5 1 40.69 293 VAL A C 1
ATOM 2304 O O . VAL A 1 293 ? 3.416 17.219 35.156 1 40.69 293 VAL A O 1
ATOM 2307 N N . PRO A 1 294 ? 3.062 16.5 33.25 1 40.28 294 PRO A N 1
ATOM 2308 C CA . PRO A 1 294 ? 3.453 17.875 32.969 1 40.28 294 PRO A CA 1
ATOM 2309 C C . PRO A 1 294 ? 2.406 18.891 33.438 1 40.28 294 PRO A C 1
ATOM 2311 O O . PRO A 1 294 ? 1.206 18.609 33.406 1 40.28 294 PRO A O 1
ATOM 2314 N N . ASP A 1 295 ? 2.463 19.672 34.406 1 39.41 295 ASP A N 1
ATOM 2315 C CA . ASP A 1 295 ? 1.731 20.906 34.719 1 39.41 295 ASP A CA 1
ATOM 2316 C C . ASP A 1 295 ? 1.142 21.516 33.438 1 39.41 295 ASP A C 1
ATOM 2318 O O . ASP A 1 295 ? 1.859 21.75 32.469 1 39.41 295 ASP A O 1
ATOM 2322 N N . PRO A 1 296 ? -0.301 21.203 33.25 1 43.44 296 PRO A N 1
ATOM 2323 C CA . PRO A 1 296 ? -0.927 21.906 32.125 1 43.44 296 PRO A CA 1
ATOM 2324 C C . PRO A 1 296 ? -0.175 23.172 31.734 1 43.44 296 PRO A C 1
ATOM 2326 O O . PRO A 1 296 ? -0.203 23.578 30.562 1 43.44 296 PRO A O 1
ATOM 2329 N N . SER A 1 297 ? 0.241 23.828 32.75 1 42.69 297 SER A N 1
ATOM 2330 C CA . SER A 1 297 ? 1.064 25 32.531 1 42.69 297 SER A CA 1
ATOM 2331 C C . SER A 1 297 ? 2.293 24.688 31.688 1 42.69 297 SER A C 1
ATOM 2333 O O . SER A 1 297 ? 2.971 25.594 31.203 1 42.69 297 SER A O 1
ATOM 2335 N N . SER A 1 298 ? 2.492 23.328 31.547 1 48.34 298 SER A N 1
ATOM 2336 C CA . SER A 1 298 ? 3.75 22.891 30.953 1 48.34 298 SER A CA 1
ATOM 2337 C C . SER A 1 298 ? 3.578 22.547 29.484 1 48.34 298 SER A C 1
ATOM 2339 O O . SER A 1 298 ? 4.52 22.094 28.828 1 48.34 298 SER A O 1
ATOM 2341 N N . LEU A 1 299 ? 2.305 22.875 29 1 59.12 299 LEU A N 1
ATOM 2342 C CA . LEU A 1 299 ? 2.109 22.594 27.594 1 59.12 299 LEU A CA 1
ATOM 2343 C C . LEU A 1 299 ? 2.836 23.609 26.719 1 59.12 299 LEU A C 1
ATOM 2345 O O . LEU A 1 299 ? 2.801 24.812 27.016 1 59.12 299 LEU A O 1
ATOM 2349 N N . VAL A 1 300 ? 3.617 23.172 25.828 1 67.31 300 VAL A N 1
ATOM 2350 C CA . VAL A 1 300 ? 4.332 24.062 24.922 1 67.31 300 VAL A CA 1
ATOM 2351 C C . VAL A 1 300 ? 3.377 24.578 23.844 1 67.31 300 VAL A C 1
ATOM 2353 O O . VAL A 1 300 ? 2.848 23.797 23.047 1 67.31 300 VAL A O 1
ATOM 2356 N N . LYS A 1 301 ? 2.891 25.812 24.031 1 77.81 301 LYS A N 1
ATOM 2357 C CA . LYS A 1 301 ? 2.064 26.5 23.047 1 77.81 301 LYS A CA 1
ATOM 2358 C C . LYS A 1 301 ? 2.928 27.219 22.016 1 77.81 301 LYS A C 1
ATOM 2360 O O . LYS A 1 301 ? 3.953 27.812 22.359 1 77.81 301 LYS A O 1
ATOM 2365 N N . VAL A 1 302 ? 2.527 27.094 20.75 1 80 302 VAL A N 1
ATOM 2366 C CA . VAL A 1 302 ? 3.211 27.797 19.656 1 80 302 VAL A CA 1
ATOM 2367 C C . VAL A 1 302 ? 2.311 28.891 19.109 1 80 302 VAL A C 1
ATOM 2369 O O . VAL A 1 302 ? 1.392 28.625 18.328 1 80 302 VAL A O 1
ATOM 2372 N N . PRO A 1 303 ? 2.584 30.078 19.453 1 83.94 303 PRO A N 1
ATOM 2373 C CA . PRO A 1 303 ? 1.682 31.188 19.109 1 83.94 303 PRO A CA 1
ATOM 2374 C C . PRO A 1 303 ? 1.817 31.625 17.656 1 83.94 303 PRO A C 1
ATOM 2376 O O . PRO A 1 303 ? 2.723 31.172 16.953 1 83.94 303 PRO A O 1
ATOM 2379 N N . ILE A 1 304 ? 0.828 32.438 17.203 1 92.44 304 ILE A N 1
ATOM 2380 C CA . ILE A 1 304 ? 0.865 33.094 15.891 1 92.44 304 ILE A CA 1
ATOM 2381 C C . ILE A 1 304 ? 0.796 34.594 16.047 1 92.44 304 ILE A C 1
ATOM 2383 O O . ILE A 1 304 ? 0.488 35.094 17.125 1 92.44 304 ILE A O 1
ATOM 2387 N N . SER A 1 305 ? 1.155 35.312 15.008 1 92.38 305 SER A N 1
ATOM 2388 C CA . SER A 1 305 ? 1.112 36.75 15.031 1 92.38 305 SER A CA 1
ATOM 2389 C C . SER A 1 305 ? -0.323 37.281 15.117 1 92.38 305 SER A C 1
ATOM 2391 O O . SER A 1 305 ? -1.263 36.562 14.758 1 92.38 305 SER A O 1
ATOM 2393 N N . GLU A 1 306 ? -0.431 38.438 15.586 1 93.19 306 GLU A N 1
ATOM 2394 C CA . GLU A 1 306 ? -1.744 39.094 15.68 1 93.19 306 GLU A CA 1
ATOM 2395 C C . GLU A 1 306 ? -2.367 39.25 14.297 1 93.19 306 GLU A C 1
ATOM 2397 O O . GLU A 1 306 ? -3.586 39.156 14.141 1 93.19 306 GLU A O 1
ATOM 2402 N N . ASP A 1 307 ? -1.582 39.562 13.383 1 94.94 307 ASP A N 1
ATOM 2403 C CA . ASP A 1 307 ? -2.07 39.719 12.016 1 94.94 307 ASP A CA 1
ATOM 2404 C C . ASP A 1 307 ? -2.658 38.406 11.492 1 94.94 307 ASP A C 1
ATOM 2406 O O . ASP A 1 307 ? -3.76 38.375 10.938 1 94.94 307 ASP A O 1
ATOM 2410 N N . SER A 1 308 ? -1.924 37.344 11.672 1 95.38 308 SER A N 1
ATOM 2411 C CA . SER A 1 308 ? -2.404 36.031 11.234 1 95.38 308 SER A CA 1
ATOM 2412 C C . SER A 1 308 ? -3.678 35.625 11.977 1 95.38 308 SER A C 1
ATOM 2414 O O . SER A 1 308 ? -4.582 35.031 11.391 1 95.38 308 SER A O 1
ATOM 2416 N N . ARG A 1 309 ? -3.697 35.906 13.227 1 95.81 309 ARG A N 1
ATOM 2417 C CA . ARG A 1 309 ? -4.875 35.625 14.031 1 95.81 309 ARG A CA 1
ATOM 2418 C C . ARG A 1 309 ? -6.113 36.312 13.461 1 95.81 309 ARG A C 1
ATOM 2420 O O . ARG A 1 309 ? -7.16 35.656 13.297 1 95.81 309 ARG A O 1
ATOM 2427 N N . LYS A 1 310 ? -5.992 37.625 13.164 1 95.5 310 LYS A N 1
ATOM 2428 C CA . LYS A 1 310 ? -7.105 38.375 12.625 1 95.5 310 LYS A CA 1
ATOM 2429 C C . LYS A 1 310 ? -7.543 37.844 11.266 1 95.5 310 LYS A C 1
ATOM 2431 O O . LYS A 1 310 ? -8.742 37.719 11 1 95.5 310 LYS A O 1
ATOM 2436 N N . ARG A 1 311 ? -6.613 37.562 10.461 1 96.75 311 ARG A N 1
ATOM 2437 C CA . ARG A 1 311 ? -6.91 37.062 9.125 1 96.75 311 ARG A CA 1
ATOM 2438 C C . ARG A 1 311 ? -7.613 35.719 9.188 1 96.75 311 ARG A C 1
ATOM 2440 O O . ARG A 1 311 ? -8.516 35.438 8.391 1 96.75 311 ARG A O 1
ATOM 2447 N N . LEU A 1 312 ? -7.176 34.844 10.109 1 97.19 312 LEU A N 1
ATOM 2448 C CA . LEU A 1 312 ? -7.781 33.5 10.258 1 97.19 312 LEU A CA 1
ATOM 2449 C C . LEU A 1 312 ? -9.211 33.625 10.773 1 97.19 312 LEU A C 1
ATOM 2451 O O . LEU A 1 312 ? -10.094 32.875 10.352 1 97.19 312 LEU A O 1
ATOM 2455 N N . LEU A 1 313 ? -9.43 34.562 11.664 1 96.5 313 LEU A N 1
ATOM 2456 C CA . LEU A 1 313 ? -10.781 34.781 12.164 1 96.5 313 LEU A CA 1
ATOM 2457 C C . LEU A 1 313 ? -11.711 35.25 11.055 1 96.5 313 LEU A C 1
ATOM 2459 O O . LEU A 1 313 ? -12.875 34.844 10.992 1 96.5 313 LEU A O 1
ATOM 2463 N N . ASP A 1 314 ? -11.195 36.094 10.211 1 96.88 314 ASP A N 1
ATOM 2464 C CA . ASP A 1 314 ? -11.969 36.5 9.047 1 96.88 314 ASP A CA 1
ATOM 2465 C C . ASP A 1 314 ? -12.203 35.344 8.094 1 96.88 314 ASP A C 1
ATOM 2467 O O . ASP A 1 314 ? -13.289 35.219 7.535 1 96.88 314 ASP A O 1
ATOM 2471 N N . TRP A 1 315 ? -11.156 34.531 7.875 1 97.06 315 TRP A N 1
ATOM 2472 C CA . TRP A 1 315 ? -11.234 33.375 7 1 97.06 315 TRP A CA 1
ATOM 2473 C C . TRP A 1 315 ? -12.289 32.375 7.492 1 97.06 315 TRP A C 1
ATOM 2475 O O . TRP A 1 315 ? -13.023 31.812 6.691 1 97.06 315 TRP A O 1
ATOM 2485 N N . LEU A 1 316 ? -12.414 32.219 8.766 1 96.81 316 LEU A N 1
ATOM 2486 C CA . LEU A 1 316 ? -13.352 31.266 9.367 1 96.81 316 LEU A CA 1
ATOM 2487 C C . LEU A 1 316 ? -14.789 31.672 9.047 1 96.81 316 LEU A C 1
ATOM 2489 O O . LEU A 1 316 ? -15.695 30.828 9.094 1 96.81 316 LEU A O 1
ATOM 2493 N N . LYS A 1 317 ? -15 32.938 8.648 1 94.94 317 LYS A N 1
ATOM 2494 C CA . LYS A 1 317 ? -16.328 33.438 8.289 1 94.94 317 LYS A CA 1
ATOM 2495 C C . LYS A 1 317 ? -16.578 33.281 6.793 1 94.94 317 LYS A C 1
ATOM 2497 O O . LYS A 1 317 ? -17.719 33.469 6.332 1 94.94 317 LYS A O 1
ATOM 2502 N N . SER A 1 318 ? -15.578 33 6.078 1 95 318 SER A N 1
ATOM 2503 C CA . SER A 1 318 ? -15.711 32.875 4.629 1 95 318 SER A CA 1
ATOM 2504 C C . SER A 1 318 ? -16.578 31.672 4.254 1 95 318 SER A C 1
ATOM 2506 O O . SER A 1 318 ? -16.641 30.703 5.004 1 95 318 SER A O 1
ATOM 2508 N N . PRO A 1 319 ? -17.172 31.688 3.121 1 93.5 319 PRO A N 1
ATOM 2509 C CA . PRO A 1 319 ? -18.016 30.578 2.668 1 93.5 319 PRO A CA 1
ATOM 2510 C C . PRO A 1 319 ? -17.234 29.266 2.535 1 93.5 319 PRO A C 1
ATOM 2512 O O . PRO A 1 319 ? -17.781 28.203 2.848 1 93.5 319 PRO A O 1
ATOM 2515 N N . LYS A 1 320 ? -16.047 29.297 2.137 1 91.25 320 LYS A N 1
ATOM 2516 C CA . LYS A 1 320 ? -15.258 28.094 1.967 1 91.25 320 LYS A CA 1
ATOM 2517 C C . LYS A 1 320 ? -14.977 27.422 3.311 1 91.25 320 LYS A C 1
ATOM 2519 O O . LYS A 1 320 ? -15.039 26.203 3.43 1 91.25 320 LYS A O 1
ATOM 2524 N N . ALA A 1 321 ? -14.672 28.234 4.23 1 93.31 321 ALA A N 1
ATOM 2525 C CA . ALA A 1 321 ? -14.383 27.719 5.566 1 93.31 321 ALA A CA 1
ATOM 2526 C C . ALA A 1 321 ? -15.648 27.188 6.238 1 93.31 321 ALA A C 1
ATOM 2528 O O . ALA A 1 321 ? -15.594 26.312 7.09 1 93.31 321 ALA A O 1
ATOM 2529 N N . GLN A 1 322 ? -16.766 27.719 5.797 1 92.81 322 GLN A N 1
ATOM 2530 C CA . GLN A 1 322 ? -18.047 27.344 6.398 1 92.81 322 GLN A CA 1
ATOM 2531 C C . GLN A 1 322 ? -18.641 26.109 5.723 1 92.81 322 GLN A C 1
ATOM 2533 O O . GLN A 1 322 ? -19.609 25.547 6.207 1 92.81 322 GLN A O 1
ATOM 2538 N N . ASP A 1 323 ? -18.016 25.781 4.633 1 89.31 323 ASP A N 1
ATOM 2539 C CA . ASP A 1 323 ? -18.453 24.562 3.955 1 89.31 323 ASP A CA 1
ATOM 2540 C C . ASP A 1 323 ? -18.172 23.328 4.809 1 89.31 323 ASP A C 1
ATOM 2542 O O . ASP A 1 323 ? -17.016 22.906 4.949 1 89.31 323 ASP A O 1
ATOM 2546 N N . GLU A 1 324 ? -19.094 22.625 5.293 1 83.19 324 GLU A N 1
ATOM 2547 C CA . GLU A 1 324 ? -18.969 21.531 6.25 1 83.19 324 GLU A CA 1
ATOM 2548 C C . GLU A 1 324 ? -18.406 20.281 5.586 1 83.19 324 GLU A C 1
ATOM 2550 O O . GLU A 1 324 ? -17.922 19.359 6.266 1 83.19 324 GLU A O 1
ATOM 2555 N N . THR A 1 325 ? -18.438 20.312 4.285 1 76.25 325 THR A N 1
ATOM 2556 C CA . THR A 1 325 ? -17.859 19.172 3.58 1 76.25 325 THR A CA 1
ATOM 2557 C C . THR A 1 325 ? -16.344 19.25 3.564 1 76.25 325 THR A C 1
ATOM 2559 O O . THR A 1 325 ? -15.656 18.25 3.381 1 76.25 325 THR A O 1
ATOM 2562 N N . LEU A 1 326 ? -15.883 20.438 3.814 1 85 326 LEU A N 1
ATOM 2563 C CA . LEU A 1 326 ? -14.445 20.656 3.783 1 85 326 LEU A CA 1
ATOM 2564 C C . LEU A 1 326 ? -13.875 20.734 5.195 1 85 326 LEU A C 1
ATOM 2566 O O . LEU A 1 326 ? -12.875 20.094 5.508 1 85 326 LEU A O 1
ATOM 2570 N N . ILE A 1 327 ? -14.562 21.531 6 1 89.81 327 ILE A N 1
ATOM 2571 C CA . ILE A 1 327 ? -14.141 21.719 7.387 1 89.81 327 ILE A CA 1
ATOM 2572 C C . ILE A 1 327 ? -15.32 21.453 8.32 1 89.81 327 ILE A C 1
ATOM 2574 O O . ILE A 1 327 ? -16.359 22.109 8.227 1 89.81 327 ILE A O 1
ATOM 2578 N N . SER A 1 328 ? -15.117 20.609 9.25 1 84.56 328 SER A N 1
ATOM 2579 C CA . SER A 1 328 ? -16.188 20.281 10.188 1 84.56 328 SER A CA 1
ATOM 2580 C C . SER A 1 328 ? -16.453 21.438 11.148 1 84.56 328 SER A C 1
ATOM 2582 O O . SER A 1 328 ? -15.578 22.281 11.383 1 84.56 328 SER A O 1
ATOM 2584 N N . LEU A 1 329 ? -17.641 21.422 11.648 1 86.56 329 LEU A N 1
ATOM 2585 C CA . LEU A 1 329 ? -18.016 22.438 12.633 1 86.56 329 LEU A CA 1
ATOM 2586 C C . LEU A 1 329 ? -17.094 22.359 13.852 1 86.56 329 LEU A C 1
ATOM 2588 O O . LEU A 1 329 ? -16.703 23.391 14.398 1 86.56 329 LEU A O 1
ATOM 2592 N N . GLU A 1 330 ? -16.766 21.219 14.25 1 83.31 330 GLU A N 1
ATOM 2593 C CA . GLU A 1 330 ? -15.914 21.016 15.414 1 83.31 330 GLU A CA 1
ATOM 2594 C C . GLU A 1 330 ? -14.516 21.594 15.188 1 83.31 330 GLU A C 1
ATOM 2596 O O . GLU A 1 330 ? -13.961 22.25 16.078 1 83.31 330 GLU A O 1
ATOM 2601 N N . ALA A 1 331 ? -14.031 21.312 14.031 1 88.81 331 ALA A N 1
ATOM 2602 C CA . ALA A 1 331 ? -12.695 21.828 13.719 1 88.81 331 ALA A CA 1
ATOM 2603 C C . ALA A 1 331 ? -12.688 23.359 13.695 1 88.81 331 ALA A C 1
ATOM 2605 O O . ALA A 1 331 ? -11.734 23.984 14.164 1 88.81 331 ALA A O 1
ATOM 2606 N N . ARG A 1 332 ? -13.719 23.938 13.164 1 93.81 332 ARG A N 1
ATOM 2607 C CA . ARG A 1 332 ? -13.836 25.391 13.133 1 93.81 332 ARG A CA 1
ATOM 2608 C C . ARG A 1 332 ? -13.922 25.969 14.539 1 93.81 332 ARG A C 1
ATOM 2610 O O . ARG A 1 332 ? -13.266 26.953 14.852 1 93.81 332 ARG A O 1
ATOM 2617 N N . LYS A 1 333 ? -14.719 25.312 15.336 1 91.06 333 LYS A N 1
ATOM 2618 C CA . LYS A 1 333 ? -14.883 25.781 16.719 1 91.06 333 LYS A CA 1
ATOM 2619 C C . LYS A 1 333 ? -13.57 25.688 17.484 1 91.06 333 LYS A C 1
ATOM 2621 O O . LYS A 1 333 ? -13.227 26.594 18.25 1 91.06 333 LYS A O 1
ATOM 2626 N N . ASP A 1 334 ? -12.977 24.609 17.297 1 89.56 334 ASP A N 1
ATOM 2627 C CA . ASP A 1 334 ? -11.703 24.406 17.984 1 89.56 334 ASP A CA 1
ATOM 2628 C C . ASP A 1 334 ? -10.695 25.484 17.625 1 89.56 334 ASP A C 1
ATOM 2630 O O . ASP A 1 334 ? -10 26.016 18.484 1 89.56 334 ASP A O 1
ATOM 2634 N N . LEU A 1 335 ? -10.586 25.734 16.344 1 94.19 335 LE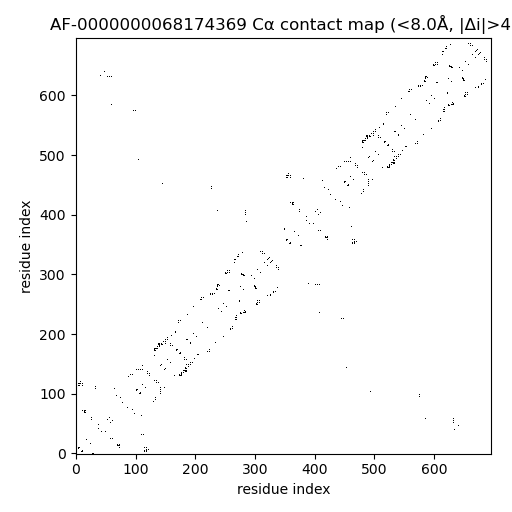U A N 1
ATOM 2635 C CA . LEU A 1 335 ? -9.633 26.75 15.914 1 94.19 335 LEU A CA 1
ATOM 2636 C C . LEU A 1 335 ? -10.055 28.141 16.406 1 94.19 335 LEU A C 1
ATOM 2638 O O . LEU A 1 335 ? -9.219 28.922 16.859 1 94.19 335 LEU A O 1
ATOM 2642 N N . THR A 1 336 ? -11.32 28.406 16.312 1 94.75 336 THR A N 1
ATOM 2643 C CA . THR A 1 336 ? -11.828 29.688 16.797 1 94.75 336 THR A CA 1
ATOM 2644 C C . THR A 1 336 ? -11.492 29.875 18.281 1 94.75 336 THR A C 1
ATOM 2646 O O . THR A 1 336 ? -11 30.938 18.672 1 94.75 336 THR A O 1
ATOM 2649 N N . ASN A 1 337 ? -11.766 28.859 19.031 1 91.31 337 ASN A N 1
ATOM 2650 C CA . ASN A 1 337 ? -11.469 28.906 20.453 1 91.31 337 ASN A CA 1
ATOM 2651 C C . ASN A 1 337 ? -9.984 29.109 20.719 1 91.31 337 ASN A C 1
ATOM 2653 O O . ASN A 1 337 ? -9.594 29.875 21.594 1 91.31 337 ASN A O 1
ATOM 2657 N N . ALA A 1 338 ? -9.227 28.406 20 1 91.06 338 ALA A N 1
ATOM 2658 C CA . ALA A 1 338 ? -7.781 28.516 20.156 1 91.06 338 ALA A CA 1
ATOM 2659 C C . ALA A 1 338 ? -7.289 29.922 19.812 1 91.06 338 ALA A C 1
ATOM 2661 O O . ALA A 1 338 ? -6.375 30.438 20.453 1 91.06 338 ALA A O 1
ATOM 2662 N N . LEU A 1 339 ? -7.859 30.531 18.812 1 93.69 339 LEU A N 1
ATOM 2663 C CA . LEU A 1 339 ? -7.457 31.859 18.359 1 93.69 339 LEU A CA 1
ATOM 2664 C C . LEU A 1 339 ? -7.887 32.938 19.344 1 93.69 339 LEU A C 1
ATOM 2666 O O . LEU A 1 339 ? -7.203 33.938 19.5 1 93.69 339 LEU A O 1
ATOM 2670 N N . LEU A 1 340 ? -8.961 32.656 20.016 1 90.31 340 LEU A N 1
ATOM 2671 C CA . LEU A 1 340 ? -9.492 33.656 20.953 1 90.31 340 LEU A CA 1
ATOM 2672 C C . LEU A 1 340 ? -8.781 33.531 22.297 1 90.31 340 LEU A C 1
ATOM 2674 O O . LEU A 1 340 ? -8.672 34.531 23.016 1 90.31 340 LEU A O 1
ATOM 2678 N N . GLN A 1 341 ? -8.445 32.375 22.75 1 80.31 341 GLN A N 1
ATOM 2679 C CA . GLN A 1 341 ? -7.754 32.188 24.016 1 80.31 341 GLN A CA 1
ATOM 2680 C C . GLN A 1 341 ? -6.336 32.75 23.969 1 80.31 341 GLN A C 1
ATOM 2682 O O . GLN A 1 341 ? -5.758 33.094 25 1 80.31 341 GLN A O 1
ATOM 2687 N N . THR A 1 342 ? -5.645 32.719 22.906 1 62.81 342 THR A N 1
ATOM 2688 C CA . THR A 1 342 ? -4.285 33.219 22.781 1 62.81 342 THR A CA 1
ATOM 2689 C C . THR A 1 342 ? -4.234 34.719 23.156 1 62.81 342 THR A C 1
ATOM 2691 O O . THR A 1 342 ? -3.182 35.219 23.547 1 62.81 342 THR A O 1
ATOM 2694 N N . VAL A 1 343 ? -5.27 35.5 23.156 1 52.91 343 VAL A N 1
ATOM 2695 C CA . VAL A 1 343 ? -5.289 36.875 23.562 1 52.91 343 VAL A CA 1
ATOM 2696 C C . VAL A 1 343 ? -5.168 37 25.078 1 52.91 343 VAL A C 1
ATOM 2698 O O . VAL A 1 343 ? -4.465 37.875 25.594 1 52.91 343 VAL A O 1
ATOM 2701 N N . ASP A 1 344 ? -5.844 36.188 25.75 1 48.81 344 ASP A N 1
ATOM 2702 C CA . ASP A 1 344 ? -5.863 36.406 27.203 1 48.81 344 ASP A CA 1
ATOM 2703 C C . ASP A 1 344 ? -4.488 36.125 27.812 1 48.81 344 ASP A C 1
ATOM 2705 O O . ASP A 1 344 ? -4.133 36.75 28.828 1 48.81 344 ASP A O 1
ATOM 2709 N N . SER A 1 345 ? -3.732 35.281 27.25 1 44.97 345 SER A N 1
ATOM 2710 C CA . SER A 1 345 ? -2.414 35.062 27.844 1 44.97 345 SER A CA 1
ATOM 2711 C C . SER A 1 345 ? -1.473 36.219 27.516 1 44.97 345 SER A C 1
ATOM 2713 O O . SER A 1 345 ? -0.403 36.344 28.109 1 44.97 345 SER A O 1
ATOM 2715 N N . LEU A 1 346 ? -1.643 36.844 26.422 1 39.34 346 LEU A N 1
ATOM 2716 C CA . LEU A 1 346 ? -0.811 38.031 26.141 1 39.34 346 LEU A CA 1
ATOM 2717 C C . LEU A 1 346 ? -1.267 39.219 26.953 1 39.34 346 LEU A C 1
ATOM 2719 O O . LEU A 1 346 ? -0.504 40.188 27.141 1 39.34 346 LEU A O 1
ATOM 2723 N N . CYS A 1 347 ? -2.48 39.375 27.297 1 36.44 347 CYS A N 1
ATOM 2724 C CA . CYS A 1 347 ? -2.91 40.531 28.078 1 36.44 347 CYS A CA 1
ATOM 2725 C C . CYS A 1 347 ? -2.695 40.281 29.562 1 36.44 347 CYS A C 1
ATOM 2727 O O . CYS A 1 347 ? -2.906 41.188 30.375 1 36.44 347 CYS A O 1
ATOM 2729 N N . ASN A 1 348 ? -2.523 39.125 30.141 1 33.06 348 ASN A N 1
ATOM 2730 C CA . ASN A 1 348 ? -2.096 39.156 31.531 1 33.06 348 ASN A CA 1
ATOM 2731 C C . ASN A 1 348 ? -0.576 39.062 31.656 1 33.06 348 ASN A C 1
ATOM 2733 O O . ASN A 1 348 ? 0.073 38.312 30.922 1 33.06 348 ASN A O 1
ATOM 2737 N N . MET B 1 1 ? -21.922 0.772 25.453 1 31.78 1 MET B N 1
ATOM 2738 C CA . MET B 1 1 ? -20.859 0.604 24.469 1 31.78 1 MET B CA 1
ATOM 2739 C C . MET B 1 1 ? -21.422 0.537 23.047 1 31.78 1 MET B C 1
ATOM 2741 O O . MET B 1 1 ? -22.203 -0.369 22.734 1 31.78 1 MET B O 1
ATOM 2745 N N . SER B 1 2 ? -21.703 1.519 22.594 1 42.78 2 SER B N 1
ATOM 2746 C CA . SER B 1 2 ? -22.656 1.332 21.5 1 42.78 2 SER B CA 1
ATOM 2747 C C . SER B 1 2 ? -22.062 0.472 20.391 1 42.78 2 SER B C 1
ATOM 2749 O O . SER B 1 2 ? -20.906 0.654 20 1 42.78 2 SER B O 1
ATOM 2751 N N . ARG B 1 3 ? -22.375 -0.663 20.234 1 58.88 3 ARG B N 1
ATOM 2752 C CA . ARG B 1 3 ? -22.078 -1.73 19.297 1 58.88 3 ARG B CA 1
ATOM 2753 C C . ARG B 1 3 ? -22.047 -1.195 17.859 1 58.88 3 ARG B C 1
ATOM 2755 O O . ARG B 1 3 ? -22.922 -0.434 17.453 1 58.88 3 ARG B O 1
ATOM 2762 N N . VAL B 1 4 ? -20.734 -1.155 17.266 1 69.56 4 VAL B N 1
ATOM 2763 C CA . VAL B 1 4 ? -20.641 -0.777 15.867 1 69.56 4 VAL B CA 1
ATOM 2764 C C . VAL B 1 4 ? -21.766 -1.455 15.086 1 69.56 4 VAL B C 1
ATOM 2766 O O . VAL B 1 4 ? -21.953 -2.672 15.172 1 69.56 4 VAL B O 1
ATOM 2769 N N . PRO B 1 5 ? -22.594 -0.556 14.516 1 72.19 5 PRO B N 1
ATOM 2770 C CA . PRO B 1 5 ? -23.734 -1.105 13.773 1 72.19 5 PRO B CA 1
ATOM 2771 C C . PRO B 1 5 ? -23.297 -1.994 12.609 1 72.19 5 PRO B C 1
ATOM 2773 O O . PRO B 1 5 ? -22.203 -1.837 12.086 1 72.19 5 PRO B O 1
ATOM 2776 N N . HIS B 1 6 ? -24.312 -2.861 12.242 1 79.69 6 HIS B N 1
ATOM 2777 C CA . HIS B 1 6 ? -23.984 -3.85 11.219 1 79.69 6 HIS B CA 1
ATOM 2778 C C . HIS B 1 6 ? -24.594 -3.463 9.875 1 79.69 6 HIS B C 1
ATOM 2780 O O . HIS B 1 6 ? -24.484 -4.211 8.898 1 79.69 6 HIS B O 1
ATOM 2786 N N . ASP B 1 7 ? -25.156 -2.271 9.898 1 82.56 7 ASP B N 1
ATOM 2787 C CA . ASP B 1 7 ? -25.688 -1.786 8.625 1 82.56 7 ASP B CA 1
ATOM 2788 C C . ASP B 1 7 ? -25.234 -0.352 8.352 1 82.56 7 ASP B C 1
ATOM 2790 O O . ASP B 1 7 ? -24.812 0.356 9.273 1 82.56 7 ASP B O 1
ATOM 2794 N N . LEU B 1 8 ? -25.391 0.035 7.094 1 85.44 8 LEU B N 1
ATOM 2795 C CA . LEU B 1 8 ? -24.844 1.319 6.672 1 85.44 8 LEU B CA 1
ATOM 2796 C C . LEU B 1 8 ? -25.562 2.473 7.363 1 85.44 8 LEU B C 1
ATOM 2798 O O . LEU B 1 8 ? -24.938 3.467 7.734 1 85.44 8 LEU B O 1
ATOM 2802 N N . LYS B 1 9 ? -26.828 2.355 7.445 1 83.38 9 LYS B N 1
ATOM 2803 C CA . LYS B 1 9 ? -27.594 3.414 8.094 1 83.38 9 LYS B CA 1
ATOM 2804 C C . LYS B 1 9 ? -27.172 3.598 9.547 1 83.38 9 LYS B C 1
ATOM 2806 O O . LYS B 1 9 ? -26.953 4.727 10 1 83.38 9 LYS B O 1
ATOM 2811 N N . GLY B 1 10 ? -27.078 2.451 10.211 1 82.12 10 GLY B N 1
ATOM 2812 C CA . GLY B 1 10 ? -26.594 2.496 11.586 1 82.12 10 GLY B CA 1
ATOM 2813 C C . GLY B 1 10 ? -25.172 3.018 11.695 1 82.12 10 GLY B C 1
ATOM 2814 O O . GLY B 1 10 ? -24.859 3.787 12.609 1 82.12 10 GLY B O 1
ATOM 2815 N N . LEU B 1 11 ? -24.359 2.613 10.805 1 84.25 11 LEU B N 1
ATOM 2816 C CA . LEU B 1 11 ? -22.969 3.062 10.805 1 84.25 11 LEU B CA 1
ATOM 2817 C C . LEU B 1 11 ? -22.891 4.562 10.555 1 84.25 11 LEU B C 1
ATOM 2819 O O . LEU B 1 11 ? -22.062 5.254 11.156 1 84.25 11 LEU B O 1
ATOM 2823 N N . LEU B 1 12 ? -23.719 5.047 9.617 1 82.94 12 LEU B N 1
ATOM 2824 C CA . LEU B 1 12 ? -23.75 6.48 9.352 1 82.94 12 LEU B CA 1
ATOM 2825 C C . LEU B 1 12 ? -24.094 7.262 10.617 1 82.94 12 LEU B C 1
ATOM 2827 O O . LEU B 1 12 ? -23.422 8.234 10.953 1 82.94 12 LEU B O 1
ATOM 2831 N N . GLN B 1 13 ? -25.078 6.801 11.297 1 79.88 13 GLN B N 1
ATOM 2832 C CA . GLN B 1 13 ? -25.5 7.457 12.531 1 79.88 13 GLN B CA 1
ATOM 2833 C C . GLN B 1 13 ? -24.375 7.406 13.578 1 79.88 13 GLN B C 1
ATOM 2835 O O . GLN B 1 13 ? -24.125 8.391 14.273 1 79.88 13 GLN B O 1
ATOM 2840 N N . PHE B 1 14 ? -23.797 6.27 13.57 1 79.12 14 PHE B N 1
ATOM 2841 C CA . PHE B 1 14 ? -22.688 6.074 14.5 1 79.12 14 PHE B CA 1
ATOM 2842 C C . PHE B 1 14 ? -21.578 7.078 14.227 1 79.12 14 PHE B C 1
ATOM 2844 O O . PHE B 1 14 ? -21.016 7.664 15.156 1 79.12 14 PHE B O 1
ATOM 2851 N N . CYS B 1 15 ? -21.266 7.289 13.039 1 75.19 15 CYS B N 1
ATOM 2852 C CA . CYS B 1 15 ? -20.172 8.172 12.648 1 75.19 15 CYS B CA 1
ATOM 2853 C C . CYS B 1 15 ? -20.547 9.633 12.852 1 75.19 15 CYS B C 1
ATOM 2855 O O . CYS B 1 15 ? -19.703 10.453 13.203 1 75.19 15 CYS B O 1
ATOM 2857 N N . LEU B 1 16 ? -21.828 9.961 12.656 1 74.06 16 LEU B N 1
ATOM 2858 C CA . LEU B 1 16 ? -22.281 11.336 12.805 1 74.06 16 LEU B CA 1
ATOM 2859 C C . LEU B 1 16 ? -22.422 11.711 14.273 1 74.06 16 LEU B C 1
ATOM 2861 O O . LEU B 1 16 ? -22.203 12.867 14.648 1 74.06 16 LEU B O 1
ATOM 2865 N N . ASP B 1 17 ? -22.891 10.742 15.109 1 63.12 17 ASP B N 1
ATOM 2866 C CA . ASP B 1 17 ? -23.078 10.984 16.531 1 63.12 17 ASP B CA 1
ATOM 2867 C C . ASP B 1 17 ? -21.734 11.195 17.234 1 63.12 17 ASP B C 1
ATOM 2869 O O . ASP B 1 17 ? -21.641 11.984 18.188 1 63.12 17 ASP B O 1
ATOM 2873 N N . ALA B 1 18 ? -20.797 10.508 17 1 53.41 18 ALA B N 1
ATOM 2874 C CA . ALA B 1 18 ? -19.5 10.578 17.672 1 53.41 18 ALA B CA 1
ATOM 2875 C C . ALA B 1 18 ? -18.891 11.969 17.516 1 53.41 18 ALA B C 1
ATOM 2877 O O . ALA B 1 18 ? -18.062 12.383 18.328 1 53.41 18 ALA B O 1
ATOM 2878 N N . GLY B 1 19 ? -19.125 12.719 16.5 1 47.59 19 GLY B N 1
ATOM 2879 C CA . GLY B 1 19 ? -18.672 14.086 16.328 1 47.59 19 GLY B CA 1
ATOM 2880 C C . GLY B 1 19 ? -19.297 15.062 17.297 1 47.59 19 GLY B C 1
ATOM 2881 O O . GLY B 1 19 ? -18.828 16.203 17.438 1 47.59 19 GLY B O 1
ATOM 2882 N N . SER B 1 20 ? -20.516 14.875 17.875 1 42.66 20 SER B N 1
ATOM 2883 C CA . SER B 1 20 ? -21.219 15.898 18.641 1 42.66 20 SER B CA 1
ATOM 2884 C C . SER B 1 20 ? -20.594 16.078 20.016 1 42.66 20 SER B C 1
ATOM 2886 O O . SER B 1 20 ? -20.531 17.203 20.531 1 42.66 20 SER B O 1
ATOM 2888 N N . ASP B 1 21 ? -20.672 15.086 21.125 1 36.56 21 ASP B N 1
ATOM 2889 C CA . ASP B 1 21 ? -20.125 15.344 22.438 1 36.56 21 ASP B CA 1
ATOM 2890 C C . ASP B 1 21 ? -18.766 14.656 22.625 1 36.56 21 ASP B C 1
ATOM 2892 O O . ASP B 1 21 ? -18.703 13.438 22.75 1 36.56 21 ASP B O 1
ATOM 2896 N N . PRO B 1 22 ? -17.672 15.219 22.234 1 37.78 22 PRO B N 1
ATOM 2897 C CA . PRO B 1 22 ? -16.328 14.633 22.281 1 37.78 22 PRO B CA 1
ATOM 2898 C C . PRO B 1 22 ? -16.031 13.953 23.625 1 37.78 22 PRO B C 1
ATOM 2900 O O . PRO B 1 22 ? -15.172 13.0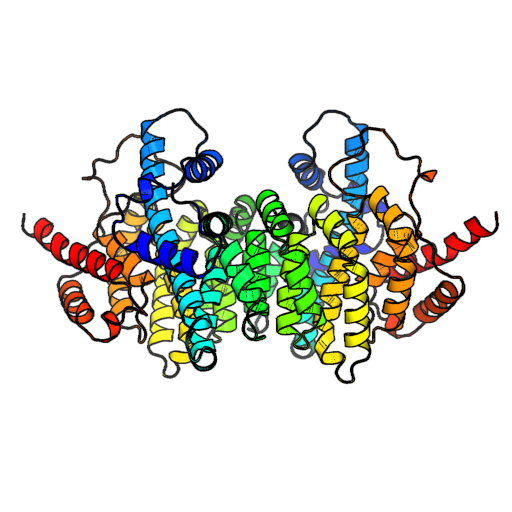7 23.688 1 37.78 22 PRO B O 1
ATOM 2903 N N . THR B 1 23 ? -16.406 14.492 24.766 1 35.75 23 THR B N 1
ATOM 2904 C CA . THR B 1 23 ? -16.172 14.07 26.141 1 35.75 23 THR B CA 1
ATOM 2905 C C . THR B 1 23 ? -16.859 12.742 26.422 1 35.75 23 THR B C 1
ATOM 2907 O O . THR B 1 23 ? -16.406 11.984 27.297 1 35.75 23 THR B O 1
ATOM 2910 N N . SER B 1 24 ? -18.031 12.555 26.125 1 34.72 24 SER B N 1
ATOM 2911 C CA . SER B 1 24 ? -18.797 11.367 26.484 1 34.72 24 SER B CA 1
ATOM 2912 C C . SER B 1 24 ? -18.297 10.133 25.75 1 34.72 24 SER B C 1
ATOM 2914 O O . SER B 1 24 ? -18.406 9.016 26.25 1 34.72 24 SER B O 1
ATOM 2916 N N . ASP B 1 25 ? -17.906 10.156 24.531 1 34.75 25 ASP B N 1
ATOM 2917 C CA . ASP B 1 25 ? -17.641 9 23.688 1 34.75 25 ASP B CA 1
ATOM 2918 C C . ASP B 1 25 ? -16.219 8.492 23.891 1 34.75 25 ASP B C 1
ATOM 2920 O O . ASP B 1 25 ? -15.797 7.512 23.281 1 34.75 25 ASP B O 1
ATOM 2924 N N . ILE B 1 26 ? -15.281 9.156 24.344 1 37.06 26 ILE B N 1
ATOM 2925 C CA . ILE B 1 26 ? -14.031 8.602 24.859 1 37.06 26 ILE B CA 1
ATOM 2926 C C . ILE B 1 26 ? -14.328 7.562 25.938 1 37.06 26 ILE B C 1
ATOM 2928 O O . ILE B 1 26 ? -13.648 6.539 26.016 1 37.06 26 ILE B O 1
ATOM 2932 N N . GLU B 1 27 ? -15.188 7.84 26.875 1 35.31 27 GLU B N 1
ATOM 2933 C CA . GLU B 1 27 ? -15.625 6.887 27.891 1 35.31 27 GLU B CA 1
ATOM 2934 C C . GLU B 1 27 ? -16.156 5.605 27.25 1 35.31 27 GLU B C 1
ATOM 2936 O O . GLU B 1 27 ? -16.188 4.551 27.891 1 35.31 27 GLU B O 1
ATOM 2941 N N . SER B 1 28 ? -16.797 5.719 26.172 1 34.34 28 SER B N 1
ATOM 2942 C CA . SER B 1 28 ? -17.406 4.523 25.594 1 34.34 28 SER B CA 1
ATOM 2943 C C . SER B 1 28 ? -16.453 3.816 24.656 1 34.34 28 SER B C 1
ATOM 2945 O O . SER B 1 28 ? -16.859 2.928 23.891 1 34.34 28 SER B O 1
ATOM 2947 N N . MET B 1 29 ? -15.367 4.449 24.281 1 38 29 MET B N 1
ATOM 2948 C CA . MET B 1 29 ? -14.453 3.57 23.547 1 38 29 MET B CA 1
ATOM 2949 C C . MET B 1 29 ? -14.164 2.305 24.359 1 38 29 MET B C 1
ATOM 2951 O O . MET B 1 29 ? -13.977 2.363 25.562 1 38 29 MET B O 1
ATOM 2955 N N . ASP B 1 30 ? -14.539 1.229 23.938 1 38.06 30 ASP B N 1
ATOM 2956 C CA . ASP B 1 30 ? -14.336 -0.069 24.578 1 38.06 30 ASP B CA 1
ATOM 2957 C C . ASP B 1 30 ? -12.945 -0.162 25.203 1 38.06 30 ASP B C 1
ATOM 2959 O O . ASP B 1 30 ? -11.938 0.111 24.547 1 38.06 30 ASP B O 1
ATOM 2963 N N . PRO B 1 31 ? -12.898 -0.124 26.5 1 39.53 31 PRO B N 1
ATOM 2964 C CA . PRO B 1 31 ? -11.641 -0.416 27.188 1 39.53 31 PRO B CA 1
ATOM 2965 C C . PRO B 1 31 ? -10.734 -1.353 26.391 1 39.53 31 PRO B C 1
ATOM 2967 O O . PRO B 1 31 ? -9.508 -1.281 26.516 1 39.53 31 PRO B O 1
ATOM 2970 N N . GLU B 1 32 ? -11.367 -2.174 25.703 1 38.19 32 GLU B N 1
ATOM 2971 C CA . GLU B 1 32 ? -10.57 -3.156 24.969 1 38.19 32 GLU B CA 1
ATOM 2972 C C . GLU B 1 32 ? -9.797 -2.502 23.828 1 38.19 32 GLU B C 1
ATOM 2974 O O . GLU B 1 32 ? -8.672 -2.908 23.516 1 38.19 32 GLU B O 1
ATOM 2979 N N . VAL B 1 33 ? -10.445 -1.622 23.234 1 40.31 33 VAL B N 1
ATOM 2980 C CA . VAL B 1 33 ? -9.734 -0.93 22.156 1 40.31 33 VAL B CA 1
ATOM 2981 C C . VAL B 1 33 ? -8.562 -0.143 22.75 1 40.31 33 VAL B C 1
ATOM 2983 O O . VAL B 1 33 ? -7.469 -0.139 22.172 1 40.31 33 VAL B O 1
ATOM 2986 N N . TRP B 1 34 ? -8.867 0.39 23.938 1 41.47 34 TRP B N 1
ATOM 2987 C CA . TRP B 1 34 ? -7.809 1.09 24.656 1 41.47 34 TRP B CA 1
ATOM 2988 C C . TRP B 1 34 ? -6.691 0.131 25.047 1 41.47 34 TRP B C 1
ATOM 2990 O O . TRP B 1 34 ? -5.508 0.461 24.906 1 41.47 34 TRP B O 1
ATOM 3000 N N . SER B 1 35 ? -7.121 -0.921 25.609 1 40.47 35 SER B N 1
ATOM 3001 C CA . SER B 1 35 ? -6.164 -1.925 26.062 1 40.47 35 SER B CA 1
ATOM 3002 C C . SER B 1 35 ? -5.262 -2.387 24.922 1 40.47 35 SER B C 1
ATOM 3004 O O . SER B 1 35 ? -4.07 -2.621 25.125 1 40.47 35 SER B O 1
ATOM 3006 N N . MET B 1 36 ? -5.855 -2.541 23.984 1 39.09 36 MET B N 1
ATOM 3007 C CA . MET B 1 36 ? -5.094 -3.055 22.859 1 39.09 36 MET B CA 1
ATOM 3008 C C . MET B 1 36 ? -4.074 -2.027 22.375 1 39.09 36 MET B C 1
ATOM 3010 O O . MET B 1 36 ? -2.951 -2.381 22.016 1 39.09 36 MET B O 1
ATOM 3014 N N . PHE B 1 37 ? -4.531 -0.833 22.328 1 40.19 37 PHE B N 1
ATOM 3015 C CA . PHE B 1 37 ? -3.588 0.229 22.016 1 40.19 37 PHE B CA 1
ATOM 3016 C C . PHE B 1 37 ? -2.537 0.373 23.109 1 40.19 37 PHE B C 1
ATOM 3018 O O . PHE B 1 37 ? -1.361 0.608 22.812 1 40.19 37 PHE B O 1
ATOM 3025 N N . SER B 1 38 ? -3.131 0.322 24.375 1 39.38 38 SER B N 1
ATOM 3026 C CA . SER B 1 38 ? -2.254 0.45 25.531 1 39.38 38 SER B CA 1
ATOM 3027 C C . SER B 1 38 ? -1.283 -0.723 25.625 1 39.38 38 SER B C 1
ATOM 3029 O O . SER B 1 38 ? -0.147 -0.562 26.078 1 39.38 38 SER B O 1
ATOM 3031 N N . SER B 1 39 ? -1.903 -1.881 25.438 1 39.12 39 SER B N 1
ATOM 3032 C CA . SER B 1 39 ? -1.062 -3.057 25.625 1 39.12 39 SER B CA 1
ATOM 3033 C C . SER B 1 39 ? 0.125 -3.051 24.672 1 39.12 39 SER B C 1
ATOM 3035 O O . SER B 1 39 ? 1.192 -3.578 24.984 1 39.12 39 SER B O 1
ATOM 3037 N N . SER B 1 40 ? -0.17 -2.779 23.406 1 36.59 40 SER B N 1
ATOM 3038 C CA . SER B 1 40 ? 0.973 -2.822 22.5 1 36.59 40 SER B CA 1
ATOM 3039 C C . SER B 1 40 ? 1.988 -1.736 22.828 1 36.59 40 SER B C 1
ATOM 3041 O O . SER B 1 40 ? 3.156 -1.832 22.453 1 36.59 40 SER B O 1
ATOM 3043 N N . TYR B 1 41 ? 1.443 -0.626 23.312 1 34.94 41 TYR B N 1
ATOM 3044 C CA . TYR B 1 41 ? 2.34 0.465 23.672 1 34.94 41 TYR B CA 1
ATOM 3045 C C . TYR B 1 41 ? 2.648 0.438 25.172 1 34.94 41 TYR B C 1
ATOM 3047 O O . TYR B 1 41 ? 3.545 1.144 25.641 1 34.94 41 TYR B O 1
ATOM 3055 N N . THR B 1 42 ? 1.705 -0.091 26.016 1 37.28 42 THR B N 1
ATOM 3056 C CA . THR B 1 42 ? 1.864 0.075 27.453 1 37.28 42 THR B CA 1
ATOM 3057 C C . THR B 1 42 ? 2.561 -1.138 28.062 1 37.28 42 THR B C 1
ATOM 3059 O O . THR B 1 42 ? 1.956 -2.203 28.203 1 37.28 42 THR B O 1
ATOM 3062 N N . SER B 1 43 ? 3.699 -1.395 27.859 1 33.09 43 SER B N 1
ATOM 3063 C CA . SER B 1 43 ? 4.199 -2.334 28.844 1 33.09 43 SER B CA 1
ATOM 3064 C C . SER B 1 43 ? 3.84 -1.884 30.266 1 33.09 43 SER B C 1
ATOM 3066 O O . SER B 1 43 ? 3.35 -2.68 31.062 1 33.09 43 SER B O 1
ATOM 3068 N N . GLN B 1 44 ? 4.891 -1.152 31.047 1 32.94 44 GLN B N 1
ATOM 3069 C CA . GLN B 1 44 ? 5.168 -1.185 32.469 1 32.94 44 GLN B CA 1
ATOM 3070 C C . GLN B 1 44 ? 4.102 -0.428 33.281 1 32.94 44 GLN B C 1
ATOM 3072 O O . GLN B 1 44 ? 3.383 0.404 32.719 1 32.94 44 GLN B O 1
ATOM 3077 N N . SER B 1 45 ? 4.219 -0.422 34.812 1 37.12 45 SER B N 1
ATOM 3078 C CA . SER B 1 45 ? 3.604 -0.34 36.125 1 37.12 45 SER B CA 1
ATOM 3079 C C . SER B 1 45 ? 3.004 1.042 36.375 1 37.12 45 SER B C 1
ATOM 3081 O O . SER B 1 45 ? 2.344 1.267 37.375 1 37.12 45 SER B O 1
ATOM 3083 N N . ASP B 1 46 ? 3.59 2.223 35.938 1 37.47 46 ASP B N 1
ATOM 3084 C CA . ASP B 1 46 ? 3.119 3.357 36.719 1 37.47 46 ASP B CA 1
ATOM 3085 C C . ASP B 1 46 ? 1.804 3.902 36.188 1 37.47 46 ASP B C 1
ATOM 3087 O O . ASP B 1 46 ? 1.724 4.273 35 1 37.47 46 ASP B O 1
ATOM 3091 N N . SER B 1 47 ? 0.674 3.857 36.781 1 43.78 47 SER B N 1
ATOM 3092 C CA . SER B 1 47 ? -0.765 4.055 36.625 1 43.78 47 SER B CA 1
ATOM 3093 C C . SER B 1 47 ? -1.078 5.406 36 1 43.78 47 SER B C 1
ATOM 3095 O O . SER B 1 47 ? -1.921 5.496 35.094 1 43.78 47 SER B O 1
ATOM 3097 N N . GLN B 1 48 ? -0.472 6.336 36.531 1 38.94 48 GLN B N 1
ATOM 3098 C CA . GLN B 1 48 ? -0.902 7.672 36.125 1 38.94 48 GLN B CA 1
ATOM 3099 C C . GLN B 1 48 ? -0.431 8.008 34.719 1 38.94 48 GLN B C 1
ATOM 3101 O O . GLN B 1 48 ? -1.16 8.641 33.938 1 38.94 48 GLN B O 1
ATOM 3106 N N . ARG B 1 49 ? 0.802 7.727 34.406 1 42.31 49 ARG B N 1
ATOM 3107 C CA . ARG B 1 49 ? 1.414 7.914 33.094 1 42.31 49 ARG B CA 1
ATOM 3108 C C . ARG B 1 49 ? 0.629 7.176 32.031 1 42.31 49 ARG B C 1
ATOM 3110 O O . ARG B 1 49 ? 0.439 7.695 30.922 1 42.31 49 ARG B O 1
ATOM 3117 N N . THR B 1 50 ? 0.285 6.121 32.406 1 47.19 50 THR B N 1
ATOM 3118 C CA . THR B 1 50 ? -0.528 5.297 31.516 1 47.19 50 THR B CA 1
ATOM 3119 C C . THR B 1 50 ? -1.843 5.996 31.172 1 47.19 50 THR B C 1
ATOM 3121 O O . THR B 1 50 ? -2.303 5.945 30.031 1 47.19 50 THR B O 1
ATOM 3124 N N . LEU B 1 51 ? -2.244 6.672 32.25 1 44.25 51 LEU B N 1
ATOM 3125 C CA . LEU B 1 51 ? -3.533 7.32 32.031 1 44.25 51 LEU B CA 1
ATOM 3126 C C . LEU B 1 51 ? -3.391 8.508 31.094 1 44.25 51 LEU B C 1
ATOM 3128 O O . LEU B 1 51 ? -4.242 8.719 30.219 1 44.25 51 LEU B O 1
ATOM 3132 N N . TRP B 1 52 ? -2.332 9.266 31.312 1 41.59 52 TRP B N 1
ATOM 3133 C CA . TRP B 1 52 ? -2.119 10.43 30.453 1 41.59 52 TRP B CA 1
ATOM 3134 C C . TRP B 1 52 ? -1.815 10 29.031 1 41.59 52 TRP B C 1
ATOM 3136 O O . TRP B 1 52 ? -2.324 10.602 28.078 1 41.59 52 TRP B O 1
ATOM 3146 N N . LEU B 1 53 ? -0.84 9.227 28.891 1 45.5 53 LEU B N 1
ATOM 3147 C CA . LEU B 1 53 ? -0.583 8.664 27.578 1 45.5 53 LEU B CA 1
ATOM 3148 C C . LEU B 1 53 ? -1.869 8.125 26.953 1 45.5 53 LEU B C 1
ATOM 3150 O O . LEU B 1 53 ? -2.115 8.32 25.766 1 45.5 53 LEU B O 1
ATOM 3154 N N . GLN B 1 54 ? -2.539 7.613 27.844 1 47.41 54 GLN B N 1
ATOM 3155 C CA . GLN B 1 54 ? -3.83 7.105 27.391 1 47.41 54 GLN B CA 1
ATOM 3156 C C . GLN B 1 54 ? -4.727 8.242 26.906 1 47.41 54 GLN B C 1
ATOM 3158 O O . GLN B 1 54 ? -5.375 8.125 25.859 1 47.41 54 GLN B O 1
ATOM 3163 N N . GLN B 1 55 ? -4.566 9.297 27.641 1 45.19 55 GLN B N 1
ATOM 3164 C CA . GLN B 1 55 ? -5.449 10.398 27.281 1 45.19 55 GLN B CA 1
ATOM 3165 C C . GLN B 1 55 ? -5.004 11.055 25.984 1 45.19 55 GLN B C 1
ATOM 3167 O O . GLN B 1 55 ? -5.836 11.422 25.156 1 45.19 55 GLN B O 1
ATOM 3172 N N . ALA B 1 56 ? -3.727 11.289 25.953 1 44.28 56 ALA B N 1
ATOM 3173 C CA . ALA B 1 56 ? -3.176 11.914 24.75 1 44.28 56 ALA B CA 1
ATOM 3174 C C . ALA B 1 56 ? -3.393 11.031 23.531 1 44.28 56 ALA B C 1
ATOM 3176 O O . ALA B 1 56 ? -3.818 11.516 22.469 1 44.28 56 ALA B O 1
ATOM 3177 N N . LEU B 1 57 ? -2.881 9.914 23.703 1 48.5 57 LEU B N 1
ATOM 3178 C CA . LEU B 1 57 ? -3.16 8.945 22.641 1 48.5 57 LEU B CA 1
ATOM 3179 C C . LEU B 1 57 ? -4.652 8.891 22.344 1 48.5 57 LEU B C 1
ATOM 3181 O O . LEU B 1 57 ? -5.047 8.75 21.172 1 48.5 57 LEU B O 1
ATOM 3185 N N . GLU B 1 58 ? -5.285 9.164 23.375 1 48.81 58 GLU B N 1
ATOM 3186 C CA . GLU B 1 58 ? -6.738 9.148 23.25 1 48.81 58 GLU B CA 1
ATOM 3187 C C . GLU B 1 58 ? -7.23 10.32 22.406 1 48.81 58 GLU B C 1
ATOM 3189 O O . GLU B 1 58 ? -8.102 10.148 21.547 1 48.81 58 GLU B O 1
ATOM 3194 N N . SER B 1 59 ? -6.578 11.445 22.734 1 48.62 59 SER B N 1
ATOM 3195 C CA . SER B 1 59 ? -7.066 12.609 22.016 1 48.62 59 SER B CA 1
ATOM 3196 C C . SER B 1 59 ? -6.68 12.547 20.531 1 48.62 59 SER B C 1
ATOM 3198 O O . SER B 1 59 ? -7.488 12.852 19.656 1 48.62 59 SER B O 1
ATOM 3200 N N . MET B 1 60 ? -5.289 12.25 20.297 1 50.38 60 MET B N 1
ATOM 3201 C CA . MET B 1 60 ? -4.809 12.086 18.938 1 50.38 60 MET B CA 1
ATOM 3202 C C . MET B 1 60 ? -5.652 11.055 18.188 1 50.38 60 MET B C 1
ATOM 3204 O O . MET B 1 60 ? -6.039 11.281 17.031 1 50.38 60 MET B O 1
ATOM 3208 N N . THR B 1 61 ? -5.715 10.086 18.844 1 55.19 61 THR B N 1
ATOM 3209 C CA . THR B 1 61 ? -6.492 8.992 18.281 1 55.19 61 THR B CA 1
ATOM 3210 C C . THR B 1 61 ? -7.938 9.422 18.047 1 55.19 61 THR B C 1
ATOM 3212 O O . THR B 1 61 ? -8.539 9.078 17.031 1 55.19 61 THR B O 1
ATOM 3215 N N . VAL B 1 62 ? -8.172 10.359 18.938 1 54.31 62 VAL B N 1
ATOM 3216 C CA . VAL B 1 62 ? -9.57 10.773 18.828 1 54.31 62 VAL B CA 1
ATOM 3217 C C . VAL B 1 62 ? -9.773 11.602 17.562 1 54.31 62 VAL B C 1
ATOM 3219 O O . VAL B 1 62 ? -10.742 11.391 16.828 1 54.31 62 VAL B O 1
ATOM 3222 N N . ASP B 1 63 ? -8.758 12.391 17.297 1 70.44 63 ASP B N 1
ATOM 3223 C CA . ASP B 1 63 ? -8.93 13.266 16.141 1 70.44 63 ASP B CA 1
ATOM 3224 C C . ASP B 1 63 ? -8.836 12.477 14.836 1 70.44 63 ASP B C 1
ATOM 3226 O O . ASP B 1 63 ? -9.648 12.664 13.93 1 70.44 63 ASP B O 1
ATOM 3230 N N . LEU B 1 64 ? -7.918 11.594 14.859 1 76.88 64 LEU B N 1
ATOM 3231 C CA . LEU B 1 64 ? -7.781 10.812 13.641 1 76.88 64 LEU B CA 1
ATOM 3232 C C . LEU B 1 64 ? -8.977 9.883 13.453 1 76.88 64 LEU B C 1
ATOM 3234 O O . LEU B 1 64 ? -9.422 9.656 12.328 1 76.88 64 LEU B O 1
ATOM 3238 N N . VAL B 1 65 ? -9.477 9.453 14.562 1 80.12 65 VAL B N 1
ATOM 3239 C CA . VAL B 1 65 ? -10.68 8.625 14.539 1 80.12 65 VAL B CA 1
ATOM 3240 C C . VAL B 1 65 ? -11.852 9.438 13.992 1 80.12 65 VAL B C 1
ATOM 3242 O O . VAL B 1 65 ? -12.617 8.953 13.164 1 80.12 65 VAL B O 1
ATOM 3245 N N . ALA B 1 66 ? -11.898 10.648 14.453 1 81.06 66 ALA B N 1
ATOM 3246 C CA . ALA B 1 66 ? -12.969 11.523 13.984 1 81.06 66 ALA B CA 1
ATOM 3247 C C . ALA B 1 66 ? -12.859 11.766 12.484 1 81.06 66 ALA B C 1
ATOM 3249 O O . ALA B 1 66 ? -13.875 11.805 11.781 1 81.06 66 ALA B O 1
ATOM 3250 N N . GLU B 1 67 ? -11.695 11.922 12.047 1 84.75 67 GLU B N 1
ATOM 3251 C CA . GLU B 1 67 ? -11.477 12.141 10.617 1 84.75 67 GLU B CA 1
ATOM 3252 C C . GLU B 1 67 ? -11.875 10.914 9.805 1 84.75 67 GLU B C 1
ATOM 3254 O O . GLU B 1 67 ? -12.469 11.039 8.727 1 84.75 67 GLU B O 1
ATOM 3259 N N . MET B 1 68 ? -11.531 9.805 10.258 1 89.75 68 MET B N 1
ATOM 32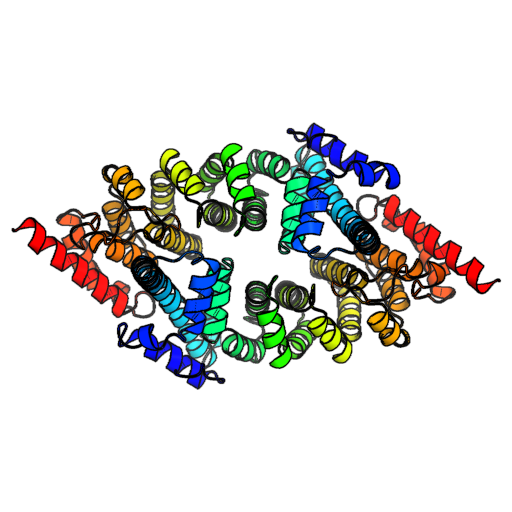60 C CA . MET B 1 68 ? -11.906 8.578 9.562 1 89.75 68 MET B CA 1
ATOM 3261 C C . MET B 1 68 ? -13.422 8.406 9.547 1 89.75 68 MET B C 1
ATOM 3263 O O . MET B 1 68 ? -14 8.055 8.516 1 89.75 68 MET B O 1
ATOM 3267 N N . ARG B 1 69 ? -14.047 8.695 10.641 1 87.25 69 ARG B N 1
ATOM 3268 C CA . ARG B 1 69 ? -15.5 8.617 10.727 1 87.25 69 ARG B CA 1
ATOM 3269 C C . ARG B 1 69 ? -16.172 9.562 9.734 1 87.25 69 ARG B C 1
ATOM 3271 O O . ARG B 1 69 ? -17.172 9.211 9.125 1 87.25 69 ARG B O 1
ATOM 3278 N N . LYS B 1 70 ? -15.609 10.68 9.633 1 87.38 70 LYS B N 1
ATOM 3279 C CA . LYS B 1 70 ? -16.141 11.656 8.68 1 87.38 70 LYS B CA 1
ATOM 3280 C C . LYS B 1 70 ? -16.078 11.125 7.254 1 87.38 70 LYS B C 1
ATOM 3282 O O . LYS B 1 70 ? -17.031 11.281 6.488 1 87.38 70 LYS B O 1
ATOM 3287 N N . ARG B 1 71 ? -14.922 10.578 6.871 1 92.69 71 ARG B N 1
ATOM 3288 C CA . ARG B 1 71 ? -14.805 10.008 5.531 1 92.69 71 ARG B CA 1
ATOM 3289 C C . ARG B 1 71 ? -15.781 8.859 5.34 1 92.69 71 ARG B C 1
ATOM 3291 O O . ARG B 1 71 ? -16.391 8.719 4.273 1 92.69 71 ARG B O 1
ATOM 3298 N N . ILE B 1 72 ? -15.938 8.039 6.355 1 93.5 72 ILE B N 1
ATOM 3299 C CA . ILE B 1 72 ? -16.891 6.93 6.289 1 93.5 72 ILE B CA 1
ATOM 3300 C C . ILE B 1 72 ? -18.297 7.469 6.066 1 93.5 72 ILE B C 1
ATOM 3302 O O . ILE B 1 72 ? -19.016 6.992 5.188 1 93.5 72 ILE B O 1
ATOM 3306 N N . ALA B 1 73 ? -18.656 8.469 6.824 1 89.75 73 ALA B N 1
ATOM 3307 C CA . ALA B 1 73 ? -19.969 9.078 6.707 1 89.75 73 ALA B CA 1
ATOM 3308 C C . ALA B 1 73 ? -20.188 9.648 5.309 1 89.75 73 ALA B C 1
ATOM 3310 O O . ALA B 1 73 ? -21.266 9.484 4.723 1 89.75 73 ALA B O 1
ATOM 3311 N N . THR B 1 74 ? -19.203 10.336 4.816 1 91.69 74 THR B N 1
ATOM 3312 C CA . THR B 1 74 ? -19.281 10.914 3.48 1 91.69 74 THR B CA 1
ATOM 3313 C C . THR B 1 74 ? -19.547 9.836 2.438 1 91.69 74 THR B C 1
ATOM 3315 O O . THR B 1 74 ? -20.406 10 1.57 1 91.69 74 THR B O 1
ATOM 3318 N N . VAL B 1 75 ? -18.812 8.75 2.514 1 95.12 75 VAL B N 1
ATOM 3319 C CA . VAL B 1 75 ? -18.953 7.656 1.562 1 95.12 75 VAL B CA 1
ATOM 3320 C C . VAL B 1 75 ? -20.375 7.094 1.633 1 95.12 75 VAL B C 1
ATOM 3322 O O . VAL B 1 75 ? -21.031 6.93 0.605 1 95.12 75 VAL B O 1
ATOM 3325 N N . ILE B 1 76 ? -20.875 6.863 2.84 1 93.62 76 ILE B N 1
ATOM 3326 C CA . ILE B 1 76 ? -22.188 6.258 3.018 1 93.62 76 ILE B CA 1
ATOM 3327 C C . ILE B 1 76 ? -23.266 7.199 2.492 1 93.62 76 ILE B C 1
ATOM 3329 O O . ILE B 1 76 ? -24.188 6.773 1.778 1 93.62 76 ILE B O 1
ATOM 3333 N N . GLN B 1 77 ? -23.141 8.422 2.842 1 90.62 77 GLN B N 1
ATOM 3334 C CA . GLN B 1 77 ? -24.125 9.414 2.383 1 90.62 77 GLN B CA 1
ATOM 3335 C C . GLN B 1 77 ? -24.156 9.484 0.859 1 90.62 77 GLN B C 1
ATOM 3337 O O . GLN B 1 77 ? -25.219 9.555 0.258 1 90.62 77 GLN B O 1
ATOM 3342 N N . ASN B 1 78 ? -23.031 9.484 0.271 1 93.06 78 ASN B N 1
ATOM 3343 C CA . ASN B 1 78 ? -22.938 9.617 -1.179 1 93.06 78 ASN B CA 1
ATOM 3344 C C . ASN B 1 78 ? -23.516 8.398 -1.894 1 93.06 78 ASN B C 1
ATOM 3346 O O . ASN B 1 78 ? -24.266 8.539 -2.861 1 93.06 78 ASN B O 1
ATOM 3350 N N . ILE B 1 79 ? -23.172 7.223 -1.444 1 92.88 79 ILE B N 1
ATOM 3351 C CA . ILE B 1 79 ? -23.609 6.027 -2.154 1 92.88 79 ILE B CA 1
ATOM 3352 C C . ILE B 1 79 ? -25.094 5.789 -1.898 1 92.88 79 ILE B C 1
ATOM 3354 O O . ILE B 1 79 ? -25.75 5.07 -2.654 1 92.88 79 ILE B O 1
ATOM 3358 N N . SER B 1 80 ? -25.625 6.391 -0.796 1 91.06 80 SER B N 1
ATOM 3359 C CA . SER B 1 80 ? -27.047 6.25 -0.46 1 91.06 80 SER B CA 1
ATOM 3360 C C . SER B 1 80 ? -27.875 7.395 -1.04 1 91.06 80 SER B C 1
ATOM 3362 O O . SER B 1 80 ? -29.094 7.445 -0.861 1 91.06 80 SER B O 1
ATOM 3364 N N . SER B 1 81 ? -27.266 8.273 -1.731 1 90.5 81 SER B N 1
ATOM 3365 C CA . SER B 1 81 ? -27.953 9.445 -2.277 1 90.5 81 SER B CA 1
ATOM 3366 C C . SER B 1 81 ? -28.797 9.07 -3.488 1 90.5 81 SER B C 1
ATOM 3368 O O . SER B 1 81 ? -28.703 7.957 -4.004 1 90.5 81 SER B O 1
ATOM 3370 N N . ALA B 1 82 ? -29.516 10.055 -3.969 1 91.31 82 ALA B N 1
ATOM 3371 C CA . ALA B 1 82 ? -30.406 9.852 -5.102 1 91.31 82 ALA B CA 1
ATOM 3372 C C . ALA B 1 82 ? -29.625 9.75 -6.41 1 91.31 82 ALA B C 1
ATOM 3374 O O . ALA B 1 82 ? -30.062 9.086 -7.352 1 91.31 82 ALA B O 1
ATOM 3375 N N . ASP B 1 83 ? -28.5 10.367 -6.449 1 93 83 ASP B N 1
ATOM 3376 C CA . ASP B 1 83 ? -27.688 10.328 -7.656 1 93 83 ASP B CA 1
ATOM 3377 C C . ASP B 1 83 ? -26.219 10.07 -7.316 1 93 83 ASP B C 1
ATOM 3379 O O . ASP B 1 83 ? -25.359 10.938 -7.512 1 93 83 ASP B O 1
ATOM 3383 N N . PRO B 1 84 ? -25.891 8.891 -6.953 1 92.06 84 PRO B N 1
ATOM 3384 C CA . PRO B 1 84 ? -24.531 8.562 -6.547 1 92.06 84 PRO B CA 1
ATOM 3385 C C . PRO B 1 84 ? -23.516 8.766 -7.672 1 92.06 84 PRO B C 1
ATOM 3387 O O . PRO B 1 84 ? -22.344 9.031 -7.406 1 92.06 84 PRO B O 1
ATOM 3390 N N . LYS B 1 85 ? -23.953 8.758 -8.922 1 93.06 85 LYS B N 1
ATOM 3391 C CA . LYS B 1 85 ? -23.047 8.883 -10.062 1 93.06 85 LYS B CA 1
ATOM 3392 C C . LYS B 1 85 ? -22.422 10.273 -10.117 1 93.06 85 LYS B C 1
ATOM 3394 O O . LYS B 1 85 ? -21.266 10.43 -10.539 1 93.06 85 LYS B O 1
ATOM 3399 N N . SER B 1 86 ? -23.156 11.234 -9.688 1 93.62 86 SER B N 1
ATOM 3400 C CA . SER B 1 86 ? -22.688 12.609 -9.719 1 93.62 86 SER B CA 1
ATOM 3401 C C . SER B 1 86 ? -21.672 12.867 -8.609 1 93.62 86 SER B C 1
ATOM 3403 O O . SER B 1 86 ? -20.938 13.859 -8.641 1 93.62 86 SER B O 1
ATOM 3405 N N . LEU B 1 87 ? -21.531 11.875 -7.648 1 93.44 87 LEU B N 1
ATOM 3406 C CA . LEU B 1 87 ? -20.688 12.086 -6.477 1 93.44 87 LEU B CA 1
ATOM 3407 C C . LEU B 1 87 ? -19.5 11.141 -6.488 1 93.44 87 LEU B C 1
ATOM 3409 O O . LEU B 1 87 ? -18.812 10.984 -5.473 1 93.44 87 LEU B O 1
ATOM 3413 N N . VAL B 1 88 ? -19.203 10.562 -7.648 1 94.81 88 VAL B N 1
ATOM 3414 C CA . VAL B 1 88 ? -18.172 9.523 -7.754 1 94.81 88 VAL B CA 1
ATOM 3415 C C . VAL B 1 88 ? -16.812 10.102 -7.371 1 94.81 88 VAL B C 1
ATOM 3417 O O . VAL B 1 88 ? -16.047 9.461 -6.652 1 94.81 88 VAL B O 1
ATOM 3420 N N . GLU B 1 89 ? -16.547 11.273 -7.785 1 90.56 89 GLU B N 1
ATOM 3421 C CA . GLU B 1 89 ? -15.258 11.891 -7.52 1 90.56 89 GLU B CA 1
ATOM 3422 C C . GLU B 1 89 ? -15.062 12.141 -6.027 1 90.56 89 GLU B C 1
ATOM 3424 O O . GLU B 1 89 ? -14 11.836 -5.473 1 90.56 89 GLU B O 1
ATOM 3429 N N . GLU B 1 90 ? -16.062 12.68 -5.398 1 89.19 90 GLU B N 1
ATOM 3430 C CA . GLU B 1 90 ? -16 12.953 -3.967 1 89.19 90 GLU B CA 1
ATOM 3431 C C . GLU B 1 90 ? -15.891 11.664 -3.16 1 89.19 90 GLU B C 1
ATOM 3433 O O . GLU B 1 90 ? -15.117 11.594 -2.199 1 89.19 90 GLU B O 1
ATOM 3438 N N . THR B 1 91 ? -16.656 10.688 -3.592 1 94.62 91 THR B N 1
ATOM 3439 C CA . THR B 1 91 ? -16.625 9.398 -2.91 1 94.62 91 THR B CA 1
ATOM 3440 C C . THR B 1 91 ? -15.258 8.742 -3.053 1 94.62 91 THR B C 1
ATOM 3442 O O . THR B 1 91 ? -14.711 8.219 -2.078 1 94.62 91 THR B O 1
ATOM 3445 N N . THR B 1 92 ? -14.672 8.828 -4.258 1 94.44 92 THR B N 1
ATOM 3446 C CA . THR B 1 92 ? -13.359 8.25 -4.516 1 94.44 92 THR B CA 1
ATOM 3447 C C . THR B 1 92 ? -12.281 8.953 -3.693 1 94.44 92 THR B C 1
ATOM 3449 O O . THR B 1 92 ? -11.383 8.312 -3.156 1 94.44 92 THR B O 1
ATOM 3452 N N . SER B 1 93 ? -12.445 10.219 -3.551 1 89.69 93 SER B N 1
ATOM 3453 C CA . SER B 1 93 ? -11.492 10.984 -2.76 1 89.69 93 SER B CA 1
ATOM 3454 C C . SER B 1 93 ? -11.531 10.57 -1.291 1 89.69 93 SER B C 1
ATOM 3456 O O . SER B 1 93 ? -10.492 10.422 -0.653 1 89.69 93 SER B O 1
ATOM 3458 N N . ALA B 1 94 ? -12.695 10.422 -0.764 1 92.5 94 ALA B N 1
ATOM 3459 C CA . ALA B 1 94 ? -12.859 9.992 0.623 1 92.5 94 ALA B CA 1
ATOM 3460 C C . ALA B 1 94 ? -12.281 8.602 0.84 1 92.5 94 ALA B C 1
ATOM 3462 O O . ALA B 1 94 ? -11.633 8.344 1.858 1 92.5 94 ALA B O 1
ATOM 3463 N N . LEU B 1 95 ? -12.469 7.777 -0.123 1 96.31 95 LEU B N 1
ATOM 3464 C CA . LEU B 1 95 ? -11.93 6.422 -0.041 1 96.31 95 LEU B CA 1
ATOM 3465 C C . LEU B 1 95 ? -10.406 6.43 -0.121 1 96.31 95 LEU B C 1
ATOM 3467 O O . LEU B 1 95 ? -9.742 5.699 0.611 1 96.31 95 LEU B O 1
ATOM 3471 N N . ASP B 1 96 ? -9.93 7.227 -0.979 1 92.56 96 ASP B N 1
ATOM 3472 C CA . ASP B 1 96 ? -8.477 7.348 -1.104 1 92.56 96 ASP B CA 1
ATOM 3473 C C . ASP B 1 96 ? -7.852 7.84 0.2 1 92.56 96 ASP B C 1
ATOM 3475 O O . ASP B 1 96 ? -6.766 7.395 0.581 1 92.56 96 ASP B O 1
ATOM 3479 N N . ASP B 1 97 ? -8.531 8.703 0.888 1 90.31 97 ASP B N 1
ATOM 3480 C CA . ASP B 1 97 ? -8.055 9.156 2.193 1 90.31 97 ASP B CA 1
ATOM 3481 C C . ASP B 1 97 ? -7.996 8 3.186 1 90.31 97 ASP B C 1
ATOM 3483 O O . ASP B 1 97 ? -7.008 7.844 3.91 1 90.31 97 ASP B O 1
ATOM 3487 N N . LEU B 1 98 ? -9.008 7.266 3.197 1 94.56 98 LEU B N 1
ATOM 3488 C CA . LEU B 1 98 ? -9.062 6.137 4.117 1 94.56 98 LEU B CA 1
ATOM 3489 C C . LEU B 1 98 ? -7.949 5.137 3.818 1 94.56 98 LEU B C 1
ATOM 3491 O O . LEU B 1 98 ? -7.363 4.562 4.738 1 94.56 98 LEU B O 1
ATOM 3495 N N . ILE B 1 99 ? -7.672 4.953 2.549 1 93.56 99 ILE B N 1
ATOM 3496 C CA . ILE B 1 99 ? -6.586 4.066 2.145 1 93.56 99 ILE B CA 1
ATOM 3497 C C . ILE B 1 99 ? -5.254 4.625 2.639 1 93.56 99 ILE B C 1
ATOM 3499 O O . ILE B 1 99 ? -4.453 3.9 3.236 1 93.56 99 ILE B O 1
ATOM 3503 N N . ASP B 1 100 ? -5.133 5.859 2.479 1 86.44 100 ASP B N 1
ATOM 3504 C CA . ASP B 1 100 ? -3.898 6.496 2.928 1 86.44 100 ASP B CA 1
ATOM 3505 C C . ASP B 1 100 ? -3.74 6.379 4.441 1 86.44 100 ASP B C 1
ATOM 3507 O O . ASP B 1 100 ? -2.643 6.117 4.938 1 86.44 100 ASP B O 1
ATOM 3511 N N . PHE B 1 101 ? -4.844 6.555 5.18 1 88.25 101 PHE B N 1
ATOM 3512 C CA . PHE B 1 101 ? -4.82 6.461 6.633 1 88.25 101 PHE B CA 1
ATOM 3513 C C . PHE B 1 101 ? -4.438 5.055 7.078 1 88.25 101 PHE B C 1
ATOM 3515 O O . PHE B 1 101 ? -3.574 4.883 7.941 1 88.25 101 PHE B O 1
ATOM 3522 N N . THR B 1 102 ? -4.941 4.102 6.461 1 91 102 THR B N 1
ATOM 3523 C CA . THR B 1 102 ? -4.871 2.727 6.945 1 91 102 THR B CA 1
ATOM 3524 C C . THR B 1 102 ? -3.568 2.064 6.504 1 91 102 THR B C 1
ATOM 3526 O O . THR B 1 102 ? -3.326 0.894 6.809 1 91 102 THR B O 1
ATOM 3529 N N . GLU B 1 103 ? -2.783 2.766 5.773 1 83.12 103 GLU B N 1
ATOM 3530 C CA . GLU B 1 103 ? -1.426 2.273 5.562 1 83.12 103 GLU B CA 1
ATOM 3531 C C . GLU B 1 103 ? -0.698 2.07 6.887 1 83.12 103 GLU B C 1
ATOM 3533 O O . GLU B 1 103 ? 0.193 1.224 6.988 1 83.12 103 GLU B O 1
ATOM 3538 N N . ASP B 1 104 ? -1.146 2.904 7.809 1 80.19 104 ASP B N 1
ATOM 3539 C CA . ASP B 1 104 ? -0.657 2.742 9.172 1 80.19 104 ASP B CA 1
ATOM 3540 C C . ASP B 1 104 ? -1.423 1.643 9.906 1 80.19 104 ASP B C 1
ATOM 3542 O O . ASP B 1 104 ? -2.646 1.71 10.031 1 80.19 104 ASP B O 1
ATOM 3546 N N . VAL B 1 105 ? -0.707 0.717 10.406 1 77.69 105 VAL B N 1
ATOM 3547 C CA . VAL B 1 105 ? -1.312 -0.472 11 1 77.69 105 VAL B CA 1
ATOM 3548 C C . VAL B 1 105 ? -2.193 -0.072 12.18 1 77.69 105 VAL B C 1
ATOM 3550 O O . VAL B 1 105 ? -3.236 -0.684 12.422 1 77.69 105 VAL B O 1
ATOM 3553 N N . ASN B 1 106 ? -1.759 0.887 12.938 1 77.31 106 ASN B N 1
ATOM 3554 C CA . ASN B 1 106 ? -2.561 1.337 14.07 1 77.31 106 ASN B CA 1
ATOM 3555 C C . ASN B 1 106 ? -3.883 1.945 13.617 1 77.31 106 ASN B C 1
ATOM 3557 O O . ASN B 1 106 ? -4.93 1.676 14.203 1 77.31 106 ASN B O 1
ATOM 3561 N N . LEU B 1 107 ? -3.789 2.764 12.578 1 85.31 107 LEU B N 1
ATOM 3562 C CA . LEU B 1 107 ? -5.004 3.377 12.055 1 85.31 107 LEU B CA 1
ATOM 3563 C C . LEU B 1 107 ? -5.887 2.338 11.367 1 85.31 107 LEU B C 1
ATOM 3565 O O . LEU B 1 107 ? -7.113 2.443 11.398 1 85.31 107 LEU B O 1
ATOM 3569 N N . ALA B 1 108 ? -5.227 1.326 10.758 1 88.62 108 ALA B N 1
ATOM 3570 C CA . ALA B 1 108 ? -5.988 0.213 10.195 1 88.62 108 ALA B CA 1
ATOM 3571 C C . ALA B 1 108 ? -6.785 -0.505 11.281 1 88.62 108 ALA B C 1
ATOM 3573 O O . ALA B 1 108 ? -7.953 -0.855 11.078 1 88.62 108 ALA B O 1
ATOM 3574 N N . ASP B 1 109 ? -6.191 -0.656 12.414 1 84.44 109 ASP B N 1
ATOM 3575 C CA . ASP B 1 109 ? -6.863 -1.296 13.539 1 84.44 109 ASP B CA 1
ATOM 3576 C C . ASP B 1 109 ? -8.055 -0.463 14.016 1 84.44 109 ASP B C 1
ATOM 3578 O O . ASP B 1 109 ? -9.117 -1.007 14.312 1 84.44 109 ASP B O 1
ATOM 3582 N N . ILE B 1 110 ? -7.844 0.754 14.094 1 84.5 110 ILE B N 1
ATOM 3583 C CA . ILE B 1 110 ? -8.906 1.665 14.508 1 84.5 110 ILE B CA 1
ATOM 3584 C C . ILE B 1 110 ? -10.047 1.627 13.5 1 84.5 110 ILE B C 1
ATOM 3586 O O . ILE B 1 110 ? -11.219 1.576 13.875 1 84.5 110 ILE B O 1
ATOM 3590 N N . PHE B 1 111 ? -9.703 1.696 12.273 1 91.56 111 PHE B N 1
ATOM 3591 C CA . PHE B 1 111 ? -10.695 1.65 11.211 1 91.56 111 PHE B CA 1
ATOM 3592 C C . PHE B 1 111 ? -11.586 0.425 11.352 1 91.56 111 PHE B C 1
ATOM 3594 O O . PHE B 1 111 ? -12.805 0.516 11.188 1 91.56 111 PHE B O 1
ATOM 3601 N N . LEU B 1 112 ? -11.016 -0.702 11.656 1 87.94 112 LEU B N 1
ATOM 3602 C CA . LEU B 1 112 ? -11.773 -1.935 11.852 1 87.94 112 LEU B CA 1
ATOM 3603 C C . LEU B 1 112 ? -12.742 -1.795 13.023 1 87.94 112 LEU B C 1
ATOM 3605 O O . LEU B 1 112 ? -13.891 -2.238 12.938 1 87.94 112 LEU B O 1
ATOM 3609 N N . LYS B 1 113 ? -12.32 -1.154 13.969 1 84 113 LYS B N 1
ATOM 3610 C CA . LYS B 1 113 ? -13.086 -1.034 15.203 1 84 113 LYS B CA 1
ATOM 3611 C C . LYS B 1 113 ? -14.234 -0.046 15.047 1 84 113 LYS B C 1
ATOM 3613 O O . LYS B 1 113 ? -15.234 -0.127 15.766 1 84 113 LYS B O 1
ATOM 3618 N N . ILE B 1 114 ? -14.117 0.819 14.094 1 86 114 ILE B N 1
ATOM 3619 C CA . ILE B 1 114 ? -15.156 1.835 13.969 1 86 114 ILE B CA 1
ATOM 3620 C C . ILE B 1 114 ? -16.078 1.505 12.797 1 86 114 ILE B C 1
ATOM 3622 O O . ILE B 1 114 ? -16.75 2.387 12.258 1 86 114 ILE B O 1
ATOM 3626 N N . GLY B 1 115 ? -16.016 0.271 12.32 1 89 115 GLY B N 1
ATOM 3627 C CA . GLY B 1 115 ? -17.016 -0.173 11.352 1 89 115 GLY B CA 1
ATOM 3628 C C . GLY B 1 115 ? -16.453 -0.357 9.961 1 89 115 GLY B C 1
ATOM 3629 O O . GLY B 1 115 ? -17.188 -0.334 8.977 1 89 115 GLY B O 1
ATOM 3630 N N . GLY B 1 116 ? -15.211 -0.46 9.875 1 92.81 116 GLY B N 1
ATOM 3631 C CA . GLY B 1 116 ? -14.57 -0.63 8.586 1 92.81 116 GLY B CA 1
ATOM 3632 C C . GLY B 1 116 ? -15.141 -1.79 7.785 1 92.81 116 GLY B C 1
ATOM 3633 O O . GLY B 1 116 ? -15.359 -1.67 6.578 1 92.81 116 GLY B O 1
ATOM 3634 N N . ILE B 1 117 ? -15.453 -2.857 8.398 1 93 117 ILE B N 1
ATOM 3635 C CA . ILE B 1 117 ? -15.969 -4.051 7.738 1 93 117 ILE B CA 1
ATOM 3636 C C . ILE B 1 117 ? -17.375 -3.775 7.203 1 93 117 ILE B C 1
ATOM 3638 O O . ILE B 1 117 ? -17.703 -4.164 6.082 1 93 117 ILE B O 1
ATOM 3642 N N . THR B 1 118 ? -18.156 -3.125 7.988 1 92.38 118 THR B N 1
ATOM 3643 C CA . THR B 1 118 ? -19.516 -2.77 7.566 1 92.38 118 THR B CA 1
ATOM 3644 C C . THR B 1 118 ? -19.469 -1.873 6.332 1 92.38 118 THR B C 1
ATOM 3646 O O . THR B 1 118 ? -20.25 -2.07 5.395 1 92.38 118 THR B O 1
ATOM 3649 N N . LEU B 1 119 ? -18.641 -0.947 6.332 1 95.75 119 LEU B N 1
ATOM 3650 C CA . LEU B 1 119 ? -18.484 -0.072 5.172 1 95.75 119 LEU B CA 1
ATOM 3651 C C . LEU B 1 119 ? -18.094 -0.871 3.936 1 95.75 119 LEU B C 1
ATOM 3653 O O . LEU B 1 119 ? -18.656 -0.671 2.857 1 95.75 119 LEU B O 1
ATOM 3657 N N . LEU B 1 120 ? -17.109 -1.743 4.113 1 97.06 120 LEU B N 1
ATOM 3658 C CA . LEU B 1 120 ? -16.609 -2.537 2.996 1 97.06 120 LEU B CA 1
ATOM 3659 C C . LEU B 1 120 ? -17.703 -3.412 2.414 1 97.06 120 LEU B C 1
ATOM 3661 O O . LEU B 1 120 ? -17.828 -3.531 1.193 1 97.06 120 LEU B O 1
ATOM 3665 N N . LYS B 1 121 ? -18.5 -3.986 3.238 1 94.62 121 LYS B N 1
ATOM 3666 C CA . LYS B 1 121 ? -19.625 -4.793 2.766 1 94.62 121 LYS B CA 1
ATOM 3667 C C . LYS B 1 121 ? -20.578 -3.961 1.916 1 94.62 121 LYS B C 1
ATOM 3669 O O . LYS B 1 121 ? -21.062 -4.422 0.877 1 94.62 121 LYS B O 1
ATOM 3674 N N . GLY B 1 122 ? -20.859 -2.791 2.412 1 94.12 122 GLY B N 1
ATOM 3675 C CA . GLY B 1 122 ? -21.703 -1.889 1.66 1 94.12 122 GLY B CA 1
ATOM 3676 C C . GLY B 1 122 ? -21.141 -1.506 0.31 1 94.12 122 GLY B C 1
ATOM 3677 O O . GLY B 1 122 ? -21.859 -1.456 -0.687 1 94.12 122 GLY B O 1
ATOM 3678 N N . LEU B 1 123 ? -19.875 -1.243 0.276 1 96.44 123 LEU B N 1
ATOM 3679 C CA . LEU B 1 123 ? -19.203 -0.826 -0.949 1 96.44 123 LEU B CA 1
ATOM 3680 C C . LEU B 1 123 ? -19.141 -1.972 -1.953 1 96.44 123 LEU B C 1
ATOM 3682 O O . LEU B 1 123 ? -19.375 -1.772 -3.146 1 96.44 123 LEU B O 1
ATOM 3686 N N . LEU B 1 124 ? -18.797 -3.127 -1.487 1 95.88 124 LEU B N 1
ATOM 3687 C CA . LEU B 1 124 ? -18.672 -4.293 -2.354 1 95.88 124 LEU B CA 1
ATOM 3688 C C . LEU B 1 124 ? -20.031 -4.734 -2.871 1 95.88 124 LEU B C 1
ATOM 3690 O O . LEU B 1 124 ? -20.125 -5.359 -3.932 1 95.88 124 LEU B O 1
ATOM 3694 N N . GLY B 1 125 ? -21.031 -4.398 -2.113 1 92.56 125 GLY B N 1
ATOM 3695 C CA . GLY B 1 125 ? -22.391 -4.703 -2.545 1 92.56 125 GLY B CA 1
ATOM 3696 C C . GLY B 1 125 ? -23 -3.605 -3.389 1 92.56 125 GLY B C 1
ATOM 3697 O O . GLY B 1 125 ? -24.125 -3.76 -3.9 1 92.56 125 GLY B O 1
ATOM 3698 N N . PHE B 1 126 ? -22.297 -2.529 -3.574 1 91.38 126 PHE B N 1
ATOM 3699 C CA . PHE B 1 126 ? -22.797 -1.384 -4.324 1 91.38 126 PHE B CA 1
ATOM 3700 C C . PHE B 1 126 ? -22.891 -1.705 -5.812 1 91.38 126 PHE B C 1
ATOM 3702 O O . PHE B 1 126 ? -21.984 -2.32 -6.371 1 91.38 126 PHE B O 1
ATOM 3709 N N . PRO B 1 127 ? -24.016 -1.351 -6.438 1 90 127 PRO B N 1
ATOM 3710 C CA . PRO B 1 127 ? -24.234 -1.729 -7.832 1 90 127 PRO B CA 1
ATOM 3711 C C . PRO B 1 127 ? -23.438 -0.872 -8.812 1 90 127 PRO B C 1
ATOM 3713 O O . PRO B 1 127 ? -24.016 -0.271 -9.719 1 90 127 PRO B O 1
ATOM 3716 N N . SER B 1 128 ? -22.25 -0.643 -8.68 1 92.88 128 SER B N 1
ATOM 3717 C CA . SER B 1 128 ? -21.328 0.067 -9.562 1 92.88 128 SER B CA 1
ATOM 3718 C C . SER B 1 128 ? -19.891 -0.421 -9.375 1 92.88 128 SER B C 1
ATOM 3720 O O . SER B 1 128 ? -19.531 -0.877 -8.289 1 92.88 128 SER B O 1
ATOM 3722 N N . ALA B 1 129 ? -19.109 -0.341 -10.391 1 95.31 129 ALA B N 1
ATOM 3723 C CA . ALA B 1 129 ? -17.719 -0.783 -10.344 1 95.31 129 ALA B CA 1
ATOM 3724 C C . ALA B 1 129 ? -16.797 0.362 -9.945 1 95.31 129 ALA B C 1
ATOM 3726 O O . ALA B 1 129 ? -15.578 0.176 -9.828 1 95.31 129 ALA B O 1
ATOM 3727 N N . ASP B 1 130 ? -17.375 1.452 -9.555 1 95.06 130 ASP B N 1
ATOM 3728 C CA . ASP B 1 130 ? -16.625 2.689 -9.406 1 95.06 130 ASP B CA 1
ATOM 3729 C C . ASP B 1 130 ? -15.656 2.605 -8.227 1 95.06 130 ASP B C 1
ATOM 3731 O O . ASP B 1 130 ? -14.656 3.322 -8.18 1 95.06 130 ASP B O 1
ATOM 3735 N N . TYR B 1 131 ? -15.922 1.693 -7.305 1 97.31 131 TYR B N 1
ATOM 3736 C CA . TYR B 1 131 ? -15.156 1.742 -6.062 1 97.31 131 TYR B CA 1
ATOM 3737 C C . TYR B 1 131 ? -14.508 0.397 -5.773 1 97.31 131 TYR B C 1
ATOM 3739 O O . TYR B 1 131 ? -14.008 0.166 -4.664 1 97.31 131 TYR B O 1
ATOM 3747 N N . ARG B 1 132 ? -14.477 -0.494 -6.73 1 97.62 132 ARG B N 1
ATOM 3748 C CA . ARG B 1 132 ? -14.016 -1.86 -6.504 1 97.62 132 ARG B CA 1
ATOM 3749 C C . ARG B 1 132 ? -12.523 -1.892 -6.195 1 97.62 132 ARG B C 1
ATOM 3751 O O . ARG B 1 132 ? -12.094 -2.572 -5.266 1 97.62 132 ARG B O 1
ATOM 3758 N N . ALA B 1 133 ? -11.75 -1.114 -6.973 1 96.94 133 ALA B N 1
ATOM 3759 C CA . ALA B 1 133 ? -10.312 -1.058 -6.723 1 96.94 133 ALA B CA 1
ATOM 3760 C C . ALA B 1 133 ? -10.023 -0.558 -5.312 1 96.94 133 ALA B C 1
ATOM 3762 O O . ALA B 1 133 ? -9.242 -1.173 -4.578 1 96.94 133 ALA B O 1
ATOM 3763 N N . GLN B 1 134 ? -10.719 0.498 -4.879 1 97 134 GLN B N 1
ATOM 3764 C CA . GLN B 1 134 ? -10.508 1.102 -3.568 1 97 134 GLN B CA 1
ATOM 3765 C C . GLN B 1 134 ? -10.953 0.16 -2.451 1 97 134 GLN B C 1
ATOM 3767 O O . GLN B 1 134 ? -10.297 0.069 -1.412 1 97 134 GLN B O 1
ATOM 3772 N N . SER B 1 135 ? -12.047 -0.497 -2.697 1 97.88 135 SER B N 1
ATOM 3773 C CA . SER B 1 135 ? -12.555 -1.429 -1.695 1 97.88 135 SER B CA 1
ATOM 3774 C C . SER B 1 135 ? -11.578 -2.57 -1.454 1 97.88 135 SER B C 1
ATOM 3776 O O . SER B 1 135 ? -11.328 -2.953 -0.309 1 97.88 135 SER B O 1
ATOM 3778 N N . GLY B 1 136 ? -11 -3.084 -2.564 1 97.44 136 GLY B N 1
ATOM 3779 C CA . GLY B 1 136 ? -10.008 -4.137 -2.434 1 97.44 136 GLY B CA 1
ATOM 3780 C C . GLY B 1 136 ? -8.75 -3.682 -1.712 1 97.44 136 GLY B C 1
ATOM 3781 O O . GLY B 1 136 ? -8.234 -4.391 -0.848 1 97.44 136 GLY B O 1
ATOM 3782 N N . MET B 1 137 ? -8.32 -2.506 -2.039 1 95.06 137 MET B N 1
ATOM 3783 C CA . MET B 1 137 ? -7.113 -1.958 -1.423 1 95.06 137 MET B CA 1
ATOM 3784 C C . MET B 1 137 ? -7.328 -1.703 0.065 1 95.06 137 MET B C 1
ATOM 3786 O O . MET B 1 137 ? -6.445 -1.968 0.88 1 95.06 137 MET B O 1
ATOM 3790 N N . LEU B 1 138 ? -8.461 -1.166 0.409 1 96.56 138 LEU B N 1
ATOM 3791 C CA . LEU B 1 138 ? -8.797 -0.934 1.81 1 96.56 138 LEU B CA 1
ATOM 3792 C C . LEU B 1 138 ? -8.852 -2.248 2.582 1 96.56 138 LEU B C 1
ATOM 3794 O O . LEU B 1 138 ? -8.359 -2.328 3.709 1 96.56 138 LEU B O 1
ATOM 3798 N N . LEU B 1 139 ? -9.422 -3.258 1.994 1 97.06 139 LEU B N 1
ATOM 3799 C CA . LEU B 1 139 ? -9.445 -4.586 2.602 1 97.06 139 LEU B CA 1
ATOM 3800 C C . LEU B 1 139 ? -8.031 -5.098 2.84 1 97.06 139 LEU B C 1
ATOM 3802 O O . LEU B 1 139 ? -7.73 -5.621 3.914 1 97.06 139 LEU B O 1
ATOM 3806 N N . SER B 1 140 ? -7.215 -4.953 1.863 1 94.88 140 SER B N 1
ATOM 3807 C CA . SER B 1 140 ? -5.828 -5.395 1.985 1 94.88 140 SER B CA 1
ATOM 3808 C C . SER B 1 140 ? -5.145 -4.742 3.184 1 94.88 140 SER B C 1
ATOM 3810 O O . SER B 1 140 ? -4.531 -5.43 4.004 1 94.88 140 SER B O 1
ATOM 3812 N N . ASN B 1 141 ? -5.32 -3.438 3.289 1 91.94 141 ASN B N 1
ATOM 3813 C CA . ASN B 1 141 ? -4.672 -2.695 4.367 1 91.94 141 ASN B CA 1
ATOM 3814 C C . ASN B 1 141 ? -5.125 -3.186 5.738 1 91.94 141 ASN B C 1
ATOM 3816 O O . ASN B 1 141 ? -4.324 -3.256 6.672 1 91.94 141 ASN B O 1
ATOM 3820 N N . ILE B 1 142 ? -6.328 -3.533 5.895 1 93.5 142 ILE B N 1
ATOM 3821 C CA . ILE B 1 142 ? -6.871 -3.799 7.223 1 93.5 142 ILE B CA 1
ATOM 3822 C C . ILE B 1 142 ? -6.559 -5.238 7.629 1 93.5 142 ILE B C 1
ATOM 3824 O O . ILE B 1 142 ? -6.398 -5.531 8.82 1 93.5 142 ILE B O 1
ATOM 3828 N N . VAL B 1 143 ? -6.379 -6.113 6.668 1 93.38 143 VAL B N 1
ATOM 3829 C CA . VAL B 1 143 ? -6.254 -7.52 7.035 1 93.38 143 VAL B CA 1
ATOM 3830 C C . VAL B 1 143 ? -4.789 -7.949 6.953 1 93.38 143 VAL B C 1
ATOM 3832 O O . VAL B 1 143 ? -4.418 -9.008 7.457 1 93.38 143 VAL B O 1
ATOM 3835 N N . GLN B 1 144 ? -4.023 -7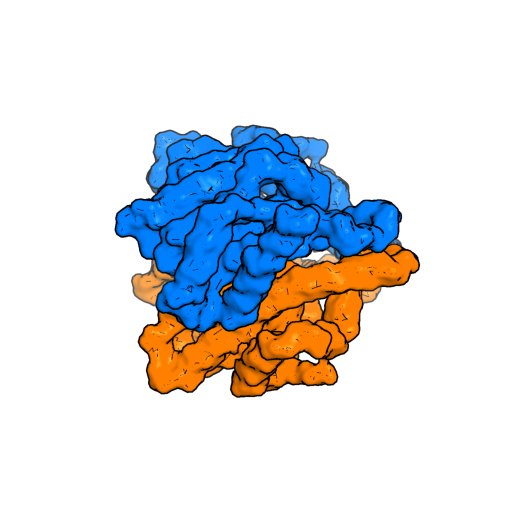.16 6.305 1 84.25 144 GLN B N 1
ATOM 3836 C CA . GLN B 1 144 ? -2.637 -7.559 6.105 1 84.25 144 GLN B CA 1
ATOM 3837 C C . GLN B 1 144 ? -1.934 -7.789 7.441 1 84.25 144 GLN B C 1
ATOM 3839 O O . GLN B 1 144 ? -1.916 -6.906 8.297 1 84.25 144 GLN B O 1
ATOM 3844 N N . ASN B 1 145 ? -1.437 -9.008 7.613 1 74.56 145 ASN B N 1
ATOM 3845 C CA . ASN B 1 145 ? -0.713 -9.453 8.797 1 74.56 145 ASN B CA 1
ATOM 3846 C C . ASN B 1 145 ? -1.534 -9.25 10.07 1 74.56 145 ASN B C 1
ATOM 3848 O O . ASN B 1 145 ? -0.993 -8.867 11.109 1 74.56 145 ASN B O 1
ATOM 3852 N N . HIS B 1 146 ? -2.816 -9.32 9.969 1 85.5 146 HIS B N 1
ATOM 3853 C CA . HIS B 1 146 ? -3.746 -9.125 11.078 1 85.5 146 HIS B CA 1
ATOM 3854 C C . HIS B 1 146 ? -4.738 -10.281 11.164 1 85.5 146 HIS B C 1
ATOM 3856 O O . HIS B 1 146 ? -5.887 -10.156 10.734 1 85.5 146 HIS B O 1
ATOM 3862 N N . GLU B 1 147 ? -4.348 -11.227 11.859 1 87 147 GLU B N 1
ATOM 3863 C CA . GLU B 1 147 ? -5.09 -12.484 11.906 1 87 147 GLU B CA 1
ATOM 3864 C C . GLU B 1 147 ? -6.523 -12.258 12.383 1 87 147 GLU B C 1
ATOM 3866 O O . GLU B 1 147 ? -7.461 -12.859 11.852 1 87 147 GLU B O 1
ATOM 3871 N N . GLU B 1 148 ? -6.664 -11.43 13.359 1 88.38 148 GLU B N 1
ATOM 3872 C CA . GLU B 1 148 ? -8 -11.172 13.883 1 88.38 148 GLU B CA 1
ATOM 3873 C C . GLU B 1 148 ? -8.891 -10.523 12.828 1 88.38 148 GLU B C 1
ATOM 3875 O O . GLU B 1 148 ? -10.062 -10.883 12.688 1 88.38 148 GLU B O 1
ATOM 3880 N N . ALA B 1 149 ? -8.328 -9.57 12.156 1 91.81 149 ALA B N 1
ATOM 3881 C CA . ALA B 1 149 ? -9.078 -8.906 11.094 1 91.81 149 ALA B CA 1
ATOM 3882 C C . ALA B 1 149 ? -9.422 -9.891 9.977 1 91.81 149 ALA B C 1
ATOM 3884 O O . ALA B 1 149 ? -10.508 -9.82 9.391 1 91.81 149 ALA B O 1
ATOM 3885 N N . GLN B 1 150 ? -8.508 -10.797 9.625 1 94.31 150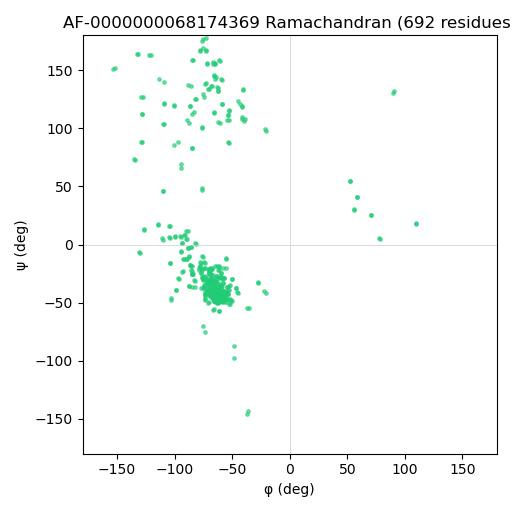 GLN B N 1
ATOM 3886 C CA . GLN B 1 150 ? -8.773 -11.828 8.625 1 94.31 150 GLN B CA 1
ATOM 3887 C C . GLN B 1 150 ? -9.945 -12.703 9.047 1 94.31 150 GLN B C 1
ATOM 3889 O O . GLN B 1 150 ? -10.844 -12.977 8.242 1 94.31 150 GLN B O 1
ATOM 3894 N N . ARG B 1 151 ? -9.969 -13.078 10.289 1 94.5 151 ARG B N 1
ATOM 3895 C CA . ARG B 1 151 ? -11.039 -13.93 10.805 1 94.5 151 ARG B CA 1
ATOM 3896 C C . ARG B 1 151 ? -12.383 -13.227 10.711 1 94.5 151 ARG B C 1
ATOM 3898 O O . ARG B 1 151 ? -13.375 -13.828 10.289 1 94.5 151 ARG B O 1
ATOM 3905 N N . VAL B 1 152 ? -12.383 -12 11.086 1 93.25 152 VAL B N 1
ATOM 3906 C CA . VAL B 1 152 ? -13.625 -11.234 11.062 1 93.25 152 VAL B CA 1
ATOM 3907 C C . VAL B 1 152 ? -14.125 -11.094 9.625 1 93.25 152 VAL B C 1
ATOM 3909 O O . VAL B 1 152 ? -15.312 -11.289 9.352 1 93.25 152 VAL B O 1
ATOM 3912 N N . ALA B 1 153 ? -13.234 -10.75 8.742 1 95.88 153 ALA B N 1
ATOM 3913 C CA . ALA B 1 153 ? -13.586 -10.562 7.336 1 95.88 153 ALA B CA 1
ATOM 3914 C C . ALA B 1 153 ? -14.156 -11.852 6.742 1 95.88 153 ALA B C 1
ATOM 3916 O O . ALA B 1 153 ? -15.125 -11.82 5.98 1 95.88 153 ALA B O 1
ATOM 3917 N N . ILE B 1 154 ? -13.57 -12.984 7.062 1 96.69 154 ILE B N 1
ATOM 3918 C CA . ILE B 1 154 ? -14.008 -14.281 6.562 1 96.69 154 ILE B CA 1
ATOM 3919 C C . ILE B 1 154 ? -15.383 -14.617 7.125 1 96.69 154 ILE B C 1
ATOM 3921 O O . ILE B 1 154 ? -16.266 -15.07 6.395 1 96.69 154 ILE B O 1
ATOM 3925 N N . ASN B 1 155 ? -15.508 -14.391 8.406 1 94.62 155 ASN B N 1
ATOM 3926 C CA . ASN B 1 155 ? -16.781 -14.695 9.062 1 94.62 155 ASN B CA 1
ATOM 3927 C C . ASN B 1 155 ? -17.906 -13.828 8.531 1 94.62 155 ASN B C 1
ATOM 3929 O O . ASN B 1 155 ? -19.062 -14.258 8.508 1 94.62 155 ASN B O 1
ATOM 3933 N N . GLU B 1 156 ? -17.562 -12.672 8.062 1 93.75 156 GLU B N 1
ATOM 3934 C CA . GLU B 1 156 ? -18.562 -11.766 7.5 1 93.75 156 GLU B CA 1
ATOM 3935 C C . GLU B 1 156 ? -18.75 -12.016 6.008 1 93.75 156 GLU B C 1
ATOM 3937 O O . GLU B 1 156 ? -19.391 -11.227 5.316 1 93.75 156 GLU B O 1
ATOM 3942 N N . ASN B 1 157 ? -18.141 -12.984 5.449 1 94 157 ASN B N 1
ATOM 3943 C CA . ASN B 1 157 ? -18.312 -13.484 4.09 1 94 157 ASN B CA 1
ATOM 3944 C C . ASN B 1 157 ? -17.766 -12.508 3.059 1 94 157 ASN B C 1
ATOM 3946 O O . ASN B 1 157 ? -18.234 -12.461 1.925 1 94 157 ASN B O 1
ATOM 3950 N N . LEU B 1 158 ? -16.844 -11.727 3.459 1 96.31 158 LEU B N 1
ATOM 3951 C CA . LEU B 1 158 ? -16.25 -10.766 2.535 1 96.31 158 LEU B CA 1
ATOM 3952 C C . LEU B 1 158 ? -15.5 -11.477 1.415 1 96.31 158 LEU B C 1
ATOM 3954 O O . LEU B 1 158 ? -15.453 -10.984 0.285 1 96.31 158 LEU B O 1
ATOM 3958 N N . LEU B 1 159 ? -14.906 -12.609 1.692 1 97.56 159 LEU B N 1
ATOM 3959 C CA . LEU B 1 159 ? -14.141 -13.336 0.69 1 97.56 159 LEU B CA 1
ATOM 3960 C C . LEU B 1 159 ? -15.008 -13.688 -0.512 1 97.56 159 LEU B C 1
ATOM 3962 O O . LEU B 1 159 ? -14.633 -13.422 -1.655 1 97.56 159 LEU B O 1
ATOM 3966 N N . ASN B 1 160 ? -16.125 -14.227 -0.239 1 96.25 160 ASN B N 1
ATOM 3967 C CA . ASN B 1 160 ? -17.016 -14.617 -1.324 1 96.25 160 ASN B CA 1
ATOM 3968 C C . ASN B 1 160 ? -17.484 -13.414 -2.139 1 96.25 160 ASN B C 1
ATOM 3970 O O . ASN B 1 160 ? -17.562 -13.484 -3.367 1 96.25 160 ASN B O 1
ATOM 3974 N N . LEU B 1 161 ? -17.766 -12.359 -1.483 1 95.94 161 LEU B N 1
ATOM 3975 C CA . LEU B 1 161 ? -18.203 -11.148 -2.156 1 95.94 161 LEU B CA 1
ATOM 3976 C C . LEU B 1 161 ? -17.125 -10.609 -3.088 1 95.94 161 LEU B C 1
ATOM 3978 O O . LEU B 1 161 ? -17.406 -10.273 -4.242 1 95.94 161 LEU B O 1
ATOM 3982 N N . VAL B 1 162 ? -15.922 -10.516 -2.588 1 97.94 162 VAL B N 1
ATOM 3983 C CA . VAL B 1 162 ? -14.82 -9.969 -3.361 1 97.94 162 VAL B CA 1
ATOM 3984 C C . VAL B 1 162 ? -14.492 -10.891 -4.527 1 97.94 162 VAL B C 1
ATOM 3986 O O . VAL B 1 162 ? -14.203 -10.43 -5.637 1 97.94 162 VAL B O 1
ATOM 3989 N N . LEU B 1 163 ? -14.539 -12.18 -4.293 1 97.69 163 LEU B N 1
ATOM 3990 C CA . LEU B 1 163 ? -14.281 -13.156 -5.352 1 97.69 163 LEU B CA 1
ATOM 3991 C C . LEU B 1 163 ? -15.312 -13.023 -6.469 1 97.69 163 LEU B C 1
ATOM 3993 O O . LEU B 1 163 ? -14.961 -13.07 -7.652 1 97.69 163 LEU B O 1
ATOM 3997 N N . GLN B 1 164 ? -16.5 -12.875 -6.082 1 96.75 164 GLN B N 1
ATOM 3998 C CA . GLN B 1 164 ? -17.562 -12.734 -7.062 1 96.75 164 GLN B CA 1
ATOM 3999 C C . GLN B 1 164 ? -17.359 -11.484 -7.918 1 96.75 164 GLN B C 1
ATOM 4001 O O . GLN B 1 164 ? -17.484 -11.539 -9.141 1 96.75 164 GLN B O 1
ATOM 4006 N N . LEU B 1 165 ? -17.078 -10.398 -7.281 1 97.62 165 LEU B N 1
ATOM 4007 C CA . LEU B 1 165 ? -16.859 -9.148 -8 1 97.62 165 LEU B CA 1
ATOM 4008 C C . LEU B 1 165 ? -15.641 -9.258 -8.922 1 97.62 165 LEU B C 1
ATOM 4010 O O . LEU B 1 165 ? -15.633 -8.711 -10.023 1 97.62 165 LEU B O 1
ATOM 4014 N N . LEU B 1 166 ? -14.594 -9.953 -8.461 1 97.94 166 LEU B N 1
ATOM 4015 C CA . LEU B 1 166 ? -13.383 -10.125 -9.25 1 97.94 166 LEU B CA 1
ATOM 4016 C C . LEU B 1 166 ? -13.688 -10.836 -10.562 1 97.94 166 LEU B C 1
ATOM 4018 O O . LEU B 1 166 ? -13.219 -10.422 -11.625 1 97.94 166 LEU B O 1
ATOM 4022 N N . ILE B 1 167 ? -14.477 -11.836 -10.562 1 96.06 167 ILE B N 1
ATOM 4023 C CA . ILE B 1 167 ? -14.75 -12.656 -11.734 1 96.06 167 ILE B CA 1
ATOM 4024 C C . ILE B 1 167 ? -15.648 -11.883 -12.703 1 96.06 167 ILE B C 1
ATOM 4026 O O . ILE B 1 167 ? -15.609 -12.109 -13.914 1 96.06 167 ILE B O 1
ATOM 4030 N N . GLU B 1 168 ? -16.422 -11 -12.133 1 95.06 168 GLU B N 1
ATOM 4031 C CA . GLU B 1 168 ? -17.391 -10.266 -12.945 1 95.06 168 GLU B CA 1
ATOM 4032 C C . GLU B 1 168 ? -16.75 -9.023 -13.562 1 95.06 168 GLU B C 1
ATOM 4034 O O . GLU B 1 168 ? -17.266 -8.484 -14.547 1 95.06 168 GLU B O 1
ATOM 4039 N N . ASP B 1 169 ? -15.68 -8.617 -13.047 1 95.81 169 ASP B N 1
ATOM 4040 C CA . ASP B 1 169 ? -15.094 -7.348 -13.477 1 95.81 169 ASP B CA 1
ATOM 4041 C C . ASP B 1 169 ? -14.242 -7.535 -14.734 1 95.81 169 ASP B C 1
ATOM 4043 O O . ASP B 1 169 ? -13.859 -8.656 -15.062 1 95.81 169 ASP B O 1
ATOM 4047 N N . THR B 1 170 ? -14.031 -6.422 -15.453 1 94.19 170 THR B N 1
ATOM 4048 C CA . THR B 1 170 ? -13.234 -6.492 -16.672 1 94.19 170 THR B CA 1
ATOM 4049 C C . THR B 1 170 ? -12.164 -5.398 -16.688 1 94.19 170 THR B C 1
ATOM 4051 O O . THR B 1 170 ? -11.344 -5.336 -17.594 1 94.19 170 THR B O 1
ATOM 4054 N N . ASP B 1 171 ? -12.195 -4.512 -15.734 1 95.62 171 ASP B N 1
ATOM 4055 C CA . ASP B 1 171 ? -11.195 -3.459 -15.641 1 95.62 171 ASP B CA 1
ATOM 4056 C C . ASP B 1 171 ? -9.969 -3.939 -14.867 1 95.62 171 ASP B C 1
ATOM 4058 O O . ASP B 1 171 ? -10.07 -4.32 -13.695 1 95.62 171 ASP B O 1
ATOM 4062 N N . PRO B 1 172 ? -8.797 -3.963 -15.469 1 94.81 172 PRO B N 1
ATOM 4063 C CA . PRO B 1 172 ? -7.605 -4.504 -14.805 1 94.81 172 PRO B CA 1
ATOM 4064 C C . PRO B 1 172 ? -7.281 -3.793 -13.492 1 94.81 172 PRO B C 1
ATOM 4066 O O . PRO B 1 172 ? -6.754 -4.41 -12.57 1 94.81 172 PRO B O 1
ATOM 4069 N N . GLY B 1 173 ? -7.582 -2.479 -13.461 1 94.38 173 GLY B N 1
ATOM 4070 C CA . GLY B 1 173 ? -7.371 -1.751 -12.219 1 94.38 173 GLY B CA 1
ATOM 4071 C C . GLY B 1 173 ? -8.242 -2.248 -11.078 1 94.38 173 GLY B C 1
ATOM 4072 O O . GLY B 1 173 ? -7.754 -2.486 -9.977 1 94.38 173 GLY B O 1
ATOM 4073 N N . ASN B 1 174 ? -9.547 -2.387 -11.359 1 97.12 174 ASN B N 1
ATOM 4074 C CA . ASN B 1 174 ? -10.477 -2.947 -10.383 1 97.12 174 ASN B CA 1
ATOM 4075 C C . ASN B 1 174 ? -10.07 -4.355 -9.961 1 97.12 174 ASN B C 1
ATOM 4077 O O . ASN B 1 174 ? -10.039 -4.668 -8.773 1 97.12 174 ASN B O 1
ATOM 4081 N N . MET B 1 175 ? -9.688 -5.121 -10.945 1 97.44 175 MET B N 1
ATOM 4082 C CA . MET B 1 175 ? -9.32 -6.508 -10.695 1 97.44 175 MET B CA 1
ATOM 4083 C C . MET B 1 175 ? -8.078 -6.59 -9.805 1 97.44 175 MET B C 1
ATOM 4085 O O . MET B 1 175 ? -8.031 -7.391 -8.867 1 97.44 175 MET B O 1
ATOM 4089 N N . SER B 1 176 ? -7.145 -5.746 -10.109 1 95.31 176 SER B N 1
ATOM 4090 C CA . SER B 1 176 ? -5.914 -5.73 -9.328 1 95.31 176 SER B CA 1
ATOM 4091 C C . SER B 1 176 ? -6.195 -5.359 -7.871 1 95.31 176 SER B C 1
ATOM 4093 O O . SER B 1 176 ? -5.633 -5.957 -6.953 1 95.31 176 SER B O 1
ATOM 4095 N N . GLY B 1 177 ? -7.012 -4.332 -7.656 1 96 177 GLY B N 1
ATOM 4096 C CA . GLY B 1 177 ? -7.391 -3.949 -6.305 1 96 177 GLY B CA 1
ATOM 4097 C C . GLY B 1 177 ? -8.086 -5.062 -5.543 1 96 177 GLY B C 1
ATOM 4098 O O . GLY B 1 177 ? -7.715 -5.371 -4.41 1 96 177 GLY B O 1
ATOM 4099 N N . LEU B 1 178 ? -9.023 -5.645 -6.156 1 97.94 178 LEU B N 1
ATOM 4100 C CA . LEU B 1 178 ? -9.781 -6.734 -5.539 1 97.94 178 LEU B CA 1
ATOM 4101 C C . LEU B 1 178 ? -8.867 -7.914 -5.219 1 97.94 178 LEU B C 1
ATOM 4103 O O . LEU B 1 178 ? -8.953 -8.492 -4.133 1 97.94 178 LEU B O 1
ATOM 4107 N N . LEU B 1 179 ? -7.945 -8.227 -6.148 1 97.38 179 LEU B N 1
ATOM 4108 C CA . LEU B 1 179 ? -7.023 -9.336 -5.938 1 97.38 179 LEU B CA 1
ATOM 4109 C C . LEU B 1 179 ? -6.094 -9.047 -4.762 1 97.38 179 LEU B C 1
ATOM 4111 O O . LEU B 1 179 ? -5.746 -9.961 -4.004 1 97.38 179 LEU B O 1
ATOM 4115 N N . SER B 1 180 ? -5.707 -7.809 -4.637 1 94.62 180 SER B N 1
ATOM 4116 C CA . SER B 1 180 ? -4.871 -7.441 -3.498 1 94.62 180 SER B CA 1
ATOM 4117 C C . SER B 1 180 ? -5.574 -7.742 -2.178 1 94.62 180 SER B C 1
ATOM 4119 O O . SER B 1 180 ? -4.961 -8.273 -1.249 1 94.62 180 SER B O 1
ATOM 4121 N N . GLY B 1 181 ? -6.836 -7.383 -2.129 1 96.5 181 GLY B N 1
ATOM 4122 C CA . GLY B 1 181 ? -7.625 -7.688 -0.946 1 96.5 181 GLY B CA 1
ATOM 4123 C C . GLY B 1 181 ? -7.73 -9.18 -0.666 1 96.5 181 GLY B C 1
ATOM 4124 O O . GLY B 1 181 ? -7.523 -9.617 0.468 1 96.5 181 GLY B O 1
ATOM 4125 N N . ILE B 1 182 ? -7.938 -9.945 -1.679 1 97.5 182 ILE B N 1
ATOM 4126 C CA . ILE B 1 182 ? -8.07 -11.398 -1.556 1 97.5 182 ILE B CA 1
ATOM 4127 C C . ILE B 1 182 ? -6.742 -12 -1.104 1 97.5 182 ILE B C 1
ATOM 4129 O O . ILE B 1 182 ? -6.707 -12.82 -0.187 1 97.5 182 ILE B O 1
ATOM 4133 N N . SER B 1 183 ? -5.723 -11.586 -1.771 1 94.12 183 SER B N 1
ATOM 4134 C CA . SER B 1 183 ? -4.395 -12.102 -1.468 1 94.12 183 SER B CA 1
ATOM 4135 C C . SER B 1 183 ? -4.031 -11.875 -0.004 1 94.12 183 SER B C 1
ATOM 4137 O O . SER B 1 183 ? -3.602 -12.805 0.685 1 94.12 183 SER B O 1
ATOM 4139 N N . SER B 1 184 ? -4.273 -10.68 0.521 1 92.62 184 SER B N 1
ATOM 4140 C CA . SER B 1 184 ? -3.951 -10.359 1.906 1 92.62 184 SER B CA 1
ATOM 4141 C C . SER B 1 184 ? -4.871 -11.094 2.875 1 92.62 184 SER B C 1
ATOM 4143 O O . SER B 1 184 ? -4.461 -11.438 3.986 1 92.62 184 SER B O 1
ATOM 4145 N N . LEU B 1 185 ? -6.055 -11.352 2.463 1 95.75 185 LEU B N 1
ATOM 4146 C CA . LEU B 1 185 ? -7.055 -12.008 3.293 1 95.75 185 LEU B CA 1
ATOM 4147 C C . LEU B 1 185 ? -6.715 -13.484 3.48 1 95.75 185 LEU B C 1
ATOM 4149 O O . LEU B 1 185 ? -6.941 -14.047 4.555 1 95.75 185 LEU B O 1
ATOM 4153 N N . ILE B 1 186 ? -6.113 -14.062 2.49 1 94.88 186 ILE B N 1
ATOM 4154 C CA . ILE B 1 186 ? -5.957 -15.516 2.453 1 94.88 186 ILE B CA 1
ATOM 4155 C C . ILE B 1 186 ? -4.559 -15.898 2.928 1 94.88 186 ILE B C 1
ATOM 4157 O O . ILE B 1 186 ? -4.383 -16.906 3.615 1 94.88 186 ILE B O 1
ATOM 4161 N N . ARG B 1 187 ? -3.635 -15.195 2.576 1 87.31 187 ARG B N 1
ATOM 4162 C CA . ARG B 1 187 ? -2.25 -15.562 2.848 1 87.31 187 ARG B CA 1
ATOM 4163 C C . ARG B 1 187 ? -1.954 -15.516 4.344 1 87.31 187 ARG B C 1
ATOM 4165 O O . ARG B 1 187 ? -2.436 -14.625 5.047 1 87.31 187 ARG B O 1
ATOM 4172 N N . GLY B 1 188 ? -1.273 -16.5 4.801 1 81.38 188 GLY B N 1
ATOM 4173 C CA . GLY B 1 188 ? -0.841 -16.578 6.188 1 81.38 188 GLY B CA 1
ATOM 4174 C C . GLY B 1 188 ? -1.948 -16.984 7.137 1 81.38 188 GLY B C 1
ATOM 4175 O O . GLY B 1 188 ? -1.767 -16.969 8.359 1 81.38 188 GLY B O 1
ATOM 4176 N N . SER B 1 189 ? -3.076 -17.312 6.633 1 88.88 189 SER B N 1
ATOM 4177 C CA . SER B 1 189 ? -4.211 -17.688 7.477 1 88.88 189 SER B CA 1
ATOM 4178 C C . SER B 1 189 ? -4.805 -19.016 7.043 1 88.88 189 SER B C 1
ATOM 4180 O O . SER B 1 189 ? -5.453 -19.109 6 1 88.88 189 SER B O 1
ATOM 4182 N N . GLU B 1 190 ? -4.66 -19.969 7.855 1 86.75 190 GLU B N 1
ATOM 4183 C CA . GLU B 1 190 ? -5.191 -21.297 7.551 1 86.75 190 GLU B CA 1
ATOM 4184 C C . GLU B 1 190 ? -6.711 -21.266 7.418 1 86.75 190 GLU B C 1
ATOM 4186 O O . GLU B 1 190 ? -7.273 -21.906 6.527 1 86.75 190 GLU B O 1
ATOM 4191 N N . LEU B 1 191 ? -7.309 -20.562 8.312 1 92.12 191 LEU B N 1
ATOM 4192 C CA . LEU B 1 191 ? -8.766 -20.438 8.289 1 92.12 191 LEU B CA 1
ATOM 4193 C C . LEU B 1 191 ? -9.234 -19.844 6.965 1 92.12 191 LEU B C 1
ATOM 4195 O O . LEU B 1 191 ? -10.18 -20.344 6.355 1 92.12 191 LEU B O 1
ATOM 4199 N N . SER B 1 192 ? -8.586 -18.781 6.574 1 95 192 SER B N 1
ATOM 4200 C CA . SER B 1 192 ? -8.961 -18.109 5.336 1 95 192 SER B CA 1
ATOM 4201 C C . SER B 1 192 ? -8.711 -18.984 4.121 1 95 192 SER B C 1
ATOM 4203 O O . SER B 1 192 ? -9.484 -18.969 3.164 1 95 192 SER B O 1
ATOM 4205 N N . GLN B 1 193 ? -7.656 -19.75 4.152 1 93.94 193 GLN B N 1
ATOM 4206 C CA . GLN B 1 193 ? -7.34 -20.656 3.059 1 93.94 193 GLN B CA 1
ATOM 4207 C C . GLN B 1 193 ? -8.391 -21.766 2.934 1 93.94 193 GLN B C 1
ATOM 4209 O O . GLN B 1 193 ? -8.812 -22.109 1.826 1 93.94 193 GLN B O 1
ATOM 4214 N N . LYS B 1 194 ? -8.75 -22.266 4.086 1 93.62 194 LYS B N 1
ATOM 4215 C CA . LYS B 1 194 ? -9.805 -23.266 4.09 1 93.62 194 LYS B CA 1
ATOM 4216 C C . LYS B 1 194 ? -11.086 -22.719 3.463 1 93.62 194 LYS B C 1
ATOM 4218 O O . LYS B 1 194 ? -11.727 -23.391 2.66 1 93.62 194 LYS B O 1
ATOM 4223 N N . ARG B 1 195 ? -11.43 -21.531 3.85 1 95.31 195 ARG B N 1
ATOM 4224 C CA . ARG B 1 195 ? -12.633 -20.906 3.312 1 95.31 195 ARG B CA 1
ATOM 4225 C C . ARG B 1 195 ? -12.492 -20.656 1.816 1 95.31 195 ARG B C 1
ATOM 4227 O O . ARG B 1 195 ? -13.461 -20.781 1.065 1 95.31 195 ARG B O 1
ATOM 4234 N N . PHE B 1 196 ? -11.367 -20.266 1.394 1 96.56 196 PHE B N 1
ATOM 4235 C CA . PHE B 1 196 ? -11.086 -20.031 -0.016 1 96.56 196 PHE B CA 1
ATOM 4236 C C . PHE B 1 196 ? -11.32 -21.281 -0.841 1 96.56 196 PHE B C 1
ATOM 4238 O O . PHE B 1 196 ? -11.93 -21.234 -1.911 1 96.56 196 PHE B O 1
ATOM 4245 N N . ILE B 1 197 ? -10.883 -22.359 -0.319 1 94.25 197 ILE B N 1
ATOM 4246 C CA . ILE B 1 197 ? -11.055 -23.641 -0.987 1 94.25 197 ILE B CA 1
ATOM 4247 C C . ILE B 1 197 ? -12.531 -24.031 -1 1 94.25 197 ILE B C 1
ATOM 4249 O O . ILE B 1 197 ? -13.055 -24.484 -2.021 1 94.25 197 ILE B O 1
ATOM 4253 N N . GLN B 1 198 ? -13.172 -23.781 0.057 1 92.56 198 GLN B N 1
ATOM 4254 C CA . GLN B 1 198 ? -14.586 -24.094 0.183 1 92.56 198 GLN B CA 1
ATOM 4255 C C . GLN B 1 198 ? -15.422 -23.297 -0.802 1 92.56 198 GLN B C 1
ATOM 4257 O O . GLN B 1 198 ? -16.438 -23.781 -1.312 1 92.56 198 GLN B O 1
ATOM 4262 N N . CYS B 1 199 ? -15.016 -22.094 -1.099 1 93.19 199 CYS B N 1
ATOM 4263 C CA . CYS B 1 199 ? -15.75 -21.219 -2.004 1 93.19 199 CYS B CA 1
ATOM 4264 C C . CYS B 1 199 ? -15.305 -21.438 -3.447 1 93.19 199 CYS B C 1
ATOM 4266 O O . CYS B 1 199 ? -15.625 -20.625 -4.324 1 93.19 199 CYS B O 1
ATOM 4268 N N . LYS B 1 200 ? -14.57 -22.484 -3.645 1 93.12 200 LYS B N 1
ATOM 4269 C CA . LYS B 1 200 ? -14.062 -22.812 -4.973 1 93.12 200 LYS B CA 1
ATOM 4270 C C . LYS B 1 200 ? -13.219 -21.672 -5.531 1 93.12 200 LYS B C 1
ATOM 4272 O O . LYS B 1 200 ? -13.359 -21.312 -6.703 1 93.12 200 LYS B O 1
ATOM 4277 N N . GLY B 1 201 ? -12.438 -21.109 -4.656 1 95.44 201 GLY B N 1
ATOM 4278 C CA . GLY B 1 201 ? -11.609 -19.969 -5.016 1 95.44 201 GLY B CA 1
ATOM 4279 C C . GLY B 1 201 ? -10.664 -20.266 -6.168 1 95.44 201 GLY B C 1
ATOM 4280 O O . GLY B 1 201 ? -10.516 -19.438 -7.078 1 95.44 201 GLY B O 1
ATOM 4281 N N . PHE B 1 202 ? -10.078 -21.406 -6.215 1 95.25 202 PHE B N 1
ATOM 4282 C CA . PHE B 1 202 ? -9.172 -21.781 -7.297 1 95.25 202 PHE B CA 1
ATOM 4283 C C . PHE B 1 202 ? -9.914 -21.875 -8.625 1 95.25 202 PHE B C 1
ATOM 4285 O O . PHE B 1 202 ? -9.453 -21.359 -9.641 1 95.25 202 PHE B O 1
ATOM 4292 N N . ASP B 1 203 ? -11.047 -22.516 -8.555 1 94.62 203 ASP B N 1
ATOM 4293 C CA . ASP B 1 203 ? -11.844 -22.672 -9.766 1 94.62 203 ASP B CA 1
ATOM 4294 C C . ASP B 1 203 ? -12.188 -21.312 -10.375 1 94.62 203 ASP B C 1
ATOM 4296 O O . ASP B 1 203 ? -12.016 -21.109 -11.578 1 94.62 203 ASP B O 1
ATOM 4300 N N . ARG B 1 204 ? -12.594 -20.484 -9.562 1 95.56 204 ARG B N 1
ATOM 4301 C CA . ARG B 1 204 ? -13 -19.141 -10 1 95.56 204 ARG B CA 1
ATOM 4302 C C . ARG B 1 204 ? -11.812 -18.359 -10.539 1 95.56 204 ARG B C 1
ATOM 4304 O O . ARG B 1 204 ? -11.906 -17.703 -11.578 1 95.56 204 ARG B O 1
ATOM 4311 N N . LEU B 1 205 ? -10.734 -18.438 -9.875 1 96.5 205 LEU B N 1
ATOM 4312 C CA . LEU B 1 205 ? -9.523 -17.719 -10.281 1 96.5 205 LEU B CA 1
ATOM 4313 C C . LEU B 1 205 ? -9.016 -18.25 -11.617 1 96.5 205 LEU B C 1
ATOM 4315 O O . LEU B 1 205 ? -8.633 -17.469 -12.492 1 96.5 205 LEU B O 1
ATOM 4319 N N . PHE B 1 206 ? -9.039 -19.516 -11.828 1 96.06 206 PHE B N 1
ATOM 4320 C CA . PHE B 1 206 ? -8.539 -20.109 -13.055 1 96.06 206 PHE B CA 1
ATOM 4321 C C . PHE B 1 206 ? -9.445 -19.781 -14.234 1 96.06 206 PHE B C 1
ATOM 4323 O O . PHE B 1 206 ? -8.969 -19.531 -15.344 1 96.06 206 PHE B O 1
ATOM 4330 N N . GLU B 1 207 ? -10.68 -19.844 -13.93 1 94.69 207 GLU B N 1
ATOM 4331 C CA . GLU B 1 207 ? -11.609 -19.438 -14.977 1 94.69 207 GLU B CA 1
ATOM 4332 C C . GLU B 1 207 ? -11.352 -18 -15.414 1 94.69 207 GLU B C 1
ATOM 4334 O O . GLU B 1 207 ? -11.367 -17.688 -16.609 1 94.69 207 GLU B O 1
ATOM 4339 N N . LEU B 1 208 ? -11.148 -17.156 -14.492 1 96.69 208 LEU B N 1
ATOM 4340 C CA . LEU B 1 208 ? -10.867 -15.75 -14.773 1 96.69 208 LEU B CA 1
ATOM 4341 C C . LEU B 1 208 ? -9.586 -15.602 -15.586 1 96.69 208 LEU B C 1
ATOM 4343 O O . LEU B 1 208 ? -9.539 -14.844 -16.547 1 96.69 208 LEU B O 1
ATOM 4347 N N . LEU B 1 209 ? -8.562 -16.312 -15.219 1 96.44 209 LEU B N 1
ATOM 4348 C CA . LEU B 1 209 ? -7.273 -16.219 -15.891 1 96.44 209 LEU B CA 1
ATOM 4349 C C . LEU B 1 209 ? -7.363 -16.766 -17.312 1 96.44 209 LEU B C 1
ATOM 4351 O O . LEU B 1 209 ? -6.695 -16.25 -18.219 1 96.44 209 LEU B O 1
ATOM 4355 N N . GLN B 1 210 ? -8.195 -17.719 -17.469 1 94.5 210 GLN B N 1
ATOM 4356 C CA . GLN B 1 210 ? -8.438 -18.203 -18.828 1 94.5 210 GLN B CA 1
ATOM 4357 C C . GLN B 1 210 ? -9.141 -17.141 -19.672 1 94.5 210 GLN B C 1
ATOM 4359 O O . GLN B 1 210 ? -8.773 -16.938 -20.828 1 94.5 210 GLN B O 1
ATOM 4364 N N . LYS B 1 211 ? -10.023 -16.562 -19.047 1 94.25 211 LYS B N 1
ATOM 4365 C CA . LYS B 1 211 ? -10.773 -15.523 -19.75 1 94.25 211 LYS B CA 1
ATOM 4366 C C . LYS B 1 211 ? -9.867 -14.352 -20.109 1 94.25 211 LYS B C 1
ATOM 4368 O O . LYS B 1 211 ? -9.93 -13.844 -21.234 1 94.25 211 LYS B O 1
ATOM 4373 N N . THR B 1 212 ? -9.031 -13.875 -19.219 1 94.62 212 THR B N 1
ATOM 4374 C CA . THR B 1 212 ? -8.164 -12.719 -19.438 1 94.62 212 THR B CA 1
ATOM 4375 C C . THR B 1 212 ? -7.059 -13.062 -20.438 1 94.62 212 THR B C 1
ATOM 4377 O O . THR B 1 212 ? -6.531 -12.18 -21.109 1 94.62 212 THR B O 1
ATOM 4380 N N . SER B 1 213 ? -6.699 -14.344 -20.609 1 92.44 213 SER B N 1
ATOM 4381 C CA . SER B 1 213 ? -5.652 -14.781 -21.531 1 92.44 213 SER B CA 1
ATOM 4382 C C . SER B 1 213 ? -6.195 -14.953 -22.953 1 92.44 213 SER B C 1
ATOM 4384 O O . SER B 1 213 ? -5.434 -14.914 -23.922 1 92.44 213 SER B O 1
ATOM 4386 N N . ARG B 1 214 ? -7.457 -15.195 -23.109 1 88.31 214 ARG B N 1
ATOM 4387 C CA . ARG B 1 214 ? -8.062 -15.43 -24.406 1 88.31 214 ARG B CA 1
ATOM 4388 C C . ARG B 1 214 ? -8.648 -14.148 -24.984 1 88.31 214 ARG B C 1
ATOM 4390 O O . ARG B 1 214 ? -9.055 -14.109 -26.141 1 88.31 214 ARG B O 1
ATOM 4397 N N . SER B 1 215 ? -8.617 -13.156 -24.203 1 82.56 215 SER B N 1
ATOM 4398 C CA . SER B 1 215 ? -9.195 -11.891 -24.641 1 82.56 215 SER B CA 1
ATOM 4399 C C . SER B 1 215 ? -8.406 -11.305 -25.812 1 82.56 215 SER B C 1
ATOM 4401 O O . SER B 1 215 ? -7.199 -11.539 -25.938 1 82.56 215 SER B O 1
ATOM 4403 N N . ASN B 1 216 ? -9.031 -10.68 -26.672 1 83.5 216 ASN B N 1
ATOM 4404 C CA . ASN B 1 216 ? -8.383 -9.969 -27.766 1 83.5 216 ASN B CA 1
ATOM 4405 C C . ASN B 1 216 ? -7.473 -8.852 -27.234 1 83.5 216 ASN B C 1
ATOM 4407 O O . ASN B 1 216 ? -6.602 -8.367 -27.969 1 83.5 216 ASN B O 1
ATOM 4411 N N . GLU B 1 217 ? -7.719 -8.484 -26.016 1 85.94 217 GLU B N 1
ATOM 4412 C CA . GLU B 1 217 ? -6.93 -7.445 -25.359 1 85.94 217 GLU B CA 1
ATOM 4413 C C . GLU B 1 217 ? -6.051 -8.031 -24.266 1 85.94 217 GLU B C 1
ATOM 4415 O O . GLU B 1 217 ? -5.984 -7.477 -23.156 1 85.94 217 GLU B O 1
ATOM 4420 N N . GLN B 1 218 ? -5.383 -9.109 -24.547 1 84.81 218 GLN B N 1
ATOM 4421 C CA . GLN B 1 218 ? -4.629 -9.828 -23.516 1 84.81 218 GLN B CA 1
ATOM 4422 C C . GLN B 1 218 ? -3.535 -8.953 -22.922 1 84.81 218 GLN B C 1
ATOM 4424 O O . GLN B 1 218 ? -3.201 -9.094 -21.734 1 84.81 218 GLN B O 1
ATOM 4429 N N . GLU B 1 219 ? -3.082 -8.062 -23.703 1 85.81 219 GLU B N 1
ATOM 4430 C CA . GLU B 1 219 ? -2.006 -7.195 -23.234 1 85.81 219 GLU B CA 1
ATOM 4431 C C . GLU B 1 219 ? -2.465 -6.328 -22.062 1 85.81 219 GLU B C 1
ATOM 4433 O O . GLU B 1 219 ? -1.681 -6.02 -21.156 1 85.81 219 GLU B O 1
ATOM 4438 N N . LYS B 1 220 ? -3.754 -6.07 -22.125 1 90.12 220 LYS B N 1
ATOM 4439 C CA . LYS B 1 220 ? -4.348 -5.223 -21.094 1 90.12 220 LYS B CA 1
ATOM 4440 C C . LYS B 1 220 ? -4.328 -5.914 -19.734 1 90.12 220 LYS B C 1
ATOM 4442 O O . LYS B 1 220 ? -4.316 -5.25 -18.688 1 90.12 220 LYS B O 1
ATOM 4447 N N . TYR B 1 221 ? -4.207 -7.258 -19.703 1 93.25 221 TYR B N 1
ATOM 4448 C CA . TYR B 1 221 ? -4.355 -8.023 -18.469 1 93.25 221 TYR B CA 1
ATOM 4449 C C . TYR B 1 221 ? -3.018 -8.609 -18.031 1 93.25 221 TYR B C 1
ATOM 4451 O O . TYR B 1 221 ? -2.951 -9.344 -17.047 1 93.25 221 TYR B O 1
ATOM 4459 N N . GLU B 1 222 ? -1.999 -8.297 -18.672 1 90 222 GLU B N 1
ATOM 4460 C CA . GLU B 1 222 ? -0.712 -8.938 -18.422 1 90 222 GLU B CA 1
ATOM 4461 C C . GLU B 1 222 ? -0.257 -8.703 -16.984 1 90 222 GLU B C 1
ATOM 4463 O O . GLU B 1 222 ? 0.184 -9.633 -16.297 1 90 222 GLU B O 1
ATOM 4468 N N . ARG B 1 223 ? -0.386 -7.445 -16.547 1 88.94 223 ARG B N 1
ATOM 4469 C CA . ARG B 1 223 ? 0.034 -7.121 -15.188 1 88.94 223 ARG B CA 1
ATOM 4470 C C . ARG B 1 223 ? -0.837 -7.836 -14.156 1 88.94 223 ARG B C 1
ATOM 4472 O O . ARG B 1 223 ? -0.336 -8.32 -13.141 1 88.94 223 ARG B O 1
ATOM 4479 N N . PHE B 1 224 ? -2.078 -7.84 -14.445 1 93.81 224 PHE B N 1
ATOM 4480 C CA . PHE B 1 224 ? -2.992 -8.539 -13.547 1 93.81 224 PHE B CA 1
ATOM 4481 C C . PHE B 1 224 ? -2.672 -10.031 -13.5 1 93.81 224 PHE B C 1
ATOM 4483 O O . PHE B 1 224 ? -2.631 -10.625 -12.422 1 93.81 224 PHE B O 1
ATOM 4490 N N . ASN B 1 225 ? -2.469 -10.625 -14.648 1 94.56 225 ASN B N 1
ATOM 4491 C CA . ASN B 1 225 ? -2.176 -12.047 -14.727 1 94.56 225 ASN B CA 1
ATOM 4492 C C . ASN B 1 225 ? -0.907 -12.406 -13.961 1 94.56 225 ASN B C 1
ATOM 4494 O O . ASN B 1 225 ? -0.831 -13.469 -13.344 1 94.56 225 ASN B O 1
ATOM 4498 N N . GLU B 1 226 ? 0.023 -11.531 -13.992 1 91.38 226 GLU B N 1
ATOM 4499 C CA . GLU B 1 226 ? 1.258 -11.758 -13.25 1 91.38 226 GLU B CA 1
ATOM 4500 C C . GLU B 1 226 ? 1.016 -11.688 -11.742 1 91.38 226 GLU B C 1
ATOM 4502 O O . GLU B 1 226 ? 1.543 -12.508 -10.992 1 91.38 226 GLU B O 1
ATOM 4507 N N . LYS B 1 227 ? 0.252 -10.734 -11.32 1 92.44 227 LYS B N 1
ATOM 4508 C CA . LYS B 1 227 ? -0.088 -10.617 -9.906 1 92.44 227 LYS B CA 1
ATOM 4509 C C . LYS B 1 227 ? -0.845 -11.852 -9.422 1 92.44 227 LYS B C 1
ATOM 4511 O O . LYS B 1 227 ? -0.586 -12.359 -8.328 1 92.44 227 LYS B O 1
ATOM 4516 N N . ALA B 1 228 ? -1.75 -12.258 -10.227 1 95.94 228 ALA B N 1
ATOM 4517 C CA . ALA B 1 228 ? -2.529 -13.445 -9.891 1 95.94 228 ALA B CA 1
ATOM 4518 C C . ALA B 1 228 ? -1.641 -14.688 -9.844 1 95.94 228 ALA B C 1
ATOM 4520 O O . ALA B 1 228 ? -1.815 -15.547 -8.977 1 95.94 228 ALA B O 1
ATOM 4521 N N . SER B 1 229 ? -0.729 -14.789 -10.789 1 94.69 229 SER B N 1
ATOM 4522 C CA . SER B 1 229 ? 0.211 -15.898 -10.805 1 94.69 229 SER B CA 1
ATOM 4523 C C . SER B 1 229 ? 1.067 -15.922 -9.547 1 94.69 229 SER B C 1
ATOM 4525 O O . SER B 1 229 ? 1.324 -16.984 -8.977 1 94.69 229 SER B O 1
ATOM 4527 N N . PHE B 1 230 ? 1.457 -14.805 -9.102 1 92.12 230 PHE B N 1
ATOM 4528 C CA . PHE B 1 230 ? 2.211 -14.703 -7.859 1 92.12 230 PHE B CA 1
ATOM 4529 C C . PHE B 1 230 ? 1.377 -15.188 -6.676 1 92.12 230 PHE B C 1
ATOM 4531 O O . PHE B 1 230 ? 1.876 -15.914 -5.816 1 92.12 230 PHE B O 1
ATOM 4538 N N . PHE B 1 231 ? 0.179 -14.75 -6.676 1 94.06 231 PHE B N 1
ATOM 4539 C CA . PHE B 1 231 ? -0.737 -15.164 -5.621 1 94.06 231 PHE B CA 1
ATOM 4540 C C . PHE B 1 231 ? -0.886 -16.688 -5.602 1 94.06 231 PHE B C 1
ATOM 4542 O O . PHE B 1 231 ? -0.82 -17.297 -4.539 1 94.06 231 PHE B O 1
ATOM 4549 N N . ILE B 1 232 ? -1.043 -17.312 -6.754 1 93.81 232 ILE B N 1
ATOM 4550 C CA . ILE B 1 232 ? -1.175 -18.75 -6.879 1 93.81 232 ILE B CA 1
ATOM 4551 C C . ILE B 1 232 ? 0.086 -19.438 -6.352 1 93.81 232 ILE B C 1
ATOM 4553 O O . ILE B 1 232 ? 0.005 -20.406 -5.594 1 93.81 232 ILE B O 1
ATOM 4557 N N . TYR B 1 233 ? 1.157 -18.922 -6.754 1 91.06 233 TYR B N 1
ATOM 4558 C CA . TYR B 1 233 ? 2.434 -19.469 -6.309 1 91.06 233 TYR B CA 1
ATOM 4559 C C . TYR B 1 233 ? 2.551 -19.406 -4.793 1 91.06 233 TYR B C 1
ATOM 4561 O O . TYR B 1 233 ? 2.945 -20.391 -4.156 1 91.06 233 TYR B O 1
ATOM 4569 N N . CYS B 1 234 ? 2.184 -18.281 -4.203 1 86.88 234 CYS B N 1
ATOM 4570 C CA . CYS B 1 234 ? 2.234 -18.125 -2.754 1 86.88 234 CYS B CA 1
ATOM 4571 C C . CYS B 1 234 ? 1.326 -19.141 -2.066 1 86.88 234 CYS B C 1
ATOM 4573 O O . CYS B 1 234 ? 1.723 -19.781 -1.084 1 86.88 234 CYS B O 1
ATOM 4575 N N . LEU B 1 235 ? 0.182 -19.359 -2.588 1 89.25 235 LEU B N 1
ATOM 4576 C CA . LEU B 1 235 ? -0.765 -20.297 -1.989 1 89.25 235 LEU B CA 1
ATOM 4577 C C . LEU B 1 235 ? -0.245 -21.719 -2.074 1 89.25 235 LEU B C 1
ATOM 4579 O O . LEU B 1 235 ? -0.386 -22.5 -1.123 1 89.25 235 LEU B O 1
ATOM 4583 N N . CYS B 1 236 ? 0.299 -22.062 -3.221 1 87.62 236 CYS B N 1
ATOM 4584 C CA . CYS B 1 236 ? 0.822 -23.406 -3.393 1 87.62 236 CYS B CA 1
ATOM 4585 C C . CYS B 1 236 ? 1.918 -23.703 -2.375 1 87.62 236 CYS B C 1
ATOM 4587 O O . CYS B 1 236 ? 2.096 -24.859 -1.962 1 87.62 236 CYS B O 1
ATOM 4589 N N . GLN B 1 237 ? 2.49 -22.719 -1.943 1 81.06 237 GLN B N 1
ATOM 4590 C CA . GLN B 1 237 ? 3.535 -22.875 -0.937 1 81.06 237 GLN B CA 1
ATOM 4591 C C . GLN B 1 237 ? 2.938 -23 0.462 1 81.06 237 GLN B C 1
ATOM 4593 O O . GLN B 1 237 ? 3.496 -23.688 1.325 1 81.06 237 GLN B O 1
ATOM 4598 N N . GLU B 1 238 ? 1.858 -22.375 0.625 1 81.88 238 GLU B N 1
ATOM 4599 C CA . GLU B 1 238 ? 1.315 -22.219 1.973 1 81.88 238 GLU B CA 1
ATOM 4600 C C . GLU B 1 238 ? 0.325 -23.328 2.297 1 81.88 238 GLU B C 1
ATOM 4602 O O . GLU B 1 238 ? 0.092 -23.641 3.467 1 81.88 238 GLU B O 1
ATOM 4607 N N . LEU B 1 239 ? -0.262 -23.938 1.333 1 84.25 239 LEU B N 1
ATOM 4608 C CA . LEU B 1 239 ? -1.296 -24.938 1.567 1 84.25 239 LEU B CA 1
ATOM 4609 C C . LEU B 1 239 ? -0.733 -26.141 2.336 1 84.25 239 LEU B C 1
ATOM 4611 O O . LEU B 1 239 ? 0.38 -26.594 2.059 1 84.25 239 LEU B O 1
ATOM 4615 N N . SER B 1 240 ? -1.478 -26.578 3.32 1 80.12 240 SER B N 1
ATOM 4616 C CA . SER B 1 240 ? -1.104 -27.781 4.074 1 80.12 240 SER B CA 1
ATOM 4617 C C . SER B 1 240 ? -1.31 -29.047 3.248 1 80.12 240 SER B C 1
ATOM 4619 O O . SER B 1 240 ? -1.961 -29 2.203 1 80.12 240 SER B O 1
ATOM 4621 N N . GLU B 1 241 ? -0.749 -30.078 3.766 1 78.75 241 GLU B N 1
ATOM 4622 C CA . GLU B 1 241 ? -0.937 -31.359 3.1 1 78.75 241 GLU B CA 1
ATOM 4623 C C . GLU B 1 241 ? -2.412 -31.75 3.047 1 78.75 241 GLU B C 1
ATOM 4625 O O . GLU B 1 241 ? -2.889 -32.281 2.039 1 78.75 241 GLU B O 1
ATOM 4630 N N . GLU B 1 242 ? -3.002 -31.484 4.105 1 82.12 242 GLU B N 1
ATOM 4631 C CA . GLU B 1 242 ? -4.426 -31.797 4.18 1 82.12 242 GLU B CA 1
ATOM 4632 C C . GLU B 1 242 ? -5.223 -31 3.148 1 82.12 242 GLU B C 1
ATOM 4634 O O . GLU B 1 242 ? -6.133 -31.531 2.512 1 82.12 242 GLU B O 1
ATOM 4639 N N . GLN B 1 243 ? -4.859 -29.812 2.994 1 85.88 243 GLN B N 1
ATOM 4640 C CA . GLN B 1 243 ? -5.559 -28.953 2.041 1 85.88 243 GLN B CA 1
ATOM 4641 C C . GLN B 1 243 ? -5.277 -29.391 0.605 1 85.88 243 GLN B C 1
ATOM 4643 O O . GLN B 1 243 ? -6.168 -29.344 -0.247 1 85.88 243 GLN B O 1
ATOM 4648 N N . LEU B 1 244 ? -4.105 -29.844 0.368 1 83.81 244 LEU B N 1
ATOM 4649 C CA . LEU B 1 244 ? -3.748 -30.312 -0.965 1 83.81 244 LEU B CA 1
ATOM 4650 C C . LEU B 1 244 ? -4.52 -31.594 -1.318 1 83.81 244 LEU B C 1
ATOM 4652 O O . LEU B 1 244 ? -4.938 -31.766 -2.465 1 83.81 244 LEU B O 1
ATOM 4656 N N . VAL B 1 245 ? -4.613 -32.375 -0.314 1 80.31 245 VAL B N 1
ATOM 4657 C CA . VAL B 1 245 ? -5.371 -33.625 -0.514 1 80.31 245 VAL B CA 1
ATOM 4658 C C . VAL B 1 245 ? -6.824 -33.281 -0.836 1 80.31 245 VAL B C 1
ATOM 4660 O O . VAL B 1 245 ? -7.438 -33.906 -1.7 1 80.31 245 VAL B O 1
ATOM 4663 N N . ASN B 1 246 ? -7.324 -32.281 -0.216 1 82.56 246 ASN B N 1
ATOM 4664 C CA . ASN B 1 246 ? -8.695 -31.844 -0.446 1 82.56 246 ASN B CA 1
ATOM 4665 C C . ASN B 1 246 ? -8.875 -31.25 -1.844 1 82.56 246 ASN B C 1
ATOM 4667 O O . ASN B 1 246 ? -9.992 -31.219 -2.367 1 82.56 246 ASN B O 1
ATOM 4671 N N . LEU B 1 247 ? -7.766 -30.828 -2.375 1 84.44 247 LEU B N 1
ATOM 4672 C CA . LEU B 1 247 ? -7.801 -30.219 -3.701 1 84.44 247 LEU B CA 1
ATOM 4673 C C . LEU B 1 247 ? -7.488 -31.25 -4.781 1 84.44 247 LEU B C 1
ATOM 4675 O O . LEU B 1 247 ? -7.297 -30.891 -5.945 1 84.44 247 LEU B O 1
ATOM 4679 N N . LYS B 1 248 ? -7.379 -32.469 -4.465 1 77.88 248 LYS B N 1
ATOM 4680 C CA . LYS B 1 248 ? -6.996 -33.5 -5.41 1 77.88 248 LYS B CA 1
ATOM 4681 C C . LYS B 1 248 ? -7.941 -33.531 -6.609 1 77.88 248 LYS B C 1
ATOM 4683 O O . LYS B 1 248 ? -7.496 -33.656 -7.75 1 77.88 248 LYS B O 1
ATOM 4688 N N . ASP B 1 249 ? -9.234 -33.375 -6.293 1 78.81 249 ASP B N 1
ATOM 4689 C CA . ASP B 1 249 ? -10.242 -33.438 -7.355 1 78.81 249 ASP B CA 1
ATOM 4690 C C . ASP B 1 249 ? -10.156 -32.219 -8.266 1 78.81 249 ASP B C 1
ATOM 4692 O O . ASP B 1 249 ? -10.625 -32.25 -9.406 1 78.81 249 ASP B O 1
ATOM 4696 N N . PHE B 1 250 ? -9.609 -31.188 -7.797 1 83.94 250 PHE B N 1
ATOM 4697 C CA . PHE B 1 250 ? -9.5 -29.953 -8.57 1 83.94 250 PHE B CA 1
ATOM 4698 C C . PHE B 1 250 ? -8.375 -30.062 -9.594 1 83.94 250 PHE B C 1
ATOM 4700 O O . PHE B 1 250 ? -8.328 -29.297 -10.555 1 83.94 250 PHE B O 1
ATOM 4707 N N . GLN B 1 251 ? -7.504 -31 -9.469 1 87.94 251 GLN B N 1
ATOM 4708 C CA . GLN B 1 251 ? -6.367 -31.172 -10.367 1 87.94 251 GLN B CA 1
ATOM 4709 C C . GLN B 1 251 ? -5.566 -29.891 -10.516 1 87.94 251 GLN B C 1
ATOM 4711 O O . GLN B 1 251 ? -5.324 -29.422 -11.633 1 87.94 251 GLN B O 1
ATOM 4716 N N . LEU B 1 252 ? -5.148 -29.344 -9.445 1 91.38 252 LEU B N 1
ATOM 4717 C CA . LEU B 1 252 ? -4.465 -28.062 -9.359 1 91.38 252 LEU B CA 1
ATOM 4718 C C . LEU B 1 252 ? -3.279 -28 -10.32 1 91.38 252 LEU B C 1
ATOM 4720 O O . LEU B 1 252 ? -3.141 -27.047 -11.094 1 91.38 252 LEU B O 1
ATOM 4724 N N . SER B 1 253 ? -2.445 -29.031 -10.344 1 93.5 253 SER B N 1
ATOM 4725 C CA . SER B 1 253 ? -1.267 -29.062 -11.203 1 93.5 253 SER B CA 1
ATOM 4726 C C . SER B 1 253 ? -1.656 -29.031 -12.672 1 93.5 253 SER B C 1
ATOM 4728 O O . SER B 1 253 ? -1.029 -28.328 -13.477 1 93.5 253 SER B O 1
ATOM 4730 N N . GLU B 1 254 ? -2.689 -29.75 -12.992 1 94.75 254 GLU B N 1
ATOM 4731 C CA . GLU B 1 254 ? -3.16 -29.797 -14.367 1 94.75 254 GLU B CA 1
ATOM 4732 C C . GLU B 1 254 ? -3.629 -28.422 -14.844 1 94.75 254 GLU B C 1
ATOM 4734 O O . GLU B 1 254 ? -3.338 -28.016 -15.969 1 94.75 254 GLU B O 1
ATOM 4739 N N . ARG B 1 255 ? -4.359 -27.812 -14.008 1 95.25 255 ARG B N 1
ATOM 4740 C CA . ARG B 1 255 ? -4.891 -26.5 -14.352 1 95.25 255 ARG B CA 1
ATOM 4741 C C . ARG B 1 255 ? -3.768 -25.484 -14.484 1 95.25 255 ARG B C 1
ATOM 4743 O O . ARG B 1 255 ? -3.818 -24.609 -15.352 1 95.25 255 ARG B O 1
ATOM 4750 N N . ILE B 1 256 ? -2.777 -25.5 -13.617 1 96.69 256 ILE B N 1
ATOM 4751 C CA . ILE B 1 256 ? -1.624 -24.609 -13.711 1 96.69 256 ILE B CA 1
ATOM 4752 C C . ILE B 1 256 ? -0.878 -24.875 -15.016 1 96.69 256 ILE B C 1
ATOM 4754 O O . ILE B 1 256 ? -0.473 -23.938 -15.711 1 96.69 256 ILE B O 1
ATOM 4758 N N . ALA B 1 257 ? -0.744 -26.156 -15.367 1 96.81 257 ALA B N 1
ATOM 4759 C CA . ALA B 1 257 ? -0.099 -26.516 -16.625 1 96.81 257 ALA B CA 1
ATOM 4760 C C . ALA B 1 257 ? -0.828 -25.906 -17.812 1 96.81 257 ALA B C 1
ATOM 4762 O O . ALA B 1 257 ? -0.196 -25.375 -18.734 1 96.81 257 ALA B O 1
ATOM 4763 N N . GLN B 1 258 ? -2.086 -26 -17.766 1 95.88 258 GLN B N 1
ATOM 4764 C CA . GLN B 1 258 ? -2.896 -25.438 -18.844 1 95.88 258 GLN B CA 1
ATOM 4765 C C . GLN B 1 258 ? -2.695 -23.938 -18.953 1 95.88 258 GLN B C 1
ATOM 4767 O O . GLN B 1 258 ? -2.637 -23.391 -20.062 1 95.88 258 GLN B O 1
ATOM 4772 N N . LEU B 1 259 ? -2.627 -23.234 -17.859 1 96.19 259 LEU B N 1
ATOM 4773 C CA . LEU B 1 259 ? -2.428 -21.797 -17.859 1 96.19 259 LEU B CA 1
ATOM 4774 C C . LEU B 1 259 ? -1.062 -21.438 -18.438 1 96.19 259 LEU B C 1
ATOM 4776 O O . LEU B 1 259 ? -0.932 -20.453 -19.172 1 96.19 259 LEU B O 1
ATOM 4780 N N . ILE B 1 260 ? -0.048 -22.188 -18.047 1 97.19 260 ILE B N 1
ATOM 4781 C CA . ILE B 1 260 ? 1.298 -21.969 -18.562 1 97.19 260 ILE B CA 1
ATOM 4782 C C . ILE B 1 260 ? 1.281 -22 -20.078 1 97.19 260 ILE B C 1
ATOM 4784 O O . ILE B 1 260 ? 1.862 -21.141 -20.734 1 97.19 260 ILE B O 1
ATOM 4788 N N . LEU B 1 261 ? 0.552 -22.922 -20.641 1 95.56 261 LEU B N 1
ATOM 4789 C CA . LEU B 1 261 ? 0.505 -23.125 -22.078 1 95.56 261 LEU B CA 1
ATOM 4790 C C . LEU B 1 261 ? -0.364 -22.062 -22.75 1 95.56 261 LEU B C 1
ATOM 4792 O O . LEU B 1 261 ? -0.177 -21.75 -23.922 1 95.56 261 LEU B O 1
ATOM 4796 N N . LEU B 1 262 ? -1.269 -21.516 -22.016 1 93.62 262 LEU B N 1
ATOM 4797 C CA . LEU B 1 262 ? -2.256 -20.594 -22.562 1 93.62 262 LEU B CA 1
ATOM 4798 C C . LEU B 1 262 ? -1.728 -19.156 -22.562 1 93.62 262 LEU B C 1
ATOM 4800 O O . LEU B 1 262 ? -2.066 -18.375 -23.453 1 93.62 262 LEU B O 1
ATOM 4804 N N . PHE B 1 263 ? -0.938 -18.75 -21.547 1 93.38 263 PHE B N 1
ATOM 4805 C CA . PHE B 1 263 ? -0.497 -17.375 -21.359 1 93.38 263 PHE B CA 1
ATOM 4806 C C . PHE B 1 263 ? 0.363 -16.922 -22.547 1 93.38 263 PHE B C 1
ATOM 4808 O O . PHE B 1 263 ? 1.262 -17.641 -22.969 1 93.38 263 PHE B O 1
ATOM 4815 N N . HIS B 1 264 ? 0.025 -15.797 -23 1 86.69 264 HIS B N 1
ATOM 4816 C CA . HIS B 1 264 ? 0.84 -15.195 -24.047 1 86.69 264 HIS B CA 1
ATOM 4817 C C . HIS B 1 264 ? 2.256 -14.914 -23.547 1 86.69 264 HIS B C 1
ATOM 4819 O O . HIS B 1 264 ? 3.23 -15.242 -24.234 1 86.69 264 HIS B O 1
ATOM 4825 N N . LEU B 1 265 ? 2.369 -14.312 -22.484 1 87.69 265 LEU B N 1
ATOM 4826 C CA . LEU B 1 265 ? 3.65 -14.102 -21.812 1 87.69 265 LEU B CA 1
ATOM 4827 C C . LEU B 1 265 ? 3.838 -15.102 -20.672 1 87.69 265 LEU B C 1
ATOM 4829 O O . LEU B 1 265 ? 3.014 -15.164 -19.75 1 87.69 265 LEU B O 1
ATOM 4833 N N . PRO B 1 266 ? 4.875 -15.883 -20.812 1 90.38 266 PRO B N 1
ATOM 4834 C CA . PRO B 1 266 ? 5.105 -16.891 -19.766 1 90.38 266 PRO B CA 1
ATOM 4835 C C . PRO B 1 266 ? 5.277 -16.281 -18.375 1 90.38 266 PRO B C 1
ATOM 4837 O O . PRO B 1 266 ? 5.914 -15.242 -18.234 1 90.38 266 PRO B O 1
ATOM 4840 N N . SER B 1 267 ? 4.754 -16.938 -17.453 1 92.75 267 SER B N 1
ATOM 4841 C CA . SER B 1 267 ? 4.883 -16.531 -16.062 1 92.75 267 SER B CA 1
ATOM 4842 C C . SER B 1 267 ? 5.797 -17.469 -15.281 1 92.75 267 SER B C 1
ATOM 4844 O O . SER B 1 267 ? 5.48 -18.656 -15.117 1 92.75 267 SER B O 1
ATOM 4846 N N . GLU B 1 268 ? 6.781 -17 -14.75 1 91.75 268 GLU B N 1
ATOM 4847 C CA . GLU B 1 268 ? 7.703 -17.812 -13.969 1 91.75 268 GLU B CA 1
ATOM 4848 C C . GLU B 1 268 ? 7.047 -18.328 -12.695 1 91.75 268 GLU B C 1
ATOM 4850 O O . GLU B 1 268 ? 7.352 -19.438 -12.227 1 91.75 268 GLU B O 1
ATOM 4855 N N . PHE B 1 269 ? 6.129 -17.547 -12.18 1 92.06 269 PHE B N 1
ATOM 4856 C CA . PHE B 1 269 ? 5.461 -17.953 -10.953 1 92.06 269 PHE B CA 1
ATOM 4857 C C . PHE B 1 269 ? 4.637 -19.219 -11.18 1 92.06 269 PHE B C 1
ATOM 4859 O O . PHE B 1 269 ? 4.59 -20.094 -10.32 1 92.06 269 PHE B O 1
ATOM 4866 N N . LEU B 1 270 ? 3.963 -19.297 -12.297 1 95.5 270 LEU B N 1
ATOM 4867 C CA . LEU B 1 270 ? 3.201 -20.5 -12.602 1 95.5 270 LEU B CA 1
ATOM 4868 C C . LEU B 1 270 ? 4.129 -21.688 -12.797 1 95.5 270 LEU B C 1
ATOM 4870 O O . LEU B 1 270 ? 3.82 -22.797 -12.352 1 95.5 270 LEU B O 1
ATOM 4874 N N . VAL B 1 271 ? 5.234 -21.453 -13.406 1 95.19 271 VAL B N 1
ATOM 4875 C CA . VAL B 1 271 ? 6.227 -22.5 -13.641 1 95.19 271 VAL B CA 1
ATOM 4876 C C . VAL B 1 271 ? 6.742 -23.016 -12.305 1 95.19 271 VAL B C 1
ATOM 4878 O O . VAL B 1 271 ? 6.801 -24.234 -12.086 1 95.19 271 VAL B O 1
ATOM 4881 N N . LYS B 1 272 ? 6.996 -22.141 -11.445 1 90.44 272 LYS B N 1
ATOM 4882 C CA . LYS B 1 272 ? 7.504 -22.516 -10.125 1 90.44 272 LYS B CA 1
ATOM 4883 C C . LYS B 1 272 ? 6.43 -23.219 -9.305 1 90.44 272 LYS B C 1
ATOM 4885 O O . LYS B 1 272 ? 6.727 -24.172 -8.578 1 90.44 272 LYS B O 1
ATOM 4890 N N . ALA B 1 273 ? 5.246 -22.703 -9.406 1 91.88 273 ALA B N 1
ATOM 4891 C CA . ALA B 1 273 ? 4.145 -23.344 -8.688 1 91.88 273 ALA B CA 1
ATOM 4892 C C . ALA B 1 273 ? 3.957 -24.781 -9.148 1 91.88 273 ALA B C 1
ATOM 4894 O O . ALA B 1 273 ? 3.797 -25.688 -8.32 1 91.88 273 ALA B O 1
ATOM 4895 N N . LEU B 1 274 ? 4.023 -25 -10.414 1 94.25 274 LEU B N 1
ATOM 4896 C CA . LEU B 1 274 ? 3.848 -26.344 -10.961 1 94.25 274 LEU B CA 1
ATOM 4897 C C . LEU B 1 274 ? 4.988 -27.266 -10.523 1 94.25 274 LEU B C 1
ATOM 4899 O O . LEU B 1 274 ? 4.754 -28.391 -10.109 1 94.25 274 LEU B O 1
ATOM 4903 N N . ALA B 1 275 ? 6.172 -26.766 -10.664 1 91.19 275 ALA B N 1
ATOM 4904 C CA . ALA B 1 275 ? 7.328 -27.562 -10.25 1 91.19 275 ALA B CA 1
ATOM 4905 C C . ALA B 1 275 ? 7.211 -27.969 -8.789 1 91.19 275 ALA B C 1
ATOM 4907 O O . ALA B 1 275 ? 7.527 -29.109 -8.43 1 91.19 275 ALA B O 1
ATOM 4908 N N . LEU B 1 276 ? 6.785 -27.047 -8.016 1 86.56 276 LEU B N 1
ATOM 4909 C CA . LEU B 1 276 ? 6.617 -27.297 -6.582 1 86.56 276 LEU B CA 1
ATOM 4910 C C . LEU B 1 276 ? 5.609 -28.406 -6.336 1 86.56 276 LEU B C 1
ATOM 4912 O O . LEU B 1 276 ? 5.852 -29.297 -5.52 1 86.56 276 LEU B O 1
ATOM 4916 N N . LEU B 1 277 ? 4.523 -28.359 -6.996 1 88.12 277 LEU B N 1
ATOM 4917 C CA . LEU B 1 277 ? 3.457 -29.344 -6.805 1 88.12 277 LEU B CA 1
ATOM 4918 C C . LEU B 1 277 ? 3.881 -30.719 -7.312 1 88.12 277 LEU B C 1
ATOM 4920 O O . LEU B 1 277 ? 3.516 -31.734 -6.73 1 88.12 277 LEU B O 1
ATOM 4924 N N . LEU B 1 278 ? 4.645 -30.766 -8.352 1 89.12 278 LEU B N 1
ATOM 4925 C CA . LEU B 1 278 ? 5.078 -32.031 -8.93 1 89.12 278 LEU B CA 1
ATOM 4926 C C . LEU B 1 278 ? 6.152 -32.688 -8.07 1 89.12 278 LEU B C 1
ATOM 4928 O O . LEU B 1 278 ? 6.199 -33.906 -7.961 1 89.12 278 LEU B O 1
ATOM 4932 N N . LYS B 1 279 ? 7 -31.922 -7.512 1 82.69 279 LYS B N 1
ATOM 4933 C CA . LYS B 1 279 ? 8.094 -32.438 -6.688 1 82.69 279 LYS B CA 1
ATOM 4934 C C . LYS B 1 279 ? 7.598 -32.812 -5.297 1 82.69 279 LYS B C 1
ATOM 4936 O O . LYS B 1 279 ? 8.188 -33.656 -4.633 1 82.69 279 LYS B O 1
ATOM 4941 N N . GLY B 1 280 ? 6.488 -32.25 -4.902 1 76.44 280 GLY B N 1
ATOM 4942 C CA . GLY B 1 280 ? 6.012 -32.406 -3.539 1 76.44 280 GLY B CA 1
ATOM 4943 C C . GLY B 1 280 ? 6.516 -31.328 -2.594 1 76.44 280 GLY B C 1
ATOM 4944 O O . GLY B 1 280 ? 7.629 -30.828 -2.756 1 76.44 280 GLY B O 1
ATOM 4945 N N . ARG B 1 281 ? 5.449 -30.859 -1.888 1 63.12 281 ARG B N 1
ATOM 4946 C CA . ARG B 1 281 ? 5.781 -29.703 -1.061 1 63.12 281 ARG B CA 1
ATOM 4947 C C . ARG B 1 281 ? 5.668 -30.047 0.423 1 63.12 281 ARG B C 1
ATOM 4949 O O . ARG B 1 281 ? 4.961 -30.969 0.8 1 63.12 281 ARG B O 1
ATOM 4956 N N . VAL B 1 282 ? 6.496 -29.547 1.178 1 51.31 282 VAL B N 1
ATOM 4957 C CA . VAL B 1 282 ? 6.258 -29.5 2.617 1 51.31 282 VAL B CA 1
ATOM 4958 C C . VAL B 1 282 ? 5.52 -28.203 2.975 1 51.31 282 VAL B C 1
ATOM 4960 O O . VAL B 1 282 ? 5.91 -27.125 2.539 1 51.31 282 VAL B O 1
ATOM 4963 N N . SER B 1 283 ? 4.148 -28.391 3.324 1 49.34 283 SER B N 1
ATOM 4964 C CA . SER B 1 283 ? 3.338 -27.219 3.668 1 49.34 283 SER B CA 1
ATOM 4965 C C . SER B 1 283 ? 4.086 -26.297 4.617 1 49.34 283 SER B C 1
ATOM 4967 O O . SER B 1 283 ? 4.762 -26.75 5.543 1 49.34 283 SER B O 1
ATOM 4969 N N . THR B 1 284 ? 4.262 -25.094 4.277 1 49.19 284 THR B N 1
ATOM 4970 C CA . THR B 1 284 ? 4.953 -24.094 5.078 1 49.19 284 THR B CA 1
ATOM 4971 C C . THR B 1 284 ? 4.02 -23.5 6.129 1 49.19 284 THR B C 1
ATOM 4973 O O . THR B 1 284 ? 4.402 -22.594 6.863 1 49.19 284 THR B O 1
ATOM 4976 N N . LEU B 1 285 ? 2.641 -24 6.227 1 46.25 285 LEU B N 1
ATOM 4977 C CA . LEU B 1 285 ? 1.732 -23.344 7.148 1 46.25 285 LEU B CA 1
ATOM 4978 C C . LEU B 1 285 ? 2.188 -23.531 8.594 1 46.25 285 LEU B C 1
ATOM 4980 O O . LEU B 1 285 ? 2.84 -24.516 8.914 1 46.25 285 LEU B O 1
ATOM 4984 N N . ILE B 1 286 ? 2.041 -22.547 9.453 1 40.81 286 ILE B N 1
ATOM 4985 C CA . ILE B 1 286 ? 2.529 -22.297 10.805 1 40.81 286 ILE B CA 1
ATOM 4986 C C . ILE B 1 286 ? 2.205 -23.5 11.703 1 40.81 286 ILE B C 1
ATOM 4988 O O . ILE B 1 286 ? 2.859 -23.703 12.719 1 40.81 286 ILE B O 1
ATOM 4992 N N . ASN B 1 287 ? 1.051 -24.203 11.5 1 38.59 287 ASN B N 1
ATOM 4993 C CA . ASN B 1 287 ? 0.843 -25.203 12.539 1 38.59 287 ASN B CA 1
ATOM 4994 C C . ASN B 1 287 ? 1.576 -26.5 12.219 1 38.59 287 ASN B C 1
ATOM 4996 O O . ASN B 1 287 ? 1.162 -27.25 11.336 1 38.59 287 ASN B O 1
ATOM 5000 N N . PRO B 1 288 ? 2.758 -26.453 12.562 1 38.62 288 PRO B N 1
ATOM 5001 C CA . PRO B 1 288 ? 3.445 -27.703 12.25 1 38.62 288 PRO B CA 1
ATOM 5002 C C . PRO B 1 288 ? 2.732 -28.938 12.82 1 38.62 288 PRO B C 1
ATOM 5004 O O . PRO B 1 288 ? 2.211 -28.875 13.938 1 38.62 288 PRO B O 1
ATOM 5007 N N . PRO B 1 289 ? 2.152 -29.812 12.023 1 37.66 289 PRO B N 1
ATOM 5008 C CA . PRO B 1 289 ? 1.629 -31 12.695 1 37.66 289 PRO B CA 1
ATOM 5009 C C . PRO B 1 289 ? 2.561 -31.531 13.781 1 37.66 289 PRO B C 1
ATOM 5011 O O . PRO B 1 289 ? 3.773 -31.297 13.727 1 37.66 289 PRO B O 1
ATOM 5014 N N . PRO B 1 290 ? 1.951 -31.828 14.953 1 33.75 290 PRO B N 1
ATOM 5015 C CA . PRO B 1 290 ? 2.721 -32.406 16.062 1 33.75 290 PRO B CA 1
ATOM 5016 C C . PRO B 1 290 ? 3.811 -33.344 15.602 1 33.75 290 PRO B C 1
ATOM 5018 O O . PRO B 1 290 ? 4.707 -33.688 16.375 1 33.75 290 PRO B O 1
ATOM 5021 N N . ASP B 1 291 ? 3.461 -34.406 14.781 1 34.38 291 ASP B N 1
ATOM 5022 C CA . ASP B 1 291 ? 4.344 -35.562 14.539 1 34.38 291 ASP B CA 1
ATOM 5023 C C . ASP B 1 291 ? 5.492 -35.156 13.609 1 34.38 291 ASP B C 1
ATOM 5025 O O . ASP B 1 291 ? 5.316 -34.344 12.703 1 34.38 291 ASP B O 1
ATOM 5029 N N . PRO B 1 292 ? 6.758 -35.656 13.953 1 36.59 292 PRO B N 1
ATOM 5030 C CA . PRO B 1 292 ? 8.102 -35.375 13.445 1 36.59 292 PRO B CA 1
ATOM 5031 C C . PRO B 1 292 ? 8.117 -35.125 11.938 1 36.59 292 PRO B C 1
ATOM 5033 O O . PRO B 1 292 ? 7.09 -35.25 11.273 1 36.59 292 PRO B O 1
ATOM 5036 N N . VAL B 1 293 ? 9.32 -35.688 11.328 1 40.69 293 VAL B N 1
ATOM 5037 C CA . VAL B 1 293 ? 9.992 -35.75 10.031 1 40.69 293 VAL B CA 1
ATOM 5038 C C . VAL B 1 293 ? 9.023 -36.25 8.969 1 40.69 293 VAL B C 1
ATOM 5040 O O . VAL B 1 293 ? 8.57 -37.406 9.039 1 40.69 293 VAL B O 1
ATOM 5043 N N . PRO B 1 294 ? 8.227 -35.469 8.289 1 40.44 294 PRO B N 1
ATOM 5044 C CA . PRO B 1 294 ? 7.484 -36.281 7.332 1 40.44 294 PRO B CA 1
ATOM 5045 C C . PRO B 1 294 ? 8.398 -37.156 6.465 1 40.44 294 PRO B C 1
ATOM 5047 O O . PRO B 1 294 ? 9.5 -36.719 6.109 1 40.44 294 PRO B O 1
ATOM 5050 N N . ASP B 1 295 ? 8.578 -38.375 6.516 1 39.97 295 ASP B N 1
ATOM 5051 C CA . ASP B 1 295 ? 9.094 -39.312 5.523 1 39.97 295 ASP B CA 1
ATOM 5052 C C . ASP B 1 295 ? 8.977 -38.719 4.113 1 39.97 295 ASP B C 1
ATOM 5054 O O . ASP B 1 295 ? 7.887 -38.344 3.686 1 39.97 295 ASP B O 1
ATOM 5058 N N . PRO B 1 296 ? 10.234 -38.094 3.605 1 44 296 PRO B N 1
ATOM 5059 C CA . PRO B 1 296 ? 10.195 -37.688 2.201 1 44 296 PRO B CA 1
ATOM 5060 C C . PRO B 1 296 ? 9.109 -38.406 1.403 1 44 296 PRO B C 1
ATOM 5062 O O . PRO B 1 296 ? 8.562 -37.844 0.45 1 44 296 PRO B O 1
ATOM 5065 N N . SER B 1 297 ? 9.031 -39.656 1.698 1 43.44 297 SER B N 1
ATOM 5066 C CA . SER B 1 297 ? 7.984 -40.469 1.087 1 43.44 297 SER B CA 1
ATOM 5067 C C . SER B 1 297 ? 6.605 -39.875 1.347 1 43.44 297 SER B C 1
ATOM 5069 O O . SER B 1 297 ? 5.625 -40.25 0.707 1 43.44 297 SER B O 1
ATOM 5071 N N . SER B 1 298 ? 6.637 -38.875 2.293 1 48.75 298 SER B N 1
ATOM 5072 C CA . SER B 1 298 ? 5.355 -38.375 2.797 1 48.75 298 SER B CA 1
ATOM 5073 C C . SER B 1 298 ? 4.957 -37.062 2.121 1 48.75 298 SER B C 1
ATOM 5075 O O . SER B 1 298 ? 3.93 -36.469 2.463 1 48.75 298 SER B O 1
ATOM 5077 N N . LEU B 1 299 ? 5.816 -36.719 1.099 1 59.56 299 LEU B N 1
ATOM 5078 C CA . LEU B 1 299 ? 5.445 -35.469 0.413 1 59.56 299 LEU B CA 1
ATOM 5079 C C . LEU B 1 299 ? 4.25 -35.719 -0.504 1 59.56 299 LEU B C 1
ATOM 5081 O O . LEU B 1 299 ? 4.184 -36.719 -1.206 1 59.56 299 LEU B O 1
ATOM 5085 N N . VAL B 1 300 ? 3.264 -34.906 -0.385 1 67.5 300 VAL B N 1
ATOM 5086 C CA . VAL B 1 300 ? 2.084 -35 -1.239 1 67.5 300 VAL B CA 1
ATOM 5087 C C . VAL B 1 300 ? 2.393 -34.438 -2.615 1 67.5 300 VAL B C 1
ATOM 5089 O O . VAL B 1 300 ? 2.701 -33.25 -2.734 1 67.5 300 VAL B O 1
ATOM 5092 N N . LYS B 1 301 ? 2.646 -35.312 -3.584 1 78 301 LYS B N 1
ATOM 5093 C CA . LYS B 1 301 ? 2.846 -34.906 -4.977 1 78 301 LYS B CA 1
ATOM 5094 C C . LYS B 1 301 ? 1.519 -34.844 -5.723 1 78 301 LYS B C 1
ATOM 5096 O O . LYS B 1 301 ? 0.64 -35.688 -5.52 1 78 301 LYS B O 1
ATOM 5101 N N . VAL B 1 302 ? 1.357 -33.781 -6.52 1 80.5 302 VAL B N 1
ATOM 5102 C CA . VAL B 1 302 ? 0.171 -33.625 -7.352 1 80.5 302 VAL B CA 1
ATOM 5103 C C . VAL B 1 302 ? 0.54 -33.812 -8.82 1 80.5 302 VAL B C 1
ATOM 5105 O O . VAL B 1 302 ? 1.099 -32.906 -9.445 1 80.5 302 VAL B O 1
ATOM 5108 N N . PRO B 1 303 ? 0.223 -34.906 -9.367 1 84.19 303 PRO B N 1
ATOM 5109 C CA . PRO B 1 303 ? 0.682 -35.25 -10.719 1 84.19 303 PRO B CA 1
ATOM 5110 C C . PRO B 1 303 ? -0.12 -34.531 -11.805 1 84.19 303 PRO B C 1
ATOM 5112 O O . PRO B 1 303 ? -1.133 -33.875 -11.508 1 84.19 303 PRO B O 1
ATOM 5115 N N . ILE B 1 304 ? 0.417 -34.594 -13.062 1 92.5 304 ILE B N 1
ATOM 5116 C CA . ILE B 1 304 ? -0.275 -34.094 -14.242 1 92.5 304 ILE B CA 1
ATOM 5117 C C . ILE B 1 304 ? -0.434 -35.219 -15.266 1 92.5 304 ILE B C 1
ATOM 5119 O O . ILE B 1 304 ? 0.193 -36.25 -15.141 1 92.5 304 ILE B O 1
ATOM 5123 N N . SER B 1 305 ? -1.306 -35.031 -16.188 1 92.44 305 SER B N 1
ATOM 5124 C CA . SER B 1 305 ? -1.531 -36 -17.234 1 92.44 305 SER B CA 1
ATOM 5125 C C . SER B 1 305 ? -0.312 -36.156 -18.141 1 92.44 305 SER B C 1
ATOM 5127 O O . SER B 1 305 ? 0.515 -35.25 -18.219 1 92.44 305 SER B O 1
ATOM 5129 N N . GLU B 1 306 ? -0.236 -37.281 -18.766 1 93.31 306 GLU B N 1
ATOM 5130 C CA . GLU B 1 306 ? 0.851 -37.5 -19.719 1 93.31 306 GLU B CA 1
ATOM 5131 C C . GLU B 1 306 ? 0.803 -36.531 -20.875 1 93.31 306 GLU B C 1
ATOM 5133 O O . GLU B 1 306 ? 1.845 -36.125 -21.391 1 93.31 306 GLU B O 1
ATOM 5138 N N . ASP B 1 307 ? -0.337 -36.219 -21.281 1 94.94 307 ASP B N 1
ATOM 5139 C CA . ASP B 1 307 ? -0.498 -35.25 -22.359 1 94.94 307 ASP B CA 1
ATOM 5140 C C . ASP B 1 307 ? 0.058 -33.906 -21.969 1 94.94 307 ASP B C 1
ATOM 5142 O O . ASP B 1 307 ? 0.808 -33.281 -22.734 1 94.94 307 ASP B O 1
ATOM 5146 N N . SER B 1 308 ? -0.326 -33.438 -20.797 1 95.38 308 SER B N 1
ATOM 5147 C CA . SER B 1 308 ? 0.167 -32.156 -20.312 1 95.38 308 SER B CA 1
ATOM 5148 C C . SER B 1 308 ? 1.682 -32.188 -20.141 1 95.38 308 SER B C 1
ATOM 5150 O O . SER B 1 308 ? 2.357 -31.188 -20.422 1 95.38 308 SER B O 1
ATOM 5152 N N . ARG B 1 309 ? 2.17 -33.25 -19.625 1 95.88 309 ARG B N 1
ATOM 5153 C CA . ARG B 1 309 ? 3.611 -33.406 -19.453 1 95.88 309 ARG B CA 1
ATOM 5154 C C . ARG B 1 309 ? 4.348 -33.219 -20.766 1 95.88 309 ARG B C 1
ATOM 5156 O O . ARG B 1 309 ? 5.332 -32.5 -20.844 1 95.88 309 ARG B O 1
ATOM 5163 N N . LYS B 1 310 ? 3.861 -33.938 -21.844 1 95.56 310 LYS B N 1
ATOM 5164 C CA . LYS B 1 310 ? 4.488 -33.875 -23.156 1 95.56 310 LYS B CA 1
ATOM 5165 C C . LYS B 1 310 ? 4.418 -32.438 -23.719 1 95.56 310 LYS B C 1
ATOM 5167 O O . LYS B 1 310 ? 5.402 -31.938 -24.266 1 95.56 310 LYS B O 1
ATOM 5172 N N . ARG B 1 311 ? 3.307 -31.859 -23.578 1 96.81 311 ARG B N 1
ATOM 5173 C CA . ARG B 1 311 ? 3.115 -30.5 -24.109 1 96.81 311 ARG B CA 1
ATOM 5174 C C . ARG B 1 311 ? 4.023 -29.5 -23.406 1 96.81 311 ARG B C 1
ATOM 5176 O O . ARG B 1 311 ? 4.551 -28.578 -24.031 1 96.81 311 ARG B O 1
ATOM 5183 N N . LEU B 1 312 ? 4.184 -29.656 -22.078 1 97.25 312 LEU B N 1
ATOM 5184 C CA . LEU B 1 312 ? 5.031 -28.75 -21.297 1 97.25 312 LEU B CA 1
ATOM 5185 C C . LEU B 1 312 ? 6.5 -28.938 -21.688 1 97.25 312 LEU B C 1
ATOM 5187 O O . LEU B 1 312 ? 7.25 -27.953 -21.75 1 97.25 312 LEU B O 1
ATOM 5191 N N . LEU B 1 313 ? 6.875 -30.156 -21.938 1 96.56 313 LEU B N 1
ATOM 5192 C CA . LEU B 1 313 ? 8.25 -30.406 -22.359 1 96.56 313 LEU B CA 1
ATOM 5193 C C . LEU B 1 313 ? 8.531 -29.75 -23.703 1 96.56 313 LEU B C 1
ATOM 5195 O O . LEU B 1 313 ? 9.625 -29.219 -23.922 1 96.56 313 LEU B O 1
ATOM 5199 N N . ASP B 1 314 ? 7.559 -29.812 -24.594 1 96.94 314 ASP B N 1
ATOM 5200 C CA . ASP B 1 314 ? 7.688 -29.125 -25.875 1 96.94 314 ASP B CA 1
ATOM 5201 C C . ASP B 1 314 ? 7.719 -27.625 -25.672 1 96.94 314 ASP B C 1
ATOM 5203 O O . ASP B 1 314 ? 8.484 -26.922 -26.344 1 96.94 314 ASP B O 1
ATOM 5207 N N . TRP B 1 315 ? 6.852 -27.109 -24.797 1 97.06 315 TRP B N 1
ATOM 5208 C CA . TRP B 1 315 ? 6.777 -25.688 -24.484 1 97.06 315 TRP B CA 1
ATOM 5209 C C . TRP B 1 315 ? 8.109 -25.172 -23.953 1 97.06 315 TRP B C 1
ATOM 5211 O O . TRP B 1 315 ? 8.539 -24.078 -24.297 1 97.06 315 TRP B O 1
ATOM 5221 N N . LEU B 1 316 ? 8.781 -25.953 -23.141 1 96.88 316 LEU B N 1
ATOM 5222 C CA . LEU B 1 316 ? 10.039 -25.562 -22.516 1 96.88 316 LEU B CA 1
ATOM 5223 C C . LEU B 1 316 ? 11.117 -25.328 -23.578 1 96.88 316 LEU B C 1
ATOM 5225 O O . LEU B 1 316 ? 12.102 -24.625 -23.312 1 96.88 316 LEU B O 1
ATOM 5229 N N . LYS B 1 317 ? 10.891 -25.859 -24.797 1 95 317 LYS B N 1
ATOM 5230 C CA . LYS B 1 317 ? 11.836 -25.688 -25.891 1 95 317 LYS B CA 1
ATOM 5231 C C . LYS B 1 317 ? 11.484 -24.469 -26.734 1 95 317 LYS B C 1
ATOM 5233 O O . LYS B 1 317 ? 12.266 -24.062 -27.594 1 95 317 LYS B O 1
ATOM 5238 N N . SER B 1 318 ? 10.344 -23.953 -26.547 1 95.06 318 SER B N 1
ATOM 5239 C CA . SER B 1 318 ? 9.883 -22.812 -27.328 1 95.06 318 SER B CA 1
ATOM 5240 C C . SER B 1 318 ? 10.727 -21.578 -27.047 1 95.06 318 SER B C 1
ATOM 5242 O O . SER B 1 318 ? 11.289 -21.438 -25.953 1 95.06 318 SER B O 1
ATOM 5244 N N . PRO B 1 319 ? 10.789 -20.656 -27.938 1 93.69 319 PRO B N 1
ATOM 5245 C CA . PRO B 1 319 ? 11.562 -19.422 -27.75 1 93.69 319 PRO B CA 1
ATOM 5246 C C . PRO B 1 319 ? 11.062 -18.594 -26.578 1 93.69 319 PRO B C 1
ATOM 5248 O O . PRO B 1 319 ? 11.867 -18 -25.859 1 93.69 319 PRO B O 1
ATOM 5251 N N . LYS B 1 320 ? 9.836 -18.562 -26.344 1 91.5 320 LYS B N 1
ATOM 5252 C CA . LYS B 1 320 ? 9.281 -17.766 -25.234 1 91.5 320 LYS B CA 1
ATOM 5253 C C . LYS B 1 320 ? 9.711 -18.328 -23.891 1 91.5 320 LYS B C 1
ATOM 5255 O O . LYS B 1 320 ? 10.047 -17.562 -22.969 1 91.5 320 LYS B O 1
ATOM 5260 N N . ALA B 1 321 ? 9.664 -19.594 -23.812 1 93.44 321 ALA B N 1
ATOM 5261 C CA . ALA B 1 321 ? 10.062 -20.25 -22.562 1 93.44 321 ALA B CA 1
ATOM 5262 C C . ALA B 1 321 ? 11.562 -20.125 -22.344 1 93.44 321 ALA B C 1
ATOM 5264 O O . ALA B 1 321 ? 12.031 -20.141 -21.203 1 93.44 321 ALA B O 1
ATOM 5265 N N . GLN B 1 322 ? 12.289 -19.969 -23.422 1 93.06 322 GLN B N 1
ATOM 5266 C CA . GLN B 1 322 ? 13.742 -19.906 -23.344 1 93.06 322 GLN B CA 1
ATOM 5267 C C . GLN B 1 322 ? 14.219 -18.484 -23.094 1 93.06 322 GLN B C 1
ATOM 5269 O O . GLN B 1 322 ? 15.398 -18.25 -22.812 1 93.06 322 GLN B O 1
ATOM 5274 N N . ASP B 1 323 ? 13.281 -17.578 -23.203 1 89.69 323 ASP B N 1
ATOM 5275 C CA . ASP B 1 323 ? 13.617 -16.188 -22.891 1 89.69 323 ASP B CA 1
ATOM 5276 C C . ASP B 1 323 ? 13.945 -16.031 -21.422 1 89.69 323 ASP B C 1
ATOM 5278 O O . ASP B 1 323 ? 13.055 -16.062 -20.562 1 89.69 323 ASP B O 1
ATOM 5282 N N . GLU B 1 324 ? 15.102 -15.727 -21.031 1 83.81 324 GLU B N 1
ATOM 5283 C CA . GLU B 1 324 ? 15.586 -15.688 -19.656 1 83.81 324 GLU B CA 1
ATOM 5284 C C . GLU B 1 324 ? 15.039 -14.477 -18.906 1 83.81 324 GLU B C 1
ATOM 5286 O O . GLU B 1 324 ? 15.062 -14.438 -17.672 1 83.81 324 GLU B O 1
ATOM 5291 N N . THR B 1 325 ? 14.531 -13.555 -19.688 1 76.62 325 THR B N 1
ATOM 5292 C CA . THR B 1 325 ? 13.938 -12.391 -19.031 1 76.62 325 THR B CA 1
ATOM 5293 C C . THR B 1 325 ? 12.555 -12.727 -18.484 1 76.62 325 THR B C 1
ATOM 5295 O O . THR B 1 325 ? 12.055 -12.047 -17.578 1 76.62 325 THR B O 1
ATOM 5298 N N . LEU B 1 326 ? 12.031 -13.781 -19 1 85.25 326 LEU B N 1
ATOM 5299 C CA . LEU B 1 326 ? 10.688 -14.18 -18.578 1 85.25 326 LEU B CA 1
ATOM 5300 C C . LEU B 1 326 ? 10.75 -15.359 -17.609 1 85.25 326 LEU B C 1
ATOM 5302 O O . LEU B 1 326 ? 10.109 -15.328 -16.562 1 85.25 326 LEU B O 1
ATOM 5306 N N . ILE B 1 327 ? 11.555 -16.328 -18 1 90.06 327 ILE B N 1
ATOM 5307 C CA . ILE B 1 327 ? 11.719 -17.516 -17.172 1 90.06 327 ILE B CA 1
ATOM 5308 C C . ILE B 1 327 ? 13.203 -17.797 -16.938 1 90.06 327 ILE B C 1
ATOM 5310 O O . ILE B 1 327 ? 13.961 -17.969 -17.891 1 90.06 327 ILE B O 1
ATOM 5314 N N . SER B 1 328 ? 13.57 -17.922 -15.734 1 84.75 328 SER B N 1
ATOM 5315 C CA . SER B 1 328 ? 14.969 -18.156 -15.406 1 84.75 328 SER B CA 1
ATOM 5316 C C . SER B 1 328 ? 15.391 -19.578 -15.789 1 84.75 328 SER B C 1
ATOM 5318 O O . SER B 1 328 ? 14.555 -20.469 -15.898 1 84.75 328 SER B O 1
ATOM 5320 N N . LEU B 1 329 ? 16.656 -19.703 -16 1 86.81 329 LEU B N 1
ATOM 5321 C CA . LEU B 1 329 ? 17.203 -21.031 -16.312 1 86.81 329 LEU B CA 1
ATOM 5322 C C . LEU B 1 329 ? 16.891 -22.016 -15.18 1 86.81 329 LEU B C 1
ATOM 5324 O O . LEU B 1 329 ? 16.578 -23.172 -15.438 1 86.81 329 LEU B O 1
ATOM 5328 N N . GLU B 1 330 ? 16.969 -21.578 -14 1 83.38 330 GLU B N 1
ATOM 5329 C CA . GLU B 1 330 ? 16.734 -22.438 -12.844 1 83.38 330 GLU B CA 1
ATOM 5330 C C . GLU B 1 330 ? 15.289 -22.922 -12.805 1 83.38 330 GLU B C 1
ATOM 5332 O O . GLU B 1 330 ? 15.039 -24.094 -12.539 1 83.38 330 GLU B O 1
ATOM 5337 N N . ALA B 1 331 ? 14.43 -22 -13.07 1 89 331 ALA B N 1
ATOM 5338 C CA . ALA B 1 331 ? 13.016 -22.375 -13.062 1 89 331 ALA B CA 1
ATOM 5339 C C . ALA B 1 331 ? 12.719 -23.391 -14.156 1 89 331 ALA B C 1
ATOM 5341 O O . ALA B 1 331 ? 11.945 -24.344 -13.945 1 89 331 ALA B O 1
ATOM 5342 N N . ARG B 1 332 ? 13.312 -23.219 -15.297 1 93.94 332 ARG B N 1
ATOM 5343 C CA . ARG B 1 332 ? 13.125 -24.156 -16.406 1 93.94 332 ARG B CA 1
ATOM 5344 C C . ARG B 1 332 ? 13.68 -25.531 -16.047 1 93.94 332 ARG B C 1
ATOM 5346 O O . ARG B 1 332 ? 13.039 -26.547 -16.312 1 93.94 332 ARG B O 1
ATOM 5353 N N . LYS B 1 333 ? 14.828 -25.516 -15.461 1 91.25 333 LYS B N 1
ATOM 5354 C CA . LYS B 1 333 ? 15.469 -26.781 -15.07 1 91.25 333 LYS B CA 1
ATOM 5355 C C . LYS B 1 333 ? 14.633 -27.516 -14.023 1 91.25 333 LYS B C 1
ATOM 5357 O O . LYS B 1 333 ? 14.461 -28.734 -14.102 1 91.25 333 LYS B O 1
ATOM 5362 N N . ASP B 1 334 ? 14.219 -26.766 -13.109 1 89.62 334 ASP B N 1
ATOM 5363 C CA . ASP B 1 334 ? 13.414 -27.344 -12.047 1 89.62 334 ASP B CA 1
ATOM 5364 C C . ASP B 1 334 ? 12.156 -28.016 -12.609 1 89.62 334 ASP B C 1
ATOM 5366 O O . ASP B 1 334 ? 11.797 -29.125 -12.211 1 89.62 334 ASP B O 1
ATOM 5370 N N . LEU B 1 335 ? 11.484 -27.297 -13.477 1 94.31 335 LEU B N 1
ATOM 5371 C CA . LEU B 1 335 ? 10.266 -27.859 -14.055 1 94.31 335 LEU B CA 1
ATOM 5372 C C . LEU B 1 335 ? 10.594 -29.062 -14.922 1 94.31 335 LEU B C 1
ATOM 5374 O O . LEU B 1 335 ? 9.883 -30.078 -14.875 1 94.31 335 LEU B O 1
ATOM 5378 N N . THR B 1 336 ? 11.633 -28.953 -15.695 1 94.88 336 THR B N 1
ATOM 5379 C CA . THR B 1 336 ? 12.047 -30.078 -16.547 1 94.88 336 THR B CA 1
ATOM 5380 C C . THR B 1 336 ? 12.32 -31.312 -15.695 1 94.88 336 THR B C 1
ATOM 5382 O O . THR B 1 336 ? 11.844 -32.406 -16.016 1 94.88 336 THR B O 1
ATOM 5385 N N . ASN B 1 337 ? 13.07 -31.094 -14.648 1 91.44 337 ASN B N 1
ATOM 5386 C CA . ASN B 1 337 ? 13.391 -32.219 -13.758 1 91.44 337 ASN B CA 1
ATOM 5387 C C . ASN B 1 337 ? 12.125 -32.812 -13.133 1 91.44 337 ASN B C 1
ATOM 5389 O O . ASN B 1 337 ? 12 -34.031 -13.023 1 91.44 337 ASN B O 1
ATOM 5393 N N . ALA B 1 338 ? 11.289 -31.953 -12.734 1 91.25 338 ALA B N 1
ATOM 5394 C CA . ALA B 1 338 ? 10.047 -32.406 -12.117 1 91.25 338 ALA B CA 1
ATOM 5395 C C . ALA B 1 338 ? 9.195 -33.219 -13.117 1 91.25 338 ALA B C 1
ATOM 5397 O O . ALA B 1 338 ? 8.547 -34.188 -12.742 1 91.25 338 ALA B O 1
ATOM 5398 N N . LEU B 1 339 ? 9.172 -32.812 -14.359 1 93.75 339 LEU B N 1
ATOM 5399 C CA . LEU B 1 339 ? 8.383 -33.469 -15.391 1 93.75 339 LEU B CA 1
ATOM 5400 C C . LEU B 1 339 ? 8.977 -34.812 -15.758 1 93.75 339 LEU B C 1
ATOM 5402 O O . LEU B 1 339 ? 8.242 -35.75 -16.109 1 93.75 339 LEU B O 1
ATOM 5406 N N . LEU B 1 340 ? 10.266 -34.906 -15.648 1 90.5 340 LEU B N 1
ATOM 5407 C CA . LEU B 1 340 ? 10.945 -36.125 -16.031 1 90.5 340 LEU B CA 1
ATOM 5408 C C . LEU B 1 340 ? 10.891 -37.156 -14.898 1 90.5 340 LEU B C 1
ATOM 5410 O O . LEU B 1 340 ? 10.898 -38.344 -15.148 1 90.5 340 LEU B O 1
ATOM 5414 N N . GLN B 1 341 ? 10.984 -36.75 -13.68 1 80.38 341 GLN B N 1
ATOM 5415 C CA . GLN B 1 341 ? 10.93 -37.656 -12.539 1 80.38 341 GLN B CA 1
ATOM 5416 C C . GLN B 1 341 ? 9.539 -38.281 -12.391 1 80.38 341 GLN B C 1
ATOM 5418 O O . GLN B 1 341 ? 9.391 -39.344 -11.797 1 80.38 341 GLN B O 1
ATOM 5423 N N . THR B 1 342 ? 8.492 -37.594 -12.672 1 63.03 342 THR B N 1
ATOM 5424 C CA . THR B 1 342 ? 7.141 -38.125 -12.547 1 63.03 342 THR B CA 1
ATOM 5425 C C . THR B 1 342 ? 6.98 -39.406 -13.359 1 63.03 342 THR B C 1
ATOM 5427 O O . THR B 1 342 ? 6.117 -40.219 -13.062 1 63.03 342 THR B O 1
ATOM 5430 N N . VAL B 1 343 ? 7.758 -39.75 -14.344 1 52.91 343 VAL B N 1
ATOM 5431 C CA . VAL B 1 343 ? 7.688 -40.969 -15.117 1 52.91 343 VAL B CA 1
ATOM 5432 C C . VAL B 1 343 ? 8.211 -42.125 -14.281 1 52.91 343 VAL B C 1
ATOM 5434 O O . VAL B 1 343 ? 7.648 -43.25 -14.312 1 52.91 343 VAL B O 1
ATOM 5437 N N . ASP B 1 344 ? 9.242 -41.938 -13.609 1 48.69 344 ASP B N 1
ATOM 5438 C CA . ASP B 1 344 ? 9.836 -43.094 -12.953 1 48.69 344 ASP B CA 1
ATOM 5439 C C . ASP B 1 344 ? 8.93 -43.594 -11.836 1 48.69 344 ASP B C 1
ATOM 5441 O O . ASP B 1 344 ? 8.938 -44.812 -11.531 1 48.69 344 ASP B O 1
ATOM 5445 N N . SER B 1 345 ? 8.172 -42.781 -11.219 1 45.22 345 SER B N 1
ATOM 5446 C CA . SER B 1 345 ? 7.293 -43.312 -10.188 1 45.22 345 SER B CA 1
ATOM 5447 C C . SER B 1 345 ? 6.109 -44.062 -10.805 1 45.22 345 SER B C 1
ATOM 5449 O O . SER B 1 345 ? 5.387 -44.75 -10.102 1 45.22 345 SER B O 1
ATOM 5451 N N . LEU B 1 346 ? 5.688 -43.688 -11.953 1 39.69 346 LEU B N 1
ATOM 5452 C CA . LEU B 1 346 ? 4.625 -44.469 -12.594 1 39.69 346 LEU B CA 1
ATOM 5453 C C . LEU B 1 346 ? 5.168 -45.75 -13.18 1 39.69 346 LEU B C 1
ATOM 5455 O O . LEU B 1 346 ? 4.41 -46.688 -13.43 1 39.69 346 LEU B O 1
ATOM 5459 N N . CYS B 1 347 ? 6.387 -45.844 -13.594 1 37.53 347 CYS B N 1
ATOM 5460 C CA . CYS B 1 347 ? 6.895 -47.094 -14.164 1 37.53 347 CYS B CA 1
ATOM 5461 C C . CYS B 1 347 ? 7.387 -48.031 -13.07 1 37.53 347 CYS B C 1
ATOM 5463 O O . CYS B 1 347 ? 7.746 -49.188 -13.344 1 37.53 347 CYS B O 1
ATOM 5465 N N . ASN B 1 348 ? 7.695 -47.688 -11.859 1 33.81 348 ASN B N 1
ATOM 5466 C CA . ASN B 1 348 ? 7.934 -48.75 -10.891 1 33.81 348 ASN B CA 1
ATOM 5467 C C . ASN B 1 348 ? 6.668 -49.094 -10.109 1 33.81 348 ASN B C 1
ATOM 5469 O O . ASN B 1 348 ? 5.914 -48.219 -9.719 1 33.81 348 ASN B O 1
#